Protein AF-0000000081333455 (afdb_homodimer)

Foldseek 3Di:
DAAAEEEEEAQDPVVLVLLVLVLVVVRHHDYAEYEALPPPRRVVVCVVSVHPYYYPDCVVVLPDPSHAEYEYPHQQQCQLVNLLSNQVSVHAYEYEPLNHLFLVSLVSNQVSCVVGPHHYAYDLLLVLFPQLVVVLCVLVVCQQPDDKEKEKAKEAALPDPDCCAQPVVSSHEPLRVVLSVLLSVCVRQNAWFKKAKAFADDADDDGDYTFWMWMWTAHPNRHIYTYTYGHRHAACQLGGPPPPPGRMNMWMKMHHPFWMWTPPDPVSARKIFIAGPVHHPGGPDIDRDADDPRSHPRRSVSSSVVSSCCRPVVDHHPHHSVSSSSSNVVSVQNVVNNVVVHMDGDDPDD/DAAAEEEEEAQDPVVLVLLVLVLVVVRHHDYAEYEALPPPRRVVVCVVSVHPYYYPDCVVVLPDPSHAEYEYPHQQQCQLVNLLSNQVSVHAYEYEPLNHLFLVSLVSNQVSCVVGPHHYAYDLLLVLFPQLVVVLCVLVVCQQPDDKEKEKAKEAALADPDCCAQPVVSSHHPLRVVLSVLLSVCVRQNAWFKKAKAFADDDDDDGDYTFWMWMWTAHPNRHIYTDTYGHHHAAPCLGRPPPPPGRMNMWMKMHHPFWMWTPPPPVSAQKIFIAGPVHHPGGPDIDRDADDPRSHPRRSVSSSVVSSCCRPVVDHHPHHSVSSSSSNVVSVQNVVNNVVVHMDGDDPDD

Nearest PDB structures (foldseek):
  5uib-assembly1_A  TM=8.448E-01  e=1.764E-27  Rhizobium rhizogenes K84
  4had-assembly1_C  TM=8.364E-01  e=1.742E-24  Rhizobium etli CFN 42
  4had-assembly1_D  TM=8.280E-01  e=3.389E-24  Rhizobium etli CFN 42
  3e18-assembly1_A  TM=7.981E-01  e=2.649E-23  Listeria innocua
  3rc1-assembly1_A  TM=8.281E-01  e=2.063E-21  Actinomadura kijaniata

Structure (mmCIF, N/CA/C/O backbone):
data_AF-0000000081333455-model_v1
#
loop_
_entity.id
_entity.type
_entity.pdbx_description
1 polymer 'Gfo/Idh/MocA family oxidoreductase'
#
loop_
_atom_site.group_PDB
_atom_site.id
_atom_site.type_symbol
_atom_site.label_atom_id
_atom_site.label_alt_id
_atom_site.label_comp_id
_atom_site.label_asym_id
_atom_site.label_entity_id
_atom_site.label_seq_id
_atom_site.pdbx_PDB_ins_code
_atom_site.Cartn_x
_atom_site.Cartn_y
_atom_site.Cartn_z
_atom_site.occupancy
_atom_site.B_iso_or_equiv
_atom_site.auth_seq_id
_atom_site.auth_comp_id
_atom_site.auth_asym_id
_atom_site.auth_atom_id
_atom_site.pdbx_PDB_model_num
ATOM 1 N N . MET A 1 1 ? 11.156 -33.906 -32.75 1 71.56 1 MET A N 1
ATOM 2 C CA . MET A 1 1 ? 10.961 -34.844 -31.672 1 71.56 1 MET A CA 1
ATOM 3 C C . MET A 1 1 ? 9.484 -35.125 -31.422 1 71.56 1 MET A C 1
ATOM 5 O O . MET A 1 1 ? 8.633 -34.344 -31.891 1 71.56 1 MET A O 1
ATOM 9 N N . SER A 1 2 ? 9.109 -36.344 -30.797 1 91.44 2 SER A N 1
ATOM 10 C CA . SER A 1 2 ? 7.746 -36.875 -30.688 1 91.44 2 SER A CA 1
ATOM 11 C C . SER A 1 2 ? 6.965 -36.125 -29.594 1 91.44 2 SER A C 1
ATOM 13 O O . SER A 1 2 ? 7.555 -35.625 -28.641 1 91.44 2 SER A O 1
ATOM 15 N N . ALA A 1 3 ? 5.805 -35.969 -29.844 1 97.38 3 ALA A N 1
ATOM 16 C CA . ALA A 1 3 ? 4.898 -35.375 -28.859 1 97.38 3 ALA A CA 1
ATOM 17 C C . ALA A 1 3 ? 4.91 -36.156 -27.547 1 97.38 3 ALA A C 1
ATOM 19 O O . ALA A 1 3 ? 5.004 -37.375 -27.562 1 97.38 3 ALA A O 1
ATOM 20 N N . ILE A 1 4 ? 4.934 -35.438 -26.453 1 98.5 4 ILE A N 1
ATOM 21 C CA . ILE A 1 4 ? 4.852 -36.094 -25.141 1 98.5 4 ILE A CA 1
ATOM 22 C C . ILE A 1 4 ? 3.416 -36.531 -24.859 1 98.5 4 ILE A C 1
ATOM 24 O O . ILE A 1 4 ? 2.484 -35.719 -24.969 1 98.5 4 ILE A O 1
ATOM 28 N N . LYS A 1 5 ? 3.229 -37.719 -24.578 1 98.62 5 LYS A N 1
ATOM 29 C CA . LYS A 1 5 ? 1.899 -38.219 -24.219 1 98.62 5 LYS A CA 1
ATOM 30 C C . LYS A 1 5 ? 1.562 -37.875 -22.766 1 98.62 5 LYS A C 1
ATOM 32 O O . LYS A 1 5 ? 2.227 -38.344 -21.844 1 98.62 5 LYS A O 1
ATOM 37 N N . ILE A 1 6 ? 0.455 -37.062 -22.594 1 98.75 6 ILE A N 1
ATOM 38 C CA . ILE A 1 6 ? 0.192 -36.531 -21.266 1 98.75 6 ILE A CA 1
ATOM 39 C C . ILE A 1 6 ? -1.226 -36.906 -20.828 1 98.75 6 ILE A C 1
ATOM 41 O O . ILE A 1 6 ? -2.064 -37.25 -21.672 1 98.75 6 ILE A O 1
ATOM 45 N N . ALA A 1 7 ? -1.459 -36.906 -19.547 1 98.81 7 ALA A N 1
ATOM 46 C CA . ALA A 1 7 ? -2.771 -37.031 -18.906 1 98.81 7 ALA A CA 1
ATOM 47 C C . ALA A 1 7 ? -3.016 -35.844 -17.969 1 98.81 7 ALA A C 1
ATOM 49 O O . ALA A 1 7 ? -2.104 -35.406 -17.266 1 98.81 7 ALA A O 1
ATOM 50 N N . LEU A 1 8 ? -4.203 -35.281 -17.953 1 98.81 8 LEU A N 1
ATOM 51 C CA . LEU A 1 8 ? -4.586 -34.219 -17.031 1 98.81 8 LEU A CA 1
ATOM 52 C C . LEU A 1 8 ? -5.527 -34.75 -15.953 1 98.81 8 LEU A C 1
ATOM 54 O O . LEU A 1 8 ? -6.539 -35.406 -16.266 1 98.81 8 LEU A O 1
ATOM 58 N N . ILE A 1 9 ? -5.141 -34.562 -14.711 1 98.69 9 ILE A N 1
ATOM 59 C CA . ILE A 1 9 ? -5.953 -35 -13.578 1 98.69 9 ILE A CA 1
ATOM 60 C C . ILE A 1 9 ? -6.531 -33.781 -12.875 1 98.69 9 ILE A C 1
ATOM 62 O O . ILE A 1 9 ? -5.785 -32.969 -12.32 1 98.69 9 ILE A O 1
ATOM 66 N N . GLY A 1 10 ? -7.805 -33.688 -12.734 1 97.44 10 GLY A N 1
ATOM 67 C CA . GLY A 1 10 ? -8.539 -32.469 -12.344 1 97.44 10 GLY A CA 1
ATOM 68 C C . GLY A 1 10 ? -9.117 -31.719 -13.523 1 97.44 10 GLY A C 1
ATOM 69 O O . GLY A 1 10 ? -8.375 -31.094 -14.281 1 97.44 10 GLY A O 1
ATOM 70 N N . CYS A 1 11 ? -10.453 -31.812 -13.719 1 97.06 11 CYS A N 1
ATOM 71 C CA . CYS A 1 11 ? -11.094 -31.266 -14.906 1 97.06 11 CYS A CA 1
ATOM 72 C C . CYS A 1 11 ? -11.969 -30.062 -14.547 1 97.06 11 CYS A C 1
ATOM 74 O O . CYS A 1 11 ? -13.141 -30 -14.938 1 97.06 11 CYS A O 1
ATOM 76 N N . GLY A 1 12 ? -11.367 -29.109 -13.82 1 91.12 12 GLY A N 1
ATOM 77 C CA . GLY A 1 12 ? -12.023 -27.859 -13.523 1 91.12 12 GLY A CA 1
ATOM 78 C C . GLY A 1 12 ? -11.75 -26.781 -14.555 1 91.12 12 GLY A C 1
ATOM 79 O O . GLY A 1 12 ? -11.352 -27.078 -15.68 1 91.12 12 GLY A O 1
ATOM 80 N N . THR A 1 13 ? -12.023 -25.531 -14.219 1 85.94 13 THR A N 1
ATOM 81 C CA . THR A 1 13 ? -11.891 -24.391 -15.109 1 85.94 13 THR A CA 1
ATOM 82 C C . THR A 1 13 ? -10.469 -24.266 -15.633 1 85.94 13 THR A C 1
ATOM 84 O O . THR A 1 13 ? -10.258 -23.984 -16.812 1 85.94 13 THR A O 1
ATOM 87 N N . VAL A 1 14 ? -9.531 -24.469 -14.797 1 88.31 14 VAL A N 1
ATOM 88 C CA . VAL A 1 14 ? -8.133 -24.328 -15.172 1 88.31 14 VAL A CA 1
ATOM 89 C C . VAL A 1 14 ? -7.75 -25.391 -16.188 1 88.31 14 VAL A C 1
ATOM 91 O O . VAL A 1 14 ? -6.957 -25.141 -17.109 1 88.31 14 VAL A O 1
ATOM 94 N N . CYS A 1 15 ? -8.289 -26.562 -15.984 1 94.94 15 CYS A N 1
ATOM 95 C CA . CYS A 1 15 ? -8.055 -27.609 -16.969 1 94.94 15 CYS A CA 1
ATOM 96 C C . CYS A 1 15 ? -8.516 -27.188 -18.344 1 94.94 15 CYS A C 1
ATOM 98 O O . CYS A 1 15 ? -7.812 -27.406 -19.344 1 94.94 15 CYS A O 1
ATOM 100 N N . ASP A 1 16 ? -9.656 -26.562 -18.359 1 93.31 16 ASP A N 1
ATOM 101 C CA . ASP A 1 16 ? -10.203 -26.062 -19.625 1 93.31 16 ASP A CA 1
ATOM 102 C C . ASP A 1 16 ? -9.258 -25.062 -20.281 1 93.31 16 ASP A C 1
ATOM 104 O O . ASP A 1 16 ? -9.016 -25.125 -21.484 1 93.31 16 ASP A O 1
ATOM 108 N N . TRP A 1 17 ? -8.664 -24.203 -19.5 1 89.81 17 TRP A N 1
ATOM 109 C CA . TRP A 1 17 ? -7.715 -23.219 -20.016 1 89.81 17 TRP A CA 1
ATOM 110 C C . TRP A 1 17 ? -6.469 -23.906 -20.562 1 89.81 17 TRP A C 1
ATOM 112 O O . TRP A 1 17 ? -5.969 -23.516 -21.625 1 89.81 17 TRP A O 1
ATOM 122 N N . HIS A 1 18 ? -6 -24.906 -19.844 1 94.75 18 HIS A N 1
ATOM 123 C CA . HIS A 1 18 ? -4.816 -25.625 -20.312 1 94.75 18 HIS A CA 1
ATOM 124 C C . HIS A 1 18 ? -5.102 -26.359 -21.609 1 94.75 18 HIS A C 1
ATOM 126 O O . HIS A 1 18 ? -4.262 -26.391 -22.516 1 94.75 18 HIS A O 1
ATOM 132 N N . LEU A 1 19 ? -6.285 -26.953 -21.688 1 96.5 19 LEU A N 1
ATOM 133 C CA . LEU A 1 19 ? -6.648 -27.703 -22.891 1 96.5 19 LEU A CA 1
ATOM 134 C C . LEU A 1 19 ? -6.727 -26.766 -24.094 1 96.5 19 LEU A C 1
ATOM 136 O O . LEU A 1 19 ? -6.355 -27.156 -25.203 1 96.5 19 LEU A O 1
ATOM 140 N N . GLU A 1 20 ? -7.188 -25.578 -23.859 1 93.62 20 GLU A N 1
ATOM 141 C CA . GLU A 1 20 ? -7.219 -24.578 -24.922 1 93.62 20 GLU A CA 1
ATOM 142 C C . GLU A 1 20 ? -5.816 -24.312 -25.469 1 93.62 20 GLU A C 1
ATOM 144 O O . GLU A 1 20 ? -5.613 -24.25 -26.688 1 93.62 20 GLU A O 1
ATOM 149 N N . GLU A 1 21 ? -4.891 -24.172 -24.609 1 92.75 21 GLU A N 1
ATOM 150 C CA . GLU A 1 21 ? -3.512 -23.906 -25.016 1 92.75 21 GLU A CA 1
ATOM 151 C C . GLU A 1 21 ? -2.867 -25.141 -25.625 1 92.75 21 GLU A C 1
ATOM 153 O O . GLU A 1 21 ? -2.137 -25.047 -26.609 1 92.75 21 GLU A O 1
ATOM 158 N N . LEU A 1 22 ? -3.143 -26.297 -25.109 1 95.81 22 LEU A N 1
ATOM 159 C CA . LEU A 1 22 ? -2.561 -27.547 -25.562 1 95.81 22 LEU A CA 1
ATOM 160 C C . LEU A 1 22 ? -3.049 -27.891 -26.969 1 95.81 22 LEU A C 1
ATOM 162 O O . LEU A 1 22 ? -2.328 -28.516 -27.75 1 95.81 22 LEU A O 1
ATOM 166 N N . ALA A 1 23 ? -4.242 -27.422 -27.266 1 95 23 ALA A N 1
ATOM 167 C CA . ALA A 1 23 ? -4.797 -27.641 -28.594 1 95 23 ALA A CA 1
ATOM 168 C C . ALA A 1 23 ? -3.955 -26.953 -29.672 1 95 23 ALA A C 1
ATOM 170 O O . ALA A 1 23 ? -3.949 -27.375 -30.828 1 95 23 ALA A O 1
ATOM 171 N N . LYS A 1 24 ? -3.23 -25.953 -29.281 1 93.56 24 LYS A N 1
ATOM 172 C CA . LYS A 1 24 ? -2.365 -25.219 -30.203 1 93.56 24 LYS A CA 1
ATOM 173 C C . LYS A 1 24 ? -0.977 -25.859 -30.266 1 93.56 24 LYS A C 1
ATOM 175 O O . LYS A 1 24 ? -0.155 -25.484 -31.109 1 93.56 24 LYS A O 1
ATOM 180 N N . LEU A 1 25 ? -0.715 -26.75 -29.375 1 95.81 25 LEU A N 1
ATOM 181 C CA . LEU A 1 25 ? 0.619 -27.328 -29.234 1 95.81 25 LEU A CA 1
ATOM 182 C C . LEU A 1 25 ? 0.59 -28.828 -29.469 1 95.81 25 LEU A C 1
ATOM 184 O O . LEU A 1 25 ? 1.273 -29.578 -28.766 1 95.81 25 LEU A O 1
ATOM 188 N N . ARG A 1 26 ? -0.116 -29.297 -30.438 1 94 26 ARG A N 1
ATOM 189 C CA . ARG A 1 26 ? -0.351 -30.719 -30.656 1 94 26 ARG A CA 1
ATOM 190 C C . ARG A 1 26 ? 0.917 -31.406 -31.141 1 94 26 ARG A C 1
ATOM 192 O O . ARG A 1 26 ? 1.039 -32.625 -31.031 1 94 26 ARG A O 1
ATOM 199 N N . ASP A 1 27 ? 1.838 -30.609 -31.703 1 95.94 27 ASP A N 1
ATOM 200 C CA . ASP A 1 27 ? 3.111 -31.172 -32.156 1 95.94 27 ASP A CA 1
ATOM 201 C C . ASP A 1 27 ? 4.02 -31.469 -30.953 1 95.94 27 ASP A C 1
ATOM 203 O O . ASP A 1 27 ? 4.949 -32.281 -31.062 1 95.94 27 ASP A O 1
ATOM 207 N N . LEU A 1 28 ? 3.734 -30.922 -29.812 1 97.69 28 LEU A N 1
ATOM 208 C CA . LEU A 1 28 ? 4.59 -31.078 -28.641 1 97.69 28 LEU A CA 1
ATOM 209 C C . LEU A 1 28 ? 3.951 -32 -27.625 1 97.69 28 LEU A C 1
ATOM 211 O O . LEU A 1 28 ? 4.652 -32.75 -26.922 1 97.69 28 LEU A O 1
ATOM 215 N N . PHE A 1 29 ? 2.607 -31.938 -27.578 1 98.19 29 PHE A N 1
ATOM 216 C CA . PHE A 1 29 ? 1.902 -32.719 -26.562 1 98.19 29 PHE A CA 1
ATOM 217 C C . PHE A 1 29 ? 0.706 -33.438 -27.172 1 98.19 29 PHE A C 1
ATOM 219 O O . PHE A 1 29 ? 0.01 -32.906 -28.031 1 98.19 29 PHE A O 1
ATOM 226 N N . GLN A 1 30 ? 0.469 -34.594 -26.719 1 98 30 GLN A N 1
ATOM 227 C CA . GLN A 1 30 ? -0.749 -35.344 -27.031 1 98 30 GLN A CA 1
ATOM 228 C C . GLN A 1 30 ? -1.514 -35.688 -25.75 1 98 30 GLN A C 1
ATOM 230 O O . GLN A 1 30 ? -1.024 -36.438 -24.906 1 98 30 GLN A O 1
ATOM 235 N N . VAL A 1 31 ? -2.693 -35.125 -25.578 1 98.56 31 VAL A N 1
ATOM 236 C CA . VAL A 1 31 ? -3.525 -35.406 -24.422 1 98.56 31 VAL A CA 1
ATOM 237 C C . VAL A 1 31 ? -4.203 -36.781 -24.594 1 98.56 31 VAL A C 1
ATOM 239 O O . VAL A 1 31 ? -5.051 -36.938 -25.484 1 98.56 31 VAL A O 1
ATOM 242 N N . CYS A 1 32 ? -3.904 -37.688 -23.703 1 98.19 32 CYS A N 1
ATOM 243 C CA . CYS A 1 32 ? -4.363 -39.062 -23.891 1 98.19 32 CYS A CA 1
ATOM 244 C C . CYS A 1 32 ? -5.484 -39.406 -22.922 1 98.19 32 CYS A C 1
ATOM 246 O O . CYS A 1 32 ? -6.32 -40.281 -23.203 1 98.19 32 CYS A O 1
ATOM 248 N N . TRP A 1 33 ? -5.395 -38.781 -21.719 1 98.31 33 TRP A N 1
ATOM 249 C CA . TRP A 1 33 ? -6.379 -39.031 -20.688 1 98.31 33 TRP A CA 1
ATOM 250 C C . TRP A 1 33 ? -6.828 -37.75 -20.016 1 98.31 33 TRP A C 1
ATOM 252 O O . TRP A 1 33 ? -6.012 -36.844 -19.75 1 98.31 33 TRP A O 1
ATOM 262 N N . LEU A 1 34 ? -8.125 -37.688 -19.781 1 98.75 34 LEU A N 1
ATOM 263 C CA . LEU A 1 34 ? -8.648 -36.781 -18.766 1 98.75 34 LEU A CA 1
ATOM 264 C C . LEU A 1 34 ? -9.219 -37.531 -17.578 1 98.75 34 LEU A C 1
ATOM 266 O O . LEU A 1 34 ? -9.859 -38.594 -17.75 1 98.75 34 LEU A O 1
ATOM 270 N N . CYS A 1 35 ? -8.914 -37.062 -16.438 1 98.75 35 CYS A N 1
ATOM 271 C CA . CYS A 1 35 ? -9.352 -37.75 -15.227 1 98.75 35 CYS A CA 1
ATOM 272 C C . CYS A 1 35 ? -9.938 -36.781 -14.211 1 98.75 35 CYS A C 1
ATOM 274 O O . CYS A 1 35 ? -9.367 -35.719 -13.977 1 98.75 35 CYS A O 1
ATOM 276 N N . ASP A 1 36 ? -11.047 -37.062 -13.641 1 98.19 36 ASP A N 1
ATOM 277 C CA . ASP A 1 36 ? -11.672 -36.375 -12.523 1 98.19 36 ASP A CA 1
ATOM 278 C C . ASP A 1 36 ? -12.516 -37.312 -11.68 1 98.19 36 ASP A C 1
ATOM 280 O O . ASP A 1 36 ? -13.211 -38.188 -12.211 1 98.19 36 ASP A O 1
ATOM 284 N N . ASN A 1 37 ? -12.422 -37.156 -10.391 1 96.56 37 ASN A N 1
ATOM 285 C CA . ASN A 1 37 ? -13.141 -38.094 -9.523 1 96.56 37 ASN A CA 1
ATOM 286 C C . ASN A 1 37 ? -14.617 -37.75 -9.43 1 96.56 37 ASN A C 1
ATOM 288 O O . ASN A 1 37 ? -15.414 -38.531 -8.906 1 96.56 37 ASN A O 1
ATOM 292 N N . VAL A 1 38 ? -14.992 -36.562 -9.828 1 95.62 38 VAL A N 1
ATOM 293 C CA . VAL A 1 38 ? -16.406 -36.188 -9.898 1 95.62 38 VAL A CA 1
ATOM 294 C C . VAL A 1 38 ? -17.016 -36.75 -11.18 1 95.62 38 VAL A C 1
ATOM 296 O O . VAL A 1 38 ? -16.594 -36.406 -12.281 1 95.62 38 VAL A O 1
ATOM 299 N N . PRO A 1 39 ? -18.047 -37.5 -10.992 1 96.44 39 PRO A N 1
ATOM 300 C CA . PRO A 1 39 ? -18.656 -38.125 -12.164 1 96.44 39 PRO A CA 1
ATOM 301 C C . PRO A 1 39 ? -19.094 -37.125 -13.227 1 96.44 39 PRO A C 1
ATOM 303 O O . PRO A 1 39 ? -19.688 -36.094 -12.891 1 96.44 39 PRO A O 1
ATOM 306 N N . GLY A 1 40 ? -18.703 -37.438 -14.492 1 96.75 40 GLY A N 1
ATOM 307 C CA . GLY A 1 40 ? -19.188 -36.656 -15.617 1 96.75 40 GLY A CA 1
ATOM 308 C C . GLY A 1 40 ? -18.25 -35.5 -15.992 1 96.75 40 GLY A C 1
ATOM 309 O O . GLY A 1 40 ? -18.266 -35.031 -17.141 1 96.75 40 GLY A O 1
ATOM 310 N N . LYS A 1 41 ? -17.391 -35.031 -15.125 1 96.81 41 LYS A N 1
ATOM 311 C CA . LYS A 1 41 ? -16.547 -33.875 -15.391 1 96.81 41 LYS A CA 1
ATOM 312 C C . LYS A 1 41 ? -15.5 -34.156 -16.453 1 96.81 41 LYS A C 1
ATOM 314 O O . LYS A 1 41 ? -15.359 -33.438 -17.422 1 96.81 41 LYS A O 1
ATOM 319 N N . ALA A 1 42 ? -14.828 -35.281 -16.266 1 98.19 42 ALA A N 1
ATOM 320 C CA . ALA A 1 42 ? -13.797 -35.656 -17.219 1 98.19 42 ALA A CA 1
ATOM 321 C C . ALA A 1 42 ? -14.398 -35.969 -18.578 1 98.19 42 ALA A C 1
ATOM 323 O O . ALA A 1 42 ? -13.844 -35.562 -19.609 1 98.19 42 ALA A O 1
ATOM 324 N N . GLU A 1 43 ? -15.508 -36.594 -18.578 1 97.81 43 GLU A N 1
ATOM 325 C CA . GLU A 1 43 ? -16.188 -36.938 -19.812 1 97.81 43 GLU A CA 1
ATOM 326 C C . GLU A 1 43 ? -16.578 -35.688 -20.594 1 97.81 43 GLU A C 1
ATOM 328 O O . GLU A 1 43 ? -16.391 -35.625 -21.812 1 97.81 43 GLU A O 1
ATOM 333 N N . GLN A 1 44 ? -17.156 -34.781 -19.953 1 97.75 44 GLN A N 1
ATOM 334 C CA . GLN A 1 44 ? -17.609 -33.562 -20.578 1 97.75 44 GLN A CA 1
ATOM 335 C C . GLN A 1 44 ? -16.453 -32.812 -21.266 1 97.75 44 GLN A C 1
ATOM 337 O O . GLN A 1 44 ? -16.578 -32.406 -22.422 1 97.75 44 GLN A O 1
ATOM 342 N N . LEU A 1 45 ? -15.352 -32.688 -20.578 1 97.88 45 LEU A N 1
ATOM 343 C CA . LEU A 1 45 ? -14.203 -32 -21.172 1 97.88 45 LEU A CA 1
ATOM 344 C C . LEU A 1 45 ? -13.578 -32.844 -22.281 1 97.88 45 LEU A C 1
ATOM 346 O O . LEU A 1 45 ? -13.086 -32.281 -23.266 1 97.88 45 LEU A O 1
ATOM 350 N N . ALA A 1 46 ? -13.594 -34.125 -22.094 1 98 46 ALA A N 1
ATOM 351 C CA . ALA A 1 46 ? -13.055 -35 -23.125 1 98 46 ALA A CA 1
ATOM 352 C C . ALA A 1 46 ? -13.82 -34.844 -24.438 1 98 46 ALA A C 1
ATOM 354 O O . ALA A 1 46 ? -13.227 -34.781 -25.516 1 98 46 ALA A O 1
ATOM 355 N N . ARG A 1 47 ? -15.102 -34.719 -24.328 1 97.62 47 ARG A N 1
ATOM 356 C CA . ARG A 1 47 ? -15.938 -34.5 -25.5 1 97.62 47 ARG A CA 1
ATOM 357 C C . ARG A 1 47 ? -15.672 -33.125 -26.125 1 97.62 47 ARG A C 1
ATOM 359 O O . ARG A 1 47 ? -15.516 -33.031 -27.344 1 97.62 47 ARG A O 1
ATOM 366 N N . LYS A 1 48 ? -15.633 -32.188 -25.281 1 97.56 48 LYS A N 1
ATOM 367 C CA . LYS A 1 48 ? -15.422 -30.828 -25.75 1 97.56 48 LYS A CA 1
ATOM 368 C C . LYS A 1 48 ? -14.109 -30.703 -26.516 1 97.56 48 LYS A C 1
ATOM 370 O O . LYS A 1 48 ? -14.055 -30.047 -27.547 1 97.56 48 LYS A O 1
ATOM 375 N N . TRP A 1 49 ? -13.07 -31.406 -26.031 1 97.75 49 TRP A N 1
ATOM 376 C CA . TRP A 1 49 ? -11.734 -31.188 -26.594 1 97.75 49 TRP A CA 1
ATOM 377 C C . TRP A 1 49 ? -11.289 -32.406 -27.406 1 97.75 49 TRP A C 1
ATOM 379 O O . TRP A 1 49 ? -10.125 -32.5 -27.812 1 97.75 49 TRP A O 1
ATOM 389 N N . GLN A 1 50 ? -12.164 -33.406 -27.594 1 96.44 50 GLN A N 1
ATOM 390 C CA . GLN A 1 50 ? -11.945 -34.594 -28.422 1 96.44 50 GLN A CA 1
ATOM 391 C C . GLN A 1 50 ? -10.766 -35.406 -27.906 1 96.44 50 GLN A C 1
ATOM 393 O O . GLN A 1 50 ? -9.891 -35.781 -28.688 1 96.44 50 GLN A O 1
ATOM 398 N N . VAL A 1 51 ? -10.719 -35.594 -26.625 1 97.5 51 VAL A N 1
ATOM 399 C CA . VAL A 1 51 ? -9.766 -36.5 -26 1 97.5 51 VAL A CA 1
ATOM 400 C C . VAL A 1 51 ? -10.359 -37.906 -25.938 1 97.5 51 VAL A C 1
ATOM 402 O O . VAL A 1 51 ? -11.5 -38.094 -25.5 1 97.5 51 VAL A O 1
ATOM 405 N N . ALA A 1 52 ? -9.672 -38.906 -26.359 1 92.62 52 ALA A N 1
ATOM 406 C CA . ALA A 1 52 ? -10.203 -40.219 -26.656 1 92.62 52 ALA A CA 1
ATOM 407 C C . ALA A 1 52 ? -10.578 -40.969 -25.375 1 92.62 52 ALA A C 1
ATOM 409 O O . ALA A 1 52 ? -11.508 -41.781 -25.375 1 92.62 52 ALA A O 1
ATOM 410 N N . ARG A 1 53 ? -9.844 -40.719 -24.219 1 98 53 ARG A N 1
ATOM 411 C CA . ARG A 1 53 ? -10.086 -41.5 -23.016 1 98 53 ARG A CA 1
ATOM 412 C C . ARG A 1 53 ? -10.32 -40.594 -21.812 1 98 53 ARG A C 1
ATOM 414 O O . ARG A 1 53 ? -9.719 -39.531 -21.688 1 98 53 ARG A O 1
ATOM 421 N N . TRP A 1 54 ? -11.188 -41.031 -20.938 1 98.25 54 TRP A N 1
ATOM 422 C CA . TRP A 1 54 ? -11.422 -40.375 -19.656 1 98.25 54 TRP A CA 1
ATOM 423 C C . TRP A 1 54 ? -11.672 -41.406 -18.562 1 98.25 54 TRP A C 1
ATOM 425 O O . TRP A 1 54 ? -11.984 -42.562 -18.859 1 98.25 54 TRP A O 1
ATOM 435 N N . THR A 1 55 ? -11.461 -41.094 -17.328 1 98.56 55 THR A N 1
ATOM 436 C CA . THR A 1 55 ? -11.664 -42 -16.203 1 98.56 55 THR A CA 1
ATOM 437 C C . THR A 1 55 ? -11.945 -41.219 -14.922 1 98.56 55 THR A C 1
ATOM 439 O O . THR A 1 55 ? -11.711 -40 -14.867 1 98.56 55 THR A O 1
ATOM 442 N N . GLU A 1 56 ? -12.492 -41.844 -14 1 98.12 56 GLU A N 1
ATOM 443 C CA . GLU A 1 56 ? -12.734 -41.219 -12.695 1 98.12 56 GLU A CA 1
ATOM 444 C C . GLU A 1 56 ? -11.719 -41.719 -11.664 1 98.12 56 GLU A C 1
ATOM 446 O O . GLU A 1 56 ? -11.734 -41.312 -10.508 1 98.12 56 GLU A O 1
ATOM 451 N N . ASP A 1 57 ? -10.828 -42.594 -12.156 1 97.81 57 ASP A N 1
ATOM 452 C CA . ASP A 1 57 ? -9.789 -43.219 -11.32 1 97.81 57 ASP A CA 1
ATOM 453 C C . ASP A 1 57 ? -8.398 -42.906 -11.875 1 97.81 57 ASP A C 1
ATOM 455 O O . ASP A 1 57 ? -7.996 -43.5 -12.875 1 97.81 57 ASP A O 1
ATOM 459 N N . TYR A 1 58 ? -7.625 -42.062 -11.07 1 97.81 58 TYR A N 1
ATOM 460 C CA . TYR A 1 58 ? -6.344 -41.625 -11.625 1 97.81 58 TYR A CA 1
ATOM 461 C C . TYR A 1 58 ? -5.34 -42.781 -11.625 1 97.81 58 TYR A C 1
ATOM 463 O O . TYR A 1 58 ? -4.297 -42.719 -12.273 1 97.81 58 TYR A O 1
ATOM 471 N N . GLN A 1 59 ? -5.637 -43.938 -10.898 1 98.12 59 GLN A N 1
ATOM 472 C CA . GLN A 1 59 ? -4.766 -45.094 -10.953 1 98.12 59 GLN A CA 1
ATOM 473 C C . GLN A 1 59 ? -4.695 -45.656 -12.375 1 98.12 59 GLN A C 1
ATOM 475 O O . GLN A 1 59 ? -3.656 -46.156 -12.797 1 98.12 59 GLN A O 1
ATOM 480 N N . ARG A 1 60 ? -5.816 -45.562 -13.102 1 98.31 60 ARG A N 1
ATOM 481 C CA . ARG A 1 60 ? -5.84 -46.031 -14.484 1 98.31 60 ARG A CA 1
ATOM 482 C C . ARG A 1 60 ? -4.852 -45.25 -15.344 1 98.31 60 ARG A C 1
ATOM 484 O O . ARG A 1 60 ? -4.238 -45.812 -16.25 1 98.31 60 ARG A O 1
ATOM 491 N N . VAL A 1 61 ? -4.738 -43.969 -15.055 1 98.44 61 VAL A N 1
ATOM 492 C CA . VAL A 1 61 ? -3.789 -43.125 -15.75 1 98.44 61 VAL A CA 1
ATOM 493 C C . VAL A 1 61 ? -2.361 -43.531 -15.406 1 98.44 61 VAL A C 1
ATOM 495 O O . VAL A 1 61 ? -1.518 -43.688 -16.297 1 98.44 61 VAL A O 1
ATOM 498 N N . LEU A 1 62 ? -2.076 -43.812 -14.125 1 98.62 62 LEU A N 1
ATOM 499 C CA . LEU A 1 62 ? -0.738 -44.156 -13.641 1 98.62 62 LEU A CA 1
ATOM 500 C C . LEU A 1 62 ? -0.287 -45.5 -14.18 1 98.62 62 LEU A C 1
ATOM 502 O O . LEU A 1 62 ? 0.904 -45.719 -14.414 1 98.62 62 LEU A O 1
ATOM 506 N N . ASP A 1 63 ? -1.258 -46.375 -14.43 1 98.31 63 ASP A N 1
ATOM 507 C CA . ASP A 1 63 ? -0.96 -47.75 -14.867 1 98.31 63 ASP A CA 1
ATOM 508 C C . ASP A 1 63 ? -0.737 -47.781 -16.375 1 98.31 63 ASP A C 1
ATOM 510 O O . ASP A 1 63 ? -0.252 -48.781 -16.906 1 98.31 63 ASP A O 1
ATOM 514 N N . ASP A 1 64 ? -1.108 -46.75 -17.094 1 98.31 64 ASP A N 1
ATOM 515 C CA . ASP A 1 64 ? -0.928 -46.719 -18.531 1 98.31 64 ASP A CA 1
ATOM 516 C C . ASP A 1 64 ? 0.522 -46.406 -18.906 1 98.31 64 ASP A C 1
ATOM 518 O O . ASP A 1 64 ? 0.991 -45.281 -18.703 1 98.31 64 ASP A O 1
ATOM 522 N N . PRO A 1 65 ? 1.246 -47.344 -19.484 1 97.75 65 PRO A N 1
ATOM 523 C CA . PRO A 1 65 ? 2.668 -47.156 -19.781 1 97.75 65 PRO A CA 1
ATOM 524 C C . PRO A 1 65 ? 2.906 -46.125 -20.891 1 97.75 65 PRO A C 1
ATOM 526 O O . PRO A 1 65 ? 4.031 -45.656 -21.062 1 97.75 65 PRO A O 1
ATOM 529 N N . ALA A 1 66 ? 1.883 -45.781 -21.625 1 97.56 66 ALA A N 1
ATOM 530 C CA . ALA A 1 66 ? 2.037 -44.812 -22.719 1 97.56 66 ALA A CA 1
ATOM 531 C C . ALA A 1 66 ? 2.137 -43.406 -22.203 1 97.56 66 ALA A C 1
ATOM 533 O O . ALA A 1 66 ? 2.676 -42.5 -22.875 1 97.56 66 ALA A O 1
ATOM 534 N N . ILE A 1 67 ? 1.619 -43.188 -20.984 1 98.56 67 ILE A N 1
ATOM 535 C CA . ILE A 1 67 ? 1.614 -41.844 -20.422 1 98.56 67 ILE A CA 1
ATOM 536 C C . ILE A 1 67 ? 3.008 -41.5 -19.906 1 98.56 67 ILE A C 1
ATOM 538 O O . ILE A 1 67 ? 3.578 -42.219 -19.094 1 98.56 67 ILE A O 1
ATOM 542 N N . GLU A 1 68 ? 3.508 -40.375 -20.344 1 98.62 68 GLU A N 1
ATOM 543 C CA . GLU A 1 68 ? 4.848 -39.938 -19.969 1 98.62 68 GLU A CA 1
ATOM 544 C C . GLU A 1 68 ? 4.797 -38.875 -18.875 1 98.62 68 GLU A C 1
ATOM 546 O O . GLU A 1 68 ? 5.711 -38.781 -18.047 1 98.62 68 GLU A O 1
ATOM 551 N N . CYS A 1 69 ? 3.781 -38.094 -18.875 1 98.81 69 CYS A N 1
ATOM 552 C CA . CYS A 1 69 ? 3.684 -36.938 -17.984 1 98.81 69 CYS A CA 1
ATOM 553 C C . CYS A 1 69 ? 2.258 -36.75 -17.484 1 98.81 69 CYS A C 1
ATOM 555 O O . CYS A 1 69 ? 1.301 -36.906 -18.25 1 98.81 69 CYS A O 1
ATOM 557 N N . VAL A 1 70 ? 2.148 -36.469 -16.234 1 98.88 70 VAL A N 1
ATOM 558 C CA . VAL A 1 70 ? 0.855 -36.219 -15.602 1 98.88 70 VAL A CA 1
ATOM 559 C C . VAL A 1 70 ? 0.761 -34.75 -15.188 1 98.88 70 VAL A C 1
ATOM 561 O O . VAL A 1 70 ? 1.675 -34.219 -14.547 1 98.88 70 VAL A O 1
ATOM 564 N N . TRP A 1 71 ? -0.296 -34.094 -15.578 1 98.81 71 TRP A N 1
ATOM 565 C CA . TRP A 1 71 ? -0.62 -32.75 -15.117 1 98.81 71 TRP A CA 1
ATOM 566 C C . TRP A 1 71 ? -1.602 -32.812 -13.953 1 98.81 71 TRP A C 1
ATOM 568 O O . TRP A 1 71 ? -2.734 -33.281 -14.102 1 98.81 71 TRP A O 1
ATOM 578 N N . VAL A 1 72 ? -1.147 -32.344 -12.844 1 98.56 72 VAL A N 1
ATOM 579 C CA . VAL A 1 72 ? -1.959 -32.312 -11.633 1 98.56 72 VAL A CA 1
ATOM 580 C C . VAL A 1 72 ? -2.676 -30.969 -11.516 1 98.56 72 VAL A C 1
ATOM 582 O O . VAL A 1 72 ? -2.061 -29.969 -11.164 1 98.56 72 VAL A O 1
ATOM 585 N N . LEU A 1 73 ? -4.008 -30.984 -11.711 1 96.38 73 LEU A N 1
ATOM 586 C CA . LEU A 1 73 ? -4.832 -29.781 -11.758 1 96.38 73 LEU A CA 1
ATOM 587 C C . LEU A 1 73 ? -6 -29.891 -10.781 1 96.38 73 LEU A C 1
ATOM 589 O O . LEU A 1 73 ? -7.035 -29.25 -10.977 1 96.38 73 LEU A O 1
ATOM 593 N N . THR A 1 74 ? -5.871 -30.766 -9.797 1 93.31 74 THR A N 1
ATOM 594 C CA . THR A 1 74 ? -6.875 -30.984 -8.758 1 93.31 74 THR A CA 1
ATOM 595 C C . THR A 1 74 ? -6.832 -29.844 -7.734 1 93.31 74 THR A C 1
ATOM 597 O O . THR A 1 74 ? -5.977 -28.953 -7.816 1 93.31 74 THR A O 1
ATOM 600 N N . PRO A 1 75 ? -7.781 -29.844 -6.805 1 88.31 75 PRO A N 1
ATOM 601 C CA . PRO A 1 75 ? -7.641 -28.906 -5.688 1 88.31 75 PRO A CA 1
ATOM 602 C C . PRO A 1 75 ? -6.371 -29.141 -4.875 1 88.31 75 PRO A C 1
ATOM 604 O O . PRO A 1 75 ? -5.875 -30.266 -4.812 1 88.31 75 PRO A O 1
ATOM 607 N N . PRO A 1 76 ? -5.914 -28.141 -4.219 1 89.12 76 PRO A N 1
ATOM 608 C CA . PRO A 1 76 ? -4.609 -28.188 -3.557 1 89.12 76 PRO A CA 1
ATOM 609 C C . PRO A 1 76 ? -4.527 -29.312 -2.518 1 89.12 76 PRO A C 1
ATOM 611 O O . PRO A 1 76 ? -3.447 -29.859 -2.283 1 89.12 76 PRO A O 1
ATOM 614 N N . PHE A 1 77 ? -5.617 -29.656 -1.93 1 87.25 77 PHE A N 1
ATOM 615 C CA . PHE A 1 77 ? -5.578 -30.641 -0.854 1 87.25 77 PHE A CA 1
ATOM 616 C C . PHE A 1 77 ? -5.223 -32.031 -1.395 1 87.25 77 PHE A C 1
ATOM 618 O O . PHE A 1 77 ? -4.816 -32.906 -0.637 1 87.25 77 PHE A O 1
ATOM 625 N N . ASN A 1 78 ? -5.297 -32.219 -2.771 1 91.75 78 ASN A N 1
ATOM 626 C CA . ASN A 1 78 ? -5.012 -33.5 -3.393 1 91.75 78 ASN A CA 1
ATOM 627 C C . ASN A 1 78 ? -3.693 -33.469 -4.16 1 91.75 78 ASN A C 1
ATOM 629 O O . ASN A 1 78 ? -3.252 -34.5 -4.68 1 91.75 78 ASN A O 1
ATOM 633 N N . HIS A 1 79 ? -3.047 -32.375 -4.203 1 95.94 79 HIS A N 1
ATOM 634 C CA . HIS A 1 79 ? -1.863 -32.25 -5.043 1 95.94 79 HIS A CA 1
ATOM 635 C C . HIS A 1 79 ? -0.774 -33.219 -4.633 1 95.94 79 HIS A C 1
ATOM 637 O O . HIS A 1 79 ? -0.221 -33.938 -5.48 1 95.94 79 HIS A O 1
ATOM 643 N N . ALA A 1 80 ? -0.544 -33.281 -3.334 1 97.44 80 ALA A N 1
ATOM 644 C CA . ALA A 1 80 ? 0.559 -34.125 -2.855 1 97.44 80 ALA A CA 1
ATOM 645 C C . ALA A 1 80 ? 0.324 -35.594 -3.188 1 97.44 80 ALA A C 1
ATOM 647 O O . ALA A 1 80 ? 1.21 -36.25 -3.723 1 97.44 80 ALA A O 1
ATOM 648 N N . GLU A 1 81 ? -0.85 -36.031 -2.918 1 97.75 81 GLU A N 1
ATOM 649 C CA . GLU A 1 81 ? -1.197 -37.406 -3.164 1 97.75 81 GLU A CA 1
ATOM 650 C C . GLU A 1 81 ? -1.001 -37.781 -4.633 1 97.75 81 GLU A C 1
ATOM 652 O O . GLU A 1 81 ? -0.306 -38.75 -4.949 1 97.75 81 GLU A O 1
ATOM 657 N N . VAL A 1 82 ? -1.514 -37 -5.512 1 98.44 82 VAL A N 1
ATOM 658 C CA . VAL A 1 82 ? -1.518 -37.312 -6.938 1 98.44 82 VAL A CA 1
ATOM 659 C C . VAL A 1 82 ? -0.112 -37.125 -7.508 1 98.44 82 VAL A C 1
ATOM 661 O O . VAL A 1 82 ? 0.373 -38 -8.258 1 98.44 82 VAL A O 1
ATOM 664 N N . ALA A 1 83 ? 0.552 -36.094 -7.164 1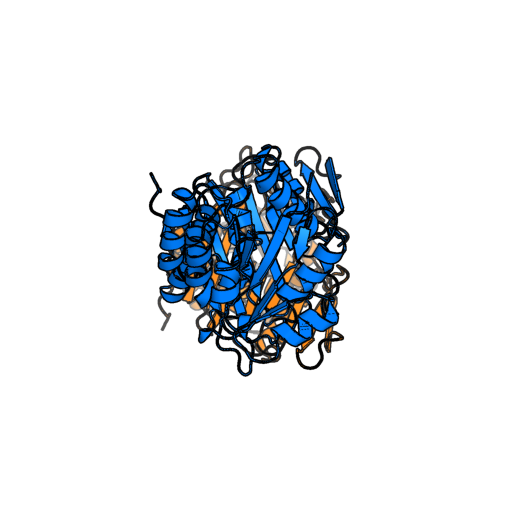 98.75 83 ALA A N 1
ATOM 665 C CA . ALA A 1 83 ? 1.886 -35.781 -7.688 1 98.75 83 ALA A CA 1
ATOM 666 C C . ALA A 1 83 ? 2.883 -36.875 -7.262 1 98.75 83 ALA A C 1
ATOM 668 O O . ALA A 1 83 ? 3.672 -37.344 -8.078 1 98.75 83 ALA A O 1
ATOM 669 N N . ILE A 1 84 ? 2.826 -37.219 -6.004 1 98.62 84 ILE A N 1
ATOM 670 C CA . ILE A 1 84 ? 3.744 -38.219 -5.473 1 98.62 84 ILE A CA 1
ATOM 671 C C . ILE A 1 84 ? 3.477 -39.562 -6.133 1 98.62 84 ILE A C 1
ATOM 673 O O . ILE A 1 84 ? 4.41 -40.25 -6.547 1 98.62 84 ILE A O 1
ATOM 677 N N . ALA A 1 85 ? 2.201 -39.906 -6.246 1 98.69 85 ALA A N 1
ATOM 678 C CA . ALA A 1 85 ? 1.833 -41.156 -6.902 1 98.69 85 ALA A CA 1
ATOM 679 C C . ALA A 1 85 ? 2.344 -41.188 -8.344 1 98.69 85 ALA A C 1
ATOM 681 O O . ALA A 1 85 ? 2.84 -42.219 -8.805 1 98.69 85 ALA A O 1
ATOM 682 N N . ALA A 1 86 ? 2.238 -40.094 -9.031 1 98.81 86 ALA A N 1
ATOM 683 C CA . ALA A 1 86 ? 2.688 -40.031 -10.422 1 98.81 86 ALA A CA 1
ATOM 684 C C . ALA A 1 86 ? 4.203 -40.188 -10.516 1 98.81 86 ALA A C 1
ATOM 686 O O . ALA A 1 86 ? 4.695 -40.938 -11.367 1 98.81 86 ALA A O 1
ATOM 687 N N . LEU A 1 87 ? 4.93 -39.5 -9.672 1 98.69 87 LEU A N 1
ATOM 688 C CA . LEU A 1 87 ? 6.383 -39.625 -9.656 1 98.69 87 LEU A CA 1
ATOM 689 C C . LEU A 1 87 ? 6.816 -41.062 -9.352 1 98.69 87 LEU A C 1
ATOM 691 O O . LEU A 1 87 ? 7.734 -41.594 -9.984 1 98.69 87 LEU A O 1
ATOM 695 N N . ARG A 1 88 ? 6.145 -41.656 -8.406 1 98.19 88 ARG A N 1
ATOM 696 C CA . ARG A 1 88 ? 6.465 -43.031 -8.039 1 98.19 88 ARG A CA 1
ATOM 697 C C . ARG A 1 88 ? 6.156 -44 -9.18 1 98.19 88 ARG A C 1
ATOM 699 O O . ARG A 1 88 ? 6.77 -45.062 -9.281 1 98.19 88 ARG A O 1
ATOM 706 N N . ALA A 1 89 ? 5.219 -43.625 -10.031 1 98.5 89 ALA A N 1
ATOM 707 C CA . ALA A 1 89 ? 4.875 -44.406 -11.211 1 98.5 89 ALA A CA 1
ATOM 708 C C . ALA A 1 89 ? 5.785 -44.062 -12.383 1 98.5 89 ALA A C 1
ATOM 710 O O . ALA A 1 89 ? 5.492 -44.438 -13.531 1 98.5 89 ALA A O 1
ATOM 711 N N . ASP A 1 90 ? 6.84 -43.312 -12.102 1 98.25 90 ASP A N 1
ATOM 712 C CA . ASP A 1 90 ? 7.895 -42.969 -13.055 1 98.25 90 ASP A CA 1
ATOM 713 C C . ASP A 1 90 ? 7.363 -42.031 -14.141 1 98.25 90 ASP A C 1
ATOM 715 O O . ASP A 1 90 ? 7.75 -42.156 -15.305 1 98.25 90 ASP A O 1
ATOM 719 N N . LYS A 1 91 ? 6.449 -41.188 -13.828 1 98.75 91 LYS A N 1
ATOM 720 C CA . LYS A 1 91 ? 5.926 -40.156 -14.742 1 98.75 91 LYS A CA 1
ATOM 721 C C . LYS A 1 91 ? 6.512 -38.781 -14.445 1 98.75 91 LYS A C 1
ATOM 723 O O . LYS A 1 91 ? 6.789 -38.469 -13.289 1 98.75 91 LYS A O 1
ATOM 728 N N . HIS A 1 92 ? 6.801 -37.969 -15.492 1 98.81 92 HIS A N 1
ATOM 729 C CA . HIS A 1 92 ? 7.004 -36.531 -15.266 1 98.81 92 HIS A CA 1
ATOM 730 C C . HIS A 1 92 ? 5.742 -35.875 -14.703 1 98.81 92 HIS A C 1
ATOM 732 O O . HIS A 1 92 ? 4.641 -36.406 -14.875 1 98.81 92 HIS A O 1
ATOM 738 N N . VAL A 1 93 ? 5.941 -34.75 -14.016 1 98.88 93 VAL A N 1
ATOM 739 C CA . VAL A 1 93 ? 4.781 -34.125 -13.391 1 98.88 93 VAL A CA 1
ATOM 740 C C . VAL A 1 93 ? 4.793 -32.625 -13.672 1 98.88 93 VAL A C 1
ATOM 742 O O . VAL A 1 93 ? 5.824 -31.969 -13.508 1 98.88 93 VAL A O 1
ATOM 745 N N . PHE A 1 94 ? 3.732 -32.094 -14.148 1 98.69 94 PHE A N 1
ATOM 746 C CA . PHE A 1 94 ? 3.35 -30.688 -14.047 1 98.69 94 PHE A CA 1
ATOM 747 C C . PHE A 1 94 ? 2.289 -30.5 -12.969 1 98.69 94 PHE A C 1
ATOM 749 O O . PHE A 1 94 ? 1.26 -31.172 -12.969 1 98.69 94 PHE A O 1
ATOM 756 N N . CYS A 1 95 ? 2.545 -29.672 -12.023 1 98.25 95 CYS A N 1
ATOM 757 C CA . CYS A 1 95 ? 1.604 -29.438 -10.938 1 98.25 95 CYS A CA 1
ATOM 758 C C . CYS A 1 95 ? 1.182 -27.969 -10.883 1 98.25 95 CYS A C 1
ATOM 760 O O . CYS A 1 95 ? 2.029 -27.078 -10.859 1 98.25 95 CYS A O 1
ATOM 762 N N . GLU A 1 96 ? -0.09 -27.734 -10.852 1 94.69 96 GLU A N 1
ATOM 763 C CA . GLU A 1 96 ? -0.614 -26.375 -10.727 1 94.69 96 GLU A CA 1
ATOM 764 C C . GLU A 1 96 ? -0.373 -25.828 -9.328 1 94.69 96 GLU A C 1
ATOM 766 O O . GLU A 1 96 ? -0.115 -26.578 -8.391 1 94.69 96 GLU A O 1
ATOM 771 N N . LYS A 1 97 ? -0.44 -24.547 -9.203 1 92.81 97 LYS A N 1
ATOM 772 C CA . LYS A 1 97 ? -0.25 -23.875 -7.918 1 92.81 97 LYS A CA 1
ATOM 773 C C . LYS A 1 97 ? -1.524 -23.922 -7.078 1 92.81 97 LYS A C 1
ATOM 775 O O . LYS A 1 97 ? -2.627 -24.047 -7.621 1 92.81 97 LYS A O 1
ATOM 780 N N . PRO A 1 98 ? -1.488 -23.766 -5.828 1 93.75 98 PRO A N 1
ATOM 781 C CA . PRO A 1 98 ? -0.256 -23.875 -5.047 1 93.75 98 PRO A CA 1
ATOM 782 C C . PRO A 1 98 ? 0.31 -25.297 -5.031 1 93.75 98 PRO A C 1
ATOM 784 O O . PRO A 1 98 ? -0.386 -26.25 -5.402 1 93.75 98 PRO A O 1
ATOM 787 N N . LEU A 1 99 ? 1.576 -25.484 -4.586 1 96.62 99 LEU A N 1
ATOM 788 C CA . LEU A 1 99 ? 2.193 -26.797 -4.609 1 96.62 99 LEU A CA 1
ATOM 789 C C . LEU A 1 99 ? 1.354 -27.812 -3.834 1 96.62 99 LEU A C 1
ATOM 791 O O . LEU A 1 99 ? 1.148 -28.938 -4.289 1 96.62 99 LEU A O 1
ATOM 795 N N . ALA A 1 100 ? 0.953 -27.438 -2.697 1 94.5 100 ALA A N 1
ATOM 796 C CA . ALA A 1 100 ? 0.044 -28.219 -1.864 1 94.5 100 ALA A CA 1
ATOM 797 C C . ALA A 1 100 ? -0.693 -27.328 -0.868 1 94.5 100 ALA A C 1
ATOM 799 O O . ALA A 1 100 ? -0.515 -26.109 -0.867 1 94.5 100 ALA A O 1
ATOM 800 N N . LYS A 1 101 ? -1.544 -27.938 -0.053 1 89.56 101 LYS A N 1
ATOM 801 C CA . LYS A 1 101 ? -2.416 -27.172 0.839 1 89.56 101 LYS A CA 1
ATOM 802 C C . LYS A 1 101 ? -1.633 -26.594 2.012 1 89.56 101 LYS A C 1
ATOM 804 O O . LYS A 1 101 ? -2.061 -25.609 2.627 1 89.56 101 LYS A O 1
ATOM 809 N N . ASP A 1 102 ? -0.542 -27.25 2.391 1 92.44 102 ASP A N 1
ATOM 810 C CA . ASP A 1 102 ? 0.285 -26.75 3.486 1 92.44 102 ASP A CA 1
ATOM 811 C C . ASP A 1 102 ? 1.749 -27.141 3.287 1 92.44 102 ASP A C 1
ATOM 813 O O . ASP A 1 102 ? 2.074 -27.922 2.391 1 92.44 102 ASP A O 1
ATOM 817 N N . SER A 1 103 ? 2.598 -26.547 4.125 1 95.31 103 SER A N 1
ATOM 818 C CA . SER A 1 103 ? 4.035 -26.719 3.945 1 95.31 103 SER A CA 1
ATOM 819 C C . SER A 1 103 ? 4.465 -28.156 4.246 1 95.31 103 SER A C 1
ATOM 821 O O . SER A 1 103 ? 5.457 -28.641 3.691 1 95.31 103 SER A O 1
ATOM 823 N N . ARG A 1 104 ? 3.768 -28.844 5.074 1 96.25 104 ARG A N 1
ATOM 824 C CA . ARG A 1 104 ? 4.094 -30.234 5.344 1 96.25 104 ARG A CA 1
ATOM 825 C C . ARG A 1 104 ? 3.949 -31.078 4.082 1 96.25 104 ARG A C 1
ATOM 827 O O . ARG A 1 104 ? 4.875 -31.812 3.707 1 96.25 104 ARG A O 1
ATOM 834 N N . GLN A 1 105 ? 2.83 -30.953 3.424 1 96.81 105 GLN A N 1
ATOM 835 C CA . GLN A 1 105 ? 2.602 -31.672 2.182 1 96.81 105 GLN A CA 1
ATOM 836 C C . GLN A 1 105 ? 3.588 -31.234 1.101 1 96.81 105 GLN A C 1
ATOM 838 O O . GLN A 1 105 ? 4.039 -32.062 0.299 1 96.81 105 GLN A O 1
ATOM 843 N N . CYS A 1 106 ? 3.844 -29.969 1.108 1 97.75 106 CYS A N 1
ATOM 844 C CA . CYS A 1 106 ? 4.828 -29.484 0.152 1 97.75 106 CYS A CA 1
ATOM 845 C C . CYS A 1 106 ? 6.172 -30.172 0.346 1 97.75 106 CYS A C 1
ATOM 847 O O . CYS A 1 106 ? 6.82 -30.562 -0.626 1 97.75 106 CYS A O 1
ATOM 849 N N . ARG A 1 107 ? 6.617 -30.297 1.584 1 98 107 ARG A N 1
ATOM 850 C CA . ARG A 1 107 ? 7.895 -30.938 1.875 1 98 107 ARG A CA 1
ATOM 851 C C . ARG A 1 107 ? 7.914 -32.375 1.374 1 98 107 ARG A C 1
ATOM 853 O O . ARG A 1 107 ? 8.93 -32.844 0.862 1 98 107 ARG A O 1
ATOM 860 N N . ASP A 1 108 ? 6.82 -33.031 1.515 1 98.12 108 ASP A N 1
ATOM 861 C CA . ASP A 1 108 ? 6.711 -34.406 1.018 1 98.12 108 ASP A CA 1
ATOM 862 C C . ASP A 1 108 ? 6.934 -34.469 -0.492 1 98.12 108 ASP A C 1
ATOM 864 O O . ASP A 1 108 ? 7.664 -35.312 -0.987 1 98.12 108 ASP A O 1
ATOM 868 N N . ILE A 1 109 ? 6.316 -33.562 -1.207 1 98.62 109 ILE A N 1
ATOM 869 C CA . ILE A 1 109 ? 6.465 -33.531 -2.656 1 98.62 109 ILE A CA 1
ATOM 870 C C . ILE A 1 109 ? 7.918 -33.219 -3.016 1 98.62 109 ILE A C 1
ATOM 872 O O . ILE A 1 109 ? 8.492 -33.844 -3.902 1 98.62 109 ILE A O 1
ATOM 876 N N . VAL A 1 110 ? 8.477 -32.219 -2.332 1 98.44 110 VAL A N 1
ATOM 877 C CA . VAL A 1 110 ? 9.844 -31.781 -2.605 1 98.44 110 VAL A CA 1
ATOM 878 C C . VAL A 1 110 ? 10.789 -32.969 -2.477 1 98.44 110 VAL A C 1
ATOM 880 O O . VAL A 1 110 ? 11.617 -33.219 -3.359 1 98.44 110 VAL A O 1
ATOM 883 N N . GLN A 1 111 ? 10.672 -33.688 -1.426 1 98.25 111 GLN A N 1
ATOM 884 C CA . GLN A 1 111 ? 11.547 -34.844 -1.178 1 98.25 111 GLN A CA 1
ATOM 885 C C . GLN A 1 111 ? 11.445 -35.844 -2.309 1 98.25 111 GLN A C 1
ATOM 887 O O . GLN A 1 111 ? 12.469 -36.281 -2.852 1 98.25 111 GLN A O 1
ATOM 892 N N . ILE A 1 112 ? 10.281 -36.219 -2.719 1 98.31 112 ILE A N 1
ATOM 893 C CA . ILE A 1 112 ? 10.07 -37.25 -3.738 1 98.31 112 ILE A CA 1
ATOM 894 C C . ILE A 1 112 ? 10.523 -36.719 -5.098 1 98.31 112 ILE A C 1
ATOM 896 O O . ILE A 1 112 ? 11.148 -37.438 -5.871 1 98.31 112 ILE A O 1
ATOM 900 N N . ALA A 1 113 ? 10.219 -35.469 -5.395 1 98.25 113 ALA A N 1
ATOM 901 C CA . ALA A 1 113 ? 10.594 -34.844 -6.672 1 98.25 113 ALA A CA 1
ATOM 902 C C . ALA A 1 113 ? 12.109 -34.812 -6.824 1 98.25 113 ALA A C 1
ATOM 904 O O . ALA A 1 113 ? 12.641 -35.062 -7.902 1 98.25 113 ALA A O 1
ATOM 905 N N . GLU A 1 114 ? 12.773 -34.406 -5.781 1 96.44 114 GLU A N 1
ATOM 906 C CA . GLU A 1 114 ? 14.227 -34.281 -5.832 1 96.44 114 GLU A CA 1
ATOM 907 C C . GLU A 1 114 ? 14.891 -35.656 -5.914 1 96.44 114 GLU A C 1
ATOM 909 O O . GLU A 1 114 ? 15.984 -35.781 -6.461 1 96.44 114 GLU A O 1
ATOM 914 N N . ASP A 1 115 ? 14.25 -36.688 -5.438 1 96.38 115 ASP A N 1
ATOM 915 C CA . ASP A 1 115 ? 14.789 -38.062 -5.477 1 96.38 115 ASP A CA 1
ATOM 916 C C . ASP A 1 115 ? 14.445 -38.75 -6.797 1 96.38 115 ASP A C 1
ATOM 918 O O . ASP A 1 115 ? 15 -39.781 -7.117 1 96.38 115 ASP A O 1
ATOM 922 N N . SER A 1 116 ? 13.547 -38.125 -7.52 1 96.56 116 SER A N 1
ATOM 923 C CA . SER A 1 116 ? 13.07 -38.719 -8.766 1 96.56 116 SER A CA 1
ATOM 924 C C . SER A 1 116 ? 13.977 -38.375 -9.938 1 96.56 116 SER A C 1
ATOM 926 O O . SER A 1 116 ? 14.578 -37.281 -9.945 1 96.56 116 SER A O 1
ATOM 928 N N . GLU A 1 117 ? 14.094 -39.219 -10.898 1 96.25 117 GLU A N 1
ATOM 929 C CA . GLU A 1 117 ? 14.805 -38.938 -12.141 1 96.25 117 GLU A CA 1
ATOM 930 C C . GLU A 1 117 ? 13.883 -38.25 -13.156 1 96.25 117 GLU A C 1
ATOM 932 O O . GLU A 1 117 ? 14.32 -37.875 -14.242 1 96.25 117 GLU A O 1
ATOM 937 N N . ARG A 1 118 ? 12.641 -38.094 -12.797 1 98.12 118 ARG A N 1
ATOM 938 C CA . ARG A 1 118 ? 11.648 -37.5 -13.68 1 98.12 118 ARG A CA 1
ATOM 939 C C . ARG A 1 118 ? 11.555 -36 -13.438 1 98.12 118 ARG A C 1
ATOM 941 O O . ARG A 1 118 ? 11.883 -35.5 -12.352 1 98.12 118 ARG A O 1
ATOM 948 N N . VAL A 1 119 ? 11.078 -35.281 -14.43 1 98.5 119 VAL A N 1
ATOM 949 C CA . VAL A 1 119 ? 10.914 -33.844 -14.375 1 98.5 119 VAL A CA 1
ATOM 950 C C . VAL A 1 119 ? 9.695 -33.469 -13.531 1 98.5 119 VAL A C 1
ATOM 952 O O . VAL A 1 119 ? 8.648 -34.125 -13.648 1 98.5 119 VAL A O 1
ATOM 955 N N . PHE A 1 120 ? 9.883 -32.594 -12.625 1 98.75 120 PHE A N 1
ATOM 956 C CA . PHE A 1 120 ? 8.789 -31.922 -11.93 1 98.75 120 PHE A CA 1
ATOM 957 C C . PHE A 1 120 ? 8.781 -30.438 -12.234 1 98.75 120 PHE A C 1
ATOM 959 O O . PHE A 1 120 ? 9.781 -29.75 -11.992 1 98.75 120 PHE A O 1
ATOM 966 N N . LEU A 1 121 ? 7.703 -29.922 -12.773 1 98.62 121 LEU A N 1
ATOM 967 C CA . LEU A 1 121 ? 7.547 -28.5 -13.031 1 98.62 121 LEU A CA 1
ATOM 968 C C . LEU A 1 121 ? 6.301 -27.953 -12.344 1 98.62 121 LEU A C 1
ATOM 970 O O . LEU A 1 121 ? 5.199 -28.469 -12.539 1 98.62 121 LEU A O 1
ATOM 974 N N . LEU A 1 122 ? 6.488 -27 -11.461 1 98 122 LEU A N 1
ATOM 975 C CA . LEU A 1 122 ? 5.379 -26.312 -10.812 1 98 122 LEU A CA 1
ATOM 976 C C . LEU A 1 122 ? 4.855 -25.188 -11.688 1 98 122 LEU A C 1
ATOM 978 O O . LEU A 1 122 ? 5.641 -24.422 -12.266 1 98 122 LEU A O 1
ATOM 982 N N . GLY A 1 123 ? 3.506 -25.031 -11.68 1 95.06 123 GLY A N 1
ATOM 983 C CA . GLY A 1 123 ? 2.863 -24.031 -12.516 1 95.06 123 GLY A CA 1
ATOM 984 C C . GLY A 1 123 ? 2.832 -22.656 -11.883 1 95.06 123 GLY A C 1
ATOM 985 O O . GLY A 1 123 ? 1.8 -22.234 -11.359 1 95.06 123 GLY A O 1
ATOM 986 N N . TYR A 1 124 ? 3.928 -21.906 -11.984 1 93.88 124 TYR A N 1
ATOM 987 C CA . TYR A 1 124 ? 3.979 -20.484 -11.688 1 93.88 124 TYR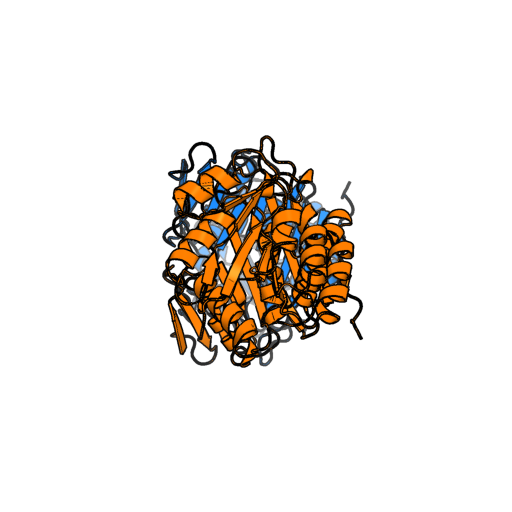 A CA 1
ATOM 988 C C . TYR A 1 124 ? 4.164 -19.656 -12.961 1 93.88 124 TYR A C 1
ATOM 990 O O . TYR A 1 124 ? 5.285 -19.297 -13.312 1 93.88 124 TYR A O 1
ATOM 998 N N . PRO A 1 125 ? 3.086 -19.312 -13.547 1 89.94 125 PRO A N 1
ATOM 999 C CA . PRO A 1 125 ? 3.131 -18.75 -14.898 1 89.94 125 PRO A CA 1
ATOM 1000 C C . PRO A 1 125 ? 3.854 -17.406 -14.945 1 89.94 125 PRO A C 1
ATOM 1002 O O . PRO A 1 125 ? 4.375 -17.016 -15.992 1 89.94 125 PRO A O 1
ATOM 1005 N N . MET A 1 126 ? 4.016 -16.719 -13.852 1 89.94 126 MET A N 1
ATOM 1006 C CA . MET A 1 126 ? 4.625 -15.391 -13.852 1 89.94 126 MET A CA 1
ATOM 1007 C C . MET A 1 126 ? 6.094 -15.469 -14.242 1 89.94 126 MET A C 1
ATOM 1009 O O . MET A 1 126 ? 6.629 -14.539 -14.852 1 89.94 126 MET A O 1
ATOM 1013 N N . ARG A 1 127 ? 6.719 -16.578 -13.945 1 93.12 127 ARG A N 1
ATOM 1014 C CA . ARG A 1 127 ? 8.125 -16.734 -14.305 1 93.12 127 ARG A CA 1
ATOM 1015 C C . ARG A 1 127 ? 8.297 -16.906 -15.805 1 93.12 127 ARG A C 1
ATOM 1017 O O . ARG A 1 127 ? 9.414 -16.812 -16.328 1 93.12 127 ARG A O 1
ATOM 1024 N N . PHE A 1 128 ? 7.215 -17.125 -16.484 1 92.56 128 PHE A N 1
ATOM 1025 C CA . PHE A 1 128 ? 7.258 -17.359 -17.922 1 92.56 128 PHE A CA 1
ATOM 1026 C C . PHE A 1 128 ? 6.652 -16.172 -18.672 1 92.56 128 PHE A C 1
ATOM 1028 O O . PHE A 1 128 ? 6.516 -16.219 -19.891 1 92.56 128 PHE A O 1
ATOM 1035 N N . SER A 1 129 ? 6.234 -15.164 -17.969 1 89.75 129 SER A N 1
ATOM 1036 C CA . SER A 1 129 ? 5.652 -13.953 -18.547 1 89.75 129 SER A CA 1
ATOM 1037 C C . SER A 1 129 ? 6.73 -12.953 -18.938 1 89.75 129 SER A C 1
ATOM 1039 O O . SER A 1 129 ? 7.641 -12.672 -18.156 1 89.75 129 SER A O 1
ATOM 1041 N N . ALA A 1 130 ? 6.586 -12.453 -20.125 1 89.75 130 ALA A N 1
ATOM 1042 C CA . ALA A 1 130 ? 7.523 -11.422 -20.562 1 89.75 130 ALA A CA 1
ATOM 1043 C C . ALA A 1 130 ? 7.457 -10.203 -19.641 1 89.75 130 ALA A C 1
ATOM 1045 O O . ALA A 1 130 ? 8.484 -9.602 -19.312 1 89.75 130 ALA A O 1
ATOM 1046 N N . ASP A 1 131 ? 6.285 -9.836 -19.203 1 88.31 131 ASP A N 1
ATOM 1047 C CA . ASP A 1 131 ? 6.082 -8.688 -18.328 1 88.31 131 ASP A CA 1
ATOM 1048 C C . ASP A 1 131 ? 6.812 -8.875 -17 1 88.31 131 ASP A C 1
ATOM 1050 O O . ASP A 1 131 ? 7.594 -8.016 -16.594 1 88.31 131 ASP A O 1
ATOM 1054 N N . ALA A 1 132 ? 6.598 -10.039 -16.391 1 89.31 132 ALA A N 1
ATOM 1055 C CA . ALA A 1 132 ? 7.254 -10.336 -15.125 1 89.31 132 ALA A CA 1
ATOM 1056 C C . ALA A 1 132 ? 8.766 -10.438 -15.297 1 89.31 132 ALA A C 1
ATOM 1058 O O . ALA A 1 132 ? 9.531 -10 -14.43 1 89.31 132 ALA A O 1
ATOM 1059 N N . GLY A 1 133 ? 9.156 -11.031 -16.422 1 91.19 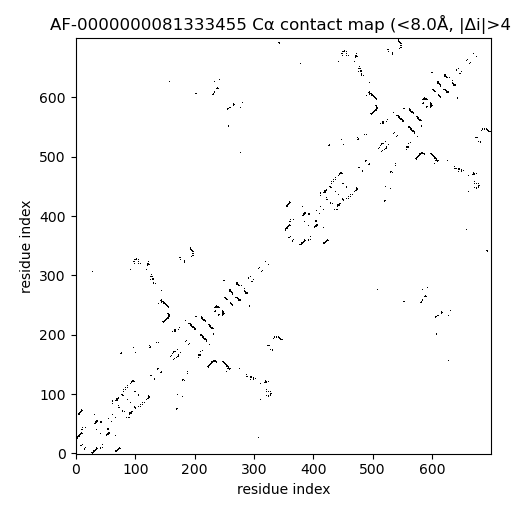133 GLY A N 1
ATOM 1060 C CA . GLY A 1 133 ? 10.578 -11.125 -16.734 1 91.19 133 GLY A CA 1
ATOM 1061 C C . GLY A 1 133 ? 11.25 -9.773 -16.875 1 91.19 133 GLY A C 1
ATOM 1062 O O . GLY A 1 133 ? 12.352 -9.562 -16.375 1 91.19 133 GLY A O 1
ATOM 1063 N N . ASN A 1 134 ? 10.609 -8.891 -17.578 1 91 134 ASN A N 1
ATOM 1064 C CA . ASN A 1 134 ? 11.141 -7.543 -17.734 1 91 134 ASN A CA 1
ATOM 1065 C C . ASN A 1 134 ? 11.273 -6.832 -16.391 1 91 134 ASN A C 1
ATOM 1067 O O . ASN A 1 134 ? 12.305 -6.215 -16.109 1 91 134 ASN A O 1
ATOM 1071 N N . LEU A 1 135 ? 10.273 -6.93 -15.602 1 91.62 135 LEU A N 1
ATOM 1072 C CA . LEU A 1 135 ? 10.305 -6.328 -14.266 1 91.62 135 LEU A CA 1
ATOM 1073 C C . LEU A 1 135 ? 11.461 -6.883 -13.453 1 91.62 135 LEU A C 1
ATOM 1075 O O . LEU A 1 135 ? 12.266 -6.117 -12.906 1 91.62 135 LEU A O 1
ATOM 1079 N N . ARG A 1 136 ? 11.594 -8.164 -13.398 1 94.12 136 ARG A N 1
ATOM 1080 C CA . ARG A 1 136 ? 12.664 -8.812 -12.648 1 94.12 136 ARG A CA 1
ATOM 1081 C C . ARG A 1 136 ? 14.031 -8.391 -13.164 1 94.12 136 ARG A C 1
ATOM 1083 O O . ARG A 1 136 ? 14.938 -8.086 -12.383 1 94.12 136 ARG A O 1
ATOM 1090 N N . SER A 1 137 ? 14.141 -8.398 -14.461 1 95.06 137 SER A N 1
ATOM 1091 C CA . SER A 1 137 ? 15.414 -8.039 -15.07 1 95.06 137 SER A CA 1
ATOM 1092 C C . SER A 1 137 ? 15.844 -6.633 -14.68 1 95.06 137 SER A C 1
ATOM 1094 O O . SER A 1 137 ? 17 -6.402 -14.344 1 95.06 137 SER A O 1
ATOM 1096 N N . VAL A 1 138 ? 14.945 -5.699 -14.68 1 94.25 138 VAL A N 1
ATOM 1097 C CA . VAL A 1 138 ? 15.258 -4.32 -14.312 1 94.25 138 VAL A CA 1
ATOM 1098 C C . VAL A 1 138 ? 15.68 -4.262 -12.852 1 94.25 138 VAL A C 1
ATOM 1100 O O . VAL A 1 138 ? 16.719 -3.684 -12.516 1 94.25 138 VAL A O 1
ATOM 1103 N N . VAL A 1 139 ? 14.961 -4.895 -12 1 94.38 139 VAL A N 1
ATOM 1104 C CA . VAL A 1 139 ? 15.227 -4.863 -10.562 1 94.38 139 VAL A CA 1
ATOM 1105 C C . VAL A 1 139 ? 16.578 -5.508 -10.266 1 94.38 139 VAL A C 1
ATOM 1107 O O . VAL A 1 139 ? 17.375 -4.969 -9.5 1 94.38 139 VAL A O 1
ATOM 1110 N N . GLN A 1 140 ? 16.906 -6.562 -10.914 1 95.19 140 GLN A N 1
ATOM 1111 C CA . GLN A 1 140 ? 18.109 -7.316 -10.641 1 95.19 140 GLN A CA 1
ATOM 1112 C C . GLN A 1 140 ? 19.328 -6.652 -11.273 1 95.19 140 GLN A C 1
ATOM 1114 O O . GLN A 1 140 ? 20.469 -6.914 -10.875 1 95.19 140 GLN A O 1
ATOM 1119 N N . SER A 1 141 ? 19.109 -5.816 -12.266 1 95.25 141 SER A N 1
ATOM 1120 C CA . SER A 1 141 ? 20.219 -5.16 -12.953 1 95.25 141 SER A CA 1
ATOM 1121 C C . SER A 1 141 ? 20.938 -4.172 -12.031 1 95.25 141 SER A C 1
ATOM 1123 O O . SER A 1 141 ? 22.062 -3.746 -12.312 1 95.25 141 SER A O 1
ATOM 1125 N N . GLY A 1 142 ? 20.234 -3.689 -11.039 1 94.12 142 GLY A N 1
ATOM 1126 C CA . GLY A 1 142 ? 20.812 -2.715 -10.125 1 94.12 142 GLY A CA 1
ATOM 1127 C C . GLY A 1 142 ? 20.609 -1.281 -10.578 1 94.12 142 GLY A C 1
ATOM 1128 O O . GLY A 1 142 ? 21.031 -0.345 -9.891 1 94.12 142 GLY A O 1
ATOM 1129 N N . VAL A 1 143 ? 19.906 -1.082 -11.641 1 93.12 143 VAL A N 1
ATOM 1130 C CA . VAL A 1 143 ? 19.781 0.241 -12.242 1 93.12 143 VAL A CA 1
ATOM 1131 C C . VAL A 1 143 ? 19 1.16 -11.305 1 93.12 143 VAL A C 1
ATOM 1133 O O . VAL A 1 143 ? 19.188 2.379 -11.328 1 93.12 143 VAL A O 1
ATOM 1136 N N . LEU A 1 144 ? 18.203 0.662 -10.469 1 91 144 LEU A N 1
ATOM 1137 C CA . LEU A 1 144 ? 17.375 1.446 -9.555 1 91 144 LEU A CA 1
ATOM 1138 C C . LEU A 1 144 ? 18.156 1.82 -8.305 1 91 144 LEU A C 1
ATOM 1140 O O . LEU A 1 144 ? 17.734 2.693 -7.539 1 91 144 LEU A O 1
ATOM 1144 N N . GLY A 1 145 ? 19.344 1.227 -8.133 1 91.44 145 GLY A N 1
ATOM 1145 C CA . GLY A 1 145 ? 19.969 1.301 -6.824 1 91.44 145 GLY A CA 1
ATOM 1146 C C . GLY A 1 145 ? 19.266 0.466 -5.773 1 91.44 145 GLY A C 1
ATOM 1147 O O . GLY A 1 145 ? 18.031 0.395 -5.754 1 91.44 145 GLY A O 1
ATOM 1148 N N . ARG A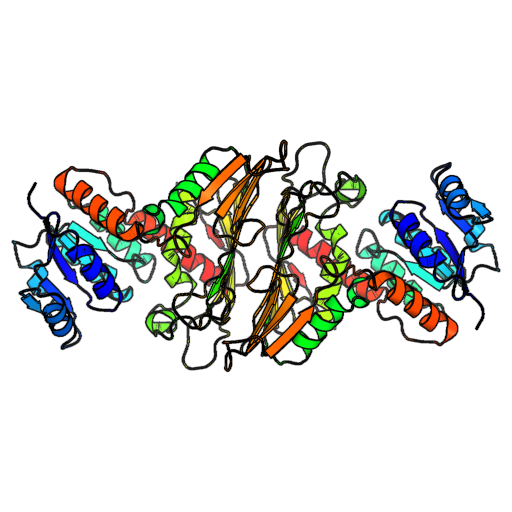 1 146 ? 20.047 -0.181 -4.98 1 89.31 146 ARG A N 1
ATOM 1149 C CA . ARG A 1 146 ? 19.469 -1.012 -3.924 1 89.31 146 ARG A CA 1
ATOM 1150 C C . ARG A 1 146 ? 19.797 -0.45 -2.545 1 89.31 146 ARG A C 1
ATOM 1152 O O . ARG A 1 146 ? 20.781 0.282 -2.387 1 89.31 146 ARG A O 1
ATOM 1159 N N . PRO A 1 147 ? 18.922 -0.738 -1.549 1 91.56 147 PRO A N 1
ATOM 1160 C CA . PRO A 1 147 ? 17.703 -1.54 -1.587 1 91.56 147 PRO A CA 1
ATOM 1161 C C . PRO A 1 147 ? 16.547 -0.81 -2.258 1 91.56 147 PRO A C 1
ATOM 1163 O O . PRO A 1 147 ? 16.609 0.406 -2.457 1 91.56 147 PRO A O 1
ATOM 1166 N N . VAL A 1 148 ? 15.523 -1.656 -2.643 1 86.31 148 VAL A N 1
ATOM 1167 C CA . VAL A 1 148 ? 14.336 -1.061 -3.242 1 86.31 148 VAL A CA 1
ATOM 1168 C C . VAL A 1 148 ? 13.109 -1.373 -2.385 1 86.31 148 VAL A C 1
ATOM 1170 O O . VAL A 1 148 ? 13.133 -2.299 -1.572 1 86.31 148 VAL A O 1
ATOM 1173 N N . VAL A 1 149 ? 12.109 -0.536 -2.545 1 82.88 149 VAL A N 1
ATOM 1174 C CA . VAL A 1 149 ? 10.773 -0.792 -2.014 1 82.88 149 VAL A CA 1
ATOM 1175 C C . VAL A 1 149 ? 9.797 -1.02 -3.162 1 82.88 149 VAL A C 1
ATOM 1177 O O . VAL A 1 149 ? 9.602 -0.141 -4.008 1 82.88 149 VAL A O 1
ATOM 1180 N N . PHE A 1 150 ? 9.266 -2.197 -3.191 1 80.88 150 PHE A N 1
ATOM 1181 C CA . PHE A 1 150 ? 8.25 -2.574 -4.172 1 80.88 150 PHE A CA 1
ATOM 1182 C C . PHE A 1 150 ? 6.852 -2.459 -3.576 1 80.88 150 PHE A C 1
ATOM 1184 O O . PHE A 1 150 ? 6.531 -3.129 -2.594 1 80.88 150 PHE A O 1
ATOM 1191 N N . ARG A 1 151 ? 6.039 -1.644 -4.168 1 74.44 151 ARG A N 1
ATOM 1192 C CA . ARG A 1 151 ? 4.672 -1.45 -3.705 1 74.44 151 ARG A CA 1
ATOM 1193 C C . ARG A 1 151 ? 3.668 -1.93 -4.75 1 74.44 151 ARG A C 1
ATOM 1195 O O . ARG A 1 151 ? 3.615 -1.396 -5.859 1 74.44 151 ARG A O 1
ATOM 1202 N N . ASP A 1 152 ? 2.912 -2.914 -4.363 1 70.94 152 ASP A N 1
ATOM 1203 C CA . ASP A 1 152 ? 1.918 -3.506 -5.254 1 70.94 152 ASP A CA 1
ATOM 1204 C C . ASP A 1 152 ? 0.522 -3.445 -4.641 1 70.94 152 ASP A C 1
ATOM 1206 O O . ASP A 1 152 ? 0.292 -3.988 -3.557 1 70.94 152 ASP A O 1
ATOM 1210 N N . ILE A 1 153 ? -0.296 -2.717 -5.285 1 63.38 153 ILE A N 1
ATOM 1211 C CA . ILE A 1 153 ? -1.666 -2.559 -4.809 1 63.38 153 ILE A CA 1
ATOM 1212 C C . ILE A 1 153 ? -2.643 -3.01 -5.891 1 63.38 153 ILE A C 1
ATOM 1214 O O . ILE A 1 153 ? -2.561 -2.561 -7.039 1 63.38 153 ILE A O 1
ATOM 1218 N N . TRP A 1 154 ? -3.396 -4.047 -5.488 1 65.19 154 TRP A N 1
ATOM 1219 C CA . TRP A 1 154 ? -4.371 -4.5 -6.477 1 65.19 154 TRP A CA 1
ATOM 1220 C C . TRP A 1 154 ? -5.727 -4.762 -5.824 1 65.19 154 TRP A C 1
ATOM 1222 O O . TRP A 1 154 ? -5.793 -5.184 -4.668 1 65.19 154 TRP A O 1
ATOM 1232 N N . ALA A 1 155 ? -6.738 -4.25 -6.418 1 56.28 155 ALA A N 1
ATOM 1233 C CA . ALA A 1 155 ? -8.109 -4.551 -6.008 1 56.28 155 ALA A CA 1
ATOM 1234 C C . ALA A 1 155 ? -8.883 -5.238 -7.129 1 56.28 155 ALA A C 1
ATOM 1236 O O . ALA A 1 155 ? -8.656 -4.961 -8.305 1 56.28 155 ALA A O 1
ATOM 1237 N N . VAL A 1 156 ? -9.461 -6.484 -6.809 1 53.66 156 VAL A N 1
ATOM 1238 C CA . VAL A 1 156 ? -10.266 -7.227 -7.781 1 53.66 156 VAL A CA 1
ATOM 1239 C C . VAL A 1 156 ? -11.75 -6.996 -7.512 1 53.66 156 VAL A C 1
ATOM 1241 O O . VAL A 1 156 ? -12.203 -7.086 -6.371 1 53.66 156 VAL A O 1
ATOM 1244 N N . CYS A 1 157 ? -12.43 -6.41 -8.461 1 50.38 157 CYS A N 1
ATOM 1245 C CA . CYS A 1 157 ? -13.859 -6.195 -8.328 1 50.38 157 CYS A CA 1
ATOM 1246 C C . CYS A 1 157 ? -14.633 -7.492 -8.578 1 50.38 157 CYS A C 1
ATOM 1248 O O . CYS A 1 157 ? -14.547 -8.07 -9.656 1 50.38 157 CYS A O 1
ATOM 1250 N N . LYS A 1 158 ? -15.523 -7.762 -7.566 1 53.12 158 LYS A N 1
ATOM 1251 C CA . LYS A 1 158 ? -16.453 -8.883 -7.598 1 53.12 158 LYS A CA 1
ATOM 1252 C C . LYS A 1 158 ? -15.75 -10.18 -7.969 1 53.12 158 LYS A C 1
ATOM 1254 O O . LYS A 1 158 ? -16.391 -11.227 -8.078 1 53.12 158 LYS A O 1
ATOM 1259 N N . GLY A 1 159 ? -14.602 -10.039 -7.707 1 53.56 159 GLY A N 1
ATOM 1260 C CA . GLY A 1 159 ? -13.836 -11.234 -8.016 1 53.56 159 GLY A CA 1
ATOM 1261 C C . GLY A 1 159 ? -14.703 -12.461 -8.234 1 53.56 159 GLY A C 1
ATOM 1262 O O . GLY A 1 159 ? -15.938 -12.367 -8.195 1 53.56 159 GLY A O 1
ATOM 1263 N N . SER A 1 160 ? -14.32 -13.539 -8.703 1 59.91 160 SER A N 1
ATOM 1264 C CA . SER A 1 160 ? -14.977 -14.828 -8.891 1 59.91 160 SER A CA 1
ATOM 1265 C C . SER A 1 160 ? -15.664 -15.289 -7.617 1 59.91 160 SER A C 1
ATOM 1267 O O . SER A 1 160 ? -15.219 -14.977 -6.512 1 59.91 160 SER A O 1
ATOM 1269 N N . ASP A 1 161 ? -16.859 -15.664 -7.711 1 64.81 161 ASP A N 1
ATOM 1270 C CA . ASP A 1 161 ? -17.562 -16.266 -6.586 1 64.81 161 ASP A CA 1
ATOM 1271 C C . ASP A 1 161 ? -17.172 -17.734 -6.418 1 64.81 161 ASP A C 1
ATOM 1273 O O . ASP A 1 161 ? -17.875 -18.5 -5.758 1 64.81 161 ASP A O 1
ATOM 1277 N N . SER A 1 162 ? -16.062 -18.016 -6.926 1 69.56 162 SER A N 1
ATOM 1278 C CA . SER A 1 162 ? -15.664 -19.422 -6.895 1 69.56 162 SER A CA 1
ATOM 1279 C C . SER A 1 162 ? -15.359 -19.875 -5.473 1 69.56 162 SER A C 1
ATOM 1281 O O . SER A 1 162 ? -14.531 -19.281 -4.785 1 69.56 162 SER A O 1
ATOM 1283 N N . PRO A 1 163 ? -15.984 -20.953 -5.051 1 71.69 163 PRO A N 1
ATOM 1284 C CA . PRO A 1 163 ? -15.695 -21.5 -3.721 1 71.69 163 PRO A CA 1
ATOM 1285 C C . PRO A 1 163 ? -14.219 -21.844 -3.529 1 71.69 163 PRO A C 1
ATOM 1287 O O . PRO A 1 163 ? -13.695 -21.734 -2.414 1 71.69 163 PRO A O 1
ATOM 1290 N N . ALA A 1 164 ? -13.594 -22.141 -4.59 1 69.12 164 ALA A N 1
ATOM 1291 C CA . ALA A 1 164 ? -12.18 -22.5 -4.508 1 69.12 164 ALA A CA 1
ATOM 1292 C C . ALA A 1 164 ? -11.352 -21.328 -3.996 1 69.12 164 ALA A C 1
ATOM 1294 O O . ALA A 1 164 ? -10.328 -21.516 -3.33 1 69.12 164 ALA A O 1
ATOM 1295 N N . ILE A 1 165 ? -11.875 -20.156 -4.203 1 72.69 165 ILE A N 1
ATOM 1296 C CA . ILE A 1 165 ? -11.148 -18.953 -3.838 1 72.69 165 ILE A CA 1
ATOM 1297 C C . ILE A 1 165 ? -11.664 -18.406 -2.504 1 72.69 165 ILE A C 1
ATOM 1299 O O . ILE A 1 165 ? -10.891 -17.906 -1.686 1 72.69 165 ILE A O 1
ATOM 1303 N N . HIS A 1 166 ? -12.938 -18.688 -2.326 1 78.06 166 HIS A N 1
ATOM 1304 C CA . HIS A 1 166 ? -13.562 -17.922 -1.252 1 78.06 166 HIS A CA 1
ATOM 1305 C C . HIS A 1 166 ? -13.961 -18.828 -0.092 1 78.06 166 HIS A C 1
ATOM 1307 O O . HIS A 1 166 ? -14.445 -18.359 0.937 1 78.06 166 HIS A O 1
ATOM 1313 N N . ASP A 1 167 ? -13.727 -20.141 -0.234 1 79.44 167 ASP A N 1
ATOM 1314 C CA . ASP A 1 167 ? -14.031 -21.078 0.845 1 79.44 167 ASP A CA 1
ATOM 1315 C C . ASP A 1 167 ? -12.758 -21.484 1.594 1 79.44 167 ASP A C 1
ATOM 1317 O O . ASP A 1 167 ? -11.898 -22.172 1.044 1 79.44 167 ASP A O 1
ATOM 1321 N N . ALA A 1 168 ? -12.672 -21.156 2.84 1 80.06 168 ALA A N 1
ATOM 1322 C CA . ALA A 1 168 ? -11.484 -21.406 3.645 1 80.06 168 ALA A CA 1
ATOM 1323 C C . ALA A 1 168 ? -11.266 -22.906 3.844 1 80.06 168 ALA A C 1
ATOM 1325 O O . ALA A 1 168 ? -10.125 -23.375 3.932 1 80.06 168 ALA A O 1
ATOM 1326 N N . GLN A 1 169 ? -12.312 -23.625 3.848 1 76.81 169 GLN A N 1
ATOM 1327 C CA . GLN A 1 169 ? -12.227 -25.062 4.066 1 76.81 169 GLN A CA 1
ATOM 1328 C C . GLN A 1 169 ? -11.609 -25.781 2.861 1 76.81 169 GLN A C 1
ATOM 1330 O O . GLN A 1 169 ? -11.039 -26.859 2.992 1 76.81 169 GLN A O 1
ATOM 1335 N N . LEU A 1 170 ? -11.781 -25.125 1.746 1 73.31 170 LEU A N 1
ATOM 1336 C CA . LEU A 1 170 ? -11.242 -25.688 0.515 1 73.31 170 LEU A CA 1
ATOM 1337 C C . LEU A 1 170 ? -9.859 -25.125 0.218 1 73.31 170 LEU A C 1
ATOM 1339 O O . LEU A 1 170 ? -9.297 -25.375 -0.851 1 73.31 170 LEU A O 1
ATOM 1343 N N . GLY A 1 171 ? -9.391 -24.344 1.21 1 72.31 171 GLY A N 1
ATOM 1344 C CA . GLY A 1 171 ? -8.078 -23.75 0.993 1 72.31 171 GLY A CA 1
ATOM 1345 C C . GLY A 1 171 ? -8.141 -22.406 0.312 1 72.31 171 GLY A C 1
ATOM 1346 O O . GLY A 1 171 ? -7.137 -21.922 -0.227 1 72.31 171 GLY A O 1
ATOM 1347 N N . GLY A 1 172 ? -9.336 -21.859 0.344 1 75.88 172 GLY A N 1
ATOM 1348 C CA . GLY A 1 172 ? -9.508 -20.562 -0.287 1 75.88 172 GLY A CA 1
ATOM 1349 C C . GLY A 1 172 ? -8.891 -19.422 0.504 1 75.88 172 GLY A C 1
ATOM 1350 O O . GLY A 1 172 ? -8.484 -19.609 1.654 1 75.88 172 GLY A O 1
ATOM 1351 N N . GLY A 1 173 ? -8.82 -18.25 -0.251 1 84.25 173 GLY A N 1
ATOM 1352 C CA . GLY A 1 173 ? -8.227 -17.031 0.283 1 84.25 173 GLY A CA 1
ATOM 1353 C C . GLY A 1 173 ? -7.254 -16.375 -0.672 1 84.25 173 GLY A C 1
ATOM 1354 O O . GLY A 1 173 ? -6.543 -17.062 -1.413 1 84.25 173 GLY A O 1
ATOM 1355 N N . VAL A 1 174 ? -7.234 -15.148 -0.54 1 82.06 174 VAL A N 1
ATOM 1356 C CA . VAL A 1 174 ? -6.441 -14.359 -1.478 1 82.06 174 VAL A CA 1
ATOM 1357 C C . VAL A 1 174 ? -4.965 -14.719 -1.338 1 82.06 174 VAL A C 1
ATOM 1359 O O . VAL A 1 174 ? -4.227 -14.742 -2.328 1 82.06 174 VAL A O 1
ATOM 1362 N N . VAL A 1 175 ? -4.543 -15.133 -0.178 1 86.75 175 VAL A N 1
ATOM 1363 C CA . VAL A 1 175 ? -3.133 -15.406 0.073 1 86.75 175 VAL A CA 1
ATOM 1364 C C . VAL A 1 175 ? -2.709 -16.656 -0.69 1 86.75 175 VAL A C 1
ATOM 1366 O O . VAL A 1 175 ? -1.707 -16.656 -1.408 1 86.75 175 VAL A O 1
ATOM 1369 N N . PHE A 1 176 ? -3.502 -17.672 -0.655 1 83.56 176 PHE A N 1
ATOM 1370 C CA . PHE A 1 176 ? -3.137 -18.922 -1.318 1 83.56 176 PHE A CA 1
ATOM 1371 C C . PHE A 1 176 ? -3.389 -18.828 -2.818 1 83.56 176 PHE A C 1
ATOM 1373 O O . PHE A 1 176 ? -2.646 -19.406 -3.615 1 83.56 176 PHE A O 1
ATOM 1380 N N . GLU A 1 177 ? -4.422 -18.078 -3.148 1 83.56 177 GLU A N 1
ATOM 1381 C CA . GLU A 1 177 ? -4.688 -17.844 -4.566 1 83.56 177 GLU A CA 1
ATOM 1382 C C . GLU A 1 177 ? -3.51 -17.141 -5.242 1 83.56 177 GLU A C 1
ATOM 1384 O O . GLU A 1 177 ? -3.242 -17.375 -6.422 1 83.56 177 GLU A O 1
ATOM 1389 N N . HIS A 1 178 ? -2.799 -16.438 -4.438 1 88.19 178 HIS A N 1
ATOM 1390 C CA . HIS A 1 178 ? -1.749 -15.625 -5.043 1 88.19 178 HIS A CA 1
ATOM 1391 C C . HIS A 1 178 ? -0.365 -16.109 -4.633 1 88.19 178 HIS A C 1
ATOM 1393 O O . HIS A 1 178 ? 0.564 -15.32 -4.484 1 88.19 178 HIS A O 1
ATOM 1399 N N . THR A 1 179 ? -0.254 -17.375 -4.441 1 92 179 THR A N 1
ATOM 1400 C CA . THR A 1 179 ? 1.072 -17.938 -4.215 1 92 179 THR A CA 1
ATOM 1401 C C . THR A 1 179 ? 1.984 -17.672 -5.406 1 92 179 THR A C 1
ATOM 1403 O O . THR A 1 179 ? 3.207 -17.641 -5.266 1 92 179 THR A O 1
ATOM 1406 N N . HIS A 1 180 ? 1.384 -17.484 -6.598 1 90.44 180 HIS A N 1
ATOM 1407 C CA . HIS A 1 180 ? 2.207 -17.141 -7.754 1 90.44 180 HIS A CA 1
ATOM 1408 C C . HIS A 1 180 ? 2.85 -15.766 -7.578 1 90.44 180 HIS A C 1
ATOM 1410 O O . HIS A 1 180 ? 3.975 -15.539 -8.023 1 90.44 180 HIS A O 1
ATOM 1416 N N . TRP A 1 181 ? 2.193 -14.859 -6.902 1 89.88 181 TRP A N 1
ATOM 1417 C CA . TRP A 1 181 ? 2.789 -13.562 -6.59 1 89.88 181 TRP A CA 1
ATOM 1418 C C . TRP A 1 181 ? 3.889 -13.711 -5.543 1 89.88 181 TRP A C 1
ATOM 1420 O O . TRP A 1 181 ? 4.949 -13.094 -5.66 1 89.88 181 TRP A O 1
ATOM 1430 N N . LEU A 1 182 ? 3.609 -14.547 -4.578 1 94.88 182 LEU A N 1
ATOM 1431 C CA . LEU A 1 182 ? 4.594 -14.789 -3.527 1 94.88 182 LEU A CA 1
ATOM 1432 C C . LEU A 1 182 ? 5.852 -15.43 -4.098 1 94.88 182 LEU A C 1
ATOM 1434 O O . LEU A 1 182 ? 6.969 -15.086 -3.703 1 94.88 182 LEU A O 1
ATOM 1438 N N . ASP A 1 183 ? 5.613 -16.328 -5 1 95.81 183 ASP A N 1
ATOM 1439 C CA . ASP A 1 183 ? 6.742 -16.906 -5.715 1 95.81 183 ASP A CA 1
ATOM 1440 C C . ASP A 1 183 ? 7.492 -15.852 -6.516 1 95.81 183 ASP A C 1
ATOM 1442 O O . ASP A 1 183 ? 8.727 -15.789 -6.48 1 95.81 183 ASP A O 1
ATOM 1446 N N . PHE A 1 184 ? 6.797 -15 -7.168 1 92.81 184 PHE A N 1
ATOM 1447 C CA . PHE A 1 184 ? 7.363 -13.977 -8.047 1 92.81 184 PHE A CA 1
ATOM 1448 C C . PHE A 1 184 ? 8.25 -13.023 -7.262 1 92.81 184 PHE A C 1
ATOM 1450 O O . PHE A 1 184 ? 9.375 -12.734 -7.668 1 92.81 184 PHE A O 1
ATOM 1457 N N . VAL A 1 185 ? 7.793 -12.555 -6.141 1 94.44 185 VAL A N 1
ATOM 1458 C CA . VAL A 1 185 ? 8.57 -11.586 -5.375 1 94.44 185 VAL A CA 1
ATOM 1459 C C . VAL A 1 185 ? 9.797 -12.273 -4.77 1 94.44 185 VAL A C 1
ATOM 1461 O O . VAL A 1 185 ? 10.852 -11.656 -4.633 1 94.44 185 VAL A O 1
ATOM 1464 N N . THR A 1 186 ? 9.672 -13.531 -4.367 1 95 186 THR A N 1
ATOM 1465 C CA . THR A 1 186 ? 10.828 -14.258 -3.854 1 95 186 THR A CA 1
ATOM 1466 C C . THR A 1 186 ? 11.828 -14.539 -4.965 1 95 186 THR A C 1
ATOM 1468 O O . THR A 1 186 ? 13.039 -14.539 -4.734 1 95 186 THR A O 1
ATOM 1471 N N . TRP A 1 187 ? 11.289 -14.82 -6.148 1 94.69 187 TRP A N 1
ATOM 1472 C CA . TRP A 1 187 ? 12.125 -15 -7.328 1 94.69 187 TRP A CA 1
ATOM 1473 C C . TRP A 1 187 ? 12.906 -13.719 -7.637 1 94.69 187 TRP A C 1
ATOM 1475 O O . TRP A 1 187 ? 14.07 -13.781 -8.047 1 94.69 187 TRP A O 1
ATOM 1485 N N . MET A 1 188 ? 12.328 -12.617 -7.395 1 94.38 188 MET A N 1
ATOM 1486 C CA . MET A 1 188 ? 12.898 -11.32 -7.738 1 94.38 188 MET A CA 1
ATOM 1487 C C . MET A 1 188 ? 13.844 -10.836 -6.648 1 94.38 188 MET A C 1
ATOM 1489 O O . MET A 1 188 ? 14.938 -10.336 -6.938 1 94.38 188 MET A O 1
ATOM 1493 N N . PHE A 1 189 ? 13.508 -11.07 -5.359 1 95.56 189 PHE A N 1
ATOM 1494 C CA . PHE A 1 189 ? 14.211 -10.383 -4.281 1 95.56 189 PHE A CA 1
ATOM 1495 C C . PHE A 1 189 ? 15.016 -11.375 -3.445 1 95.56 189 PHE A C 1
ATOM 1497 O O . PHE A 1 189 ? 15.852 -10.977 -2.633 1 95.56 189 PHE A O 1
ATOM 1504 N N . GLY A 1 190 ? 14.812 -12.68 -3.617 1 93.38 190 GLY A N 1
ATOM 1505 C CA . GLY A 1 190 ? 15.453 -13.68 -2.785 1 93.38 190 GLY A CA 1
ATOM 1506 C C . GLY A 1 190 ? 14.617 -14.078 -1.579 1 93.38 190 GLY A C 1
ATOM 1507 O O . GLY A 1 190 ? 13.406 -13.844 -1.552 1 93.38 190 GLY A O 1
ATOM 1508 N N . PRO A 1 191 ? 15.211 -14.719 -0.604 1 94.38 191 PRO A N 1
ATOM 1509 C CA . PRO A 1 191 ? 14.445 -15.258 0.521 1 94.38 191 PRO A CA 1
ATOM 1510 C C . PRO A 1 191 ? 13.867 -14.164 1.422 1 94.38 191 PRO A C 1
ATOM 1512 O O . PRO A 1 191 ? 14.531 -13.156 1.676 1 94.38 191 PRO A O 1
ATOM 1515 N N . ALA A 1 192 ? 12.641 -14.375 1.831 1 96.12 192 ALA A N 1
ATOM 1516 C CA . ALA A 1 192 ? 12.016 -13.484 2.809 1 96.12 192 ALA A CA 1
ATOM 1517 C C . ALA A 1 192 ? 12.664 -13.641 4.184 1 96.12 192 ALA A C 1
ATOM 1519 O O . ALA A 1 192 ? 13.078 -14.742 4.559 1 96.12 192 ALA A O 1
ATOM 1520 N N . GLN A 1 193 ? 12.781 -12.547 4.898 1 96.38 193 GLN A N 1
ATOM 1521 C CA . GLN A 1 193 ? 13.344 -12.547 6.246 1 96.38 193 GLN A CA 1
ATOM 1522 C C . GLN A 1 193 ? 12.258 -12.312 7.289 1 96.38 193 GLN A C 1
ATOM 1524 O O . GLN A 1 193 ? 12.336 -12.836 8.406 1 96.38 193 GLN A O 1
ATOM 1529 N N . LYS A 1 194 ? 11.344 -11.523 6.941 1 97.44 194 LYS A N 1
ATOM 1530 C CA . LYS A 1 194 ? 10.289 -11.117 7.863 1 97.44 194 LYS A CA 1
ATOM 1531 C C . LYS A 1 194 ? 9.023 -10.703 7.113 1 97.44 194 LYS A C 1
ATOM 1533 O O . LYS A 1 194 ? 9.102 -10.086 6.047 1 97.44 194 LYS A O 1
ATOM 1538 N N . VAL A 1 195 ? 7.844 -11.07 7.762 1 98.12 195 VAL A N 1
ATOM 1539 C CA . VAL A 1 195 ? 6.594 -10.609 7.168 1 98.12 195 VAL A CA 1
ATOM 1540 C C . VAL A 1 195 ? 5.648 -10.133 8.266 1 98.12 195 VAL A C 1
ATOM 1542 O O . VAL A 1 195 ? 5.559 -10.75 9.328 1 98.12 195 VAL A O 1
ATOM 1545 N N . TYR A 1 196 ? 5.07 -8.969 8.125 1 98.44 196 TYR A N 1
ATOM 1546 C CA . TYR A 1 196 ? 3.91 -8.492 8.867 1 98.44 196 TYR A CA 1
ATOM 1547 C C . TYR A 1 196 ? 2.686 -8.406 7.961 1 98.44 196 TYR A C 1
ATOM 1549 O O . TYR A 1 196 ? 2.766 -7.898 6.844 1 98.44 196 TYR A O 1
ATOM 1557 N N . ALA A 1 197 ? 1.586 -8.93 8.508 1 97.69 197 ALA A N 1
ATOM 1558 C CA . ALA A 1 197 ? 0.432 -8.938 7.609 1 97.69 197 ALA A CA 1
ATOM 1559 C C . ALA A 1 197 ? -0.873 -8.844 8.391 1 97.69 197 ALA A C 1
ATOM 1561 O O . ALA A 1 197 ? -0.904 -9.109 9.594 1 97.69 197 ALA A O 1
ATOM 1562 N N . SER A 1 198 ? -1.867 -8.367 7.711 1 95.81 198 SER A N 1
ATOM 1563 C CA . SER A 1 198 ? -3.254 -8.336 8.164 1 95.81 198 SER A CA 1
ATOM 1564 C C . SER A 1 198 ? -4.203 -8.805 7.066 1 95.81 198 SER A C 1
ATOM 1566 O O . SER A 1 198 ? -4.113 -8.352 5.926 1 95.81 198 SER A O 1
ATOM 1568 N N . THR A 1 199 ? -5.055 -9.758 7.414 1 93.31 199 THR A N 1
ATOM 1569 C CA . THR A 1 199 ? -6.086 -10.203 6.484 1 93.31 199 THR A CA 1
ATOM 1570 C C . THR A 1 199 ? -7.477 -9.875 7.02 1 93.31 199 THR A C 1
ATOM 1572 O O . THR A 1 199 ? -7.672 -9.766 8.234 1 93.31 199 THR A O 1
ATOM 1575 N N . ARG A 1 200 ? -8.406 -9.688 6.031 1 90.81 200 ARG A N 1
ATOM 1576 C CA . ARG A 1 200 ? -9.797 -9.422 6.379 1 90.81 200 ARG A CA 1
ATOM 1577 C C . ARG A 1 200 ? -10.742 -10.148 5.438 1 90.81 200 ARG A C 1
ATOM 1579 O O . ARG A 1 200 ? -10.344 -10.57 4.348 1 90.81 200 ARG A O 1
ATOM 1586 N N . LYS A 1 201 ? -11.875 -10.367 5.992 1 88.69 201 LYS A N 1
ATOM 1587 C CA . LYS A 1 201 ? -13.016 -10.781 5.18 1 88.69 201 LYS A CA 1
ATOM 1588 C C . LYS A 1 201 ? -14.055 -9.672 5.086 1 88.69 201 LYS A C 1
ATOM 1590 O O . LYS A 1 201 ? -14.836 -9.469 6.016 1 88.69 201 LYS A O 1
ATOM 1595 N N . LEU A 1 202 ? -14.125 -9.008 3.945 1 85.06 202 LEU A N 1
ATOM 1596 C CA . LEU A 1 202 ? -15.047 -7.887 3.789 1 85.06 202 LEU A CA 1
ATOM 1597 C C . LEU A 1 202 ? -16.281 -8.297 3.002 1 85.06 202 LEU A C 1
ATOM 1599 O O . LEU A 1 202 ? -17.375 -7.758 3.217 1 85.06 202 LEU A O 1
ATOM 1603 N N . LYS A 1 203 ? -16.125 -9.219 2.105 1 77.75 203 LYS A N 1
ATOM 1604 C CA . LYS A 1 203 ? -17.25 -9.656 1.271 1 77.75 203 LYS A CA 1
ATOM 1605 C C . LYS A 1 203 ? -18.359 -10.281 2.115 1 77.75 203 LYS A C 1
ATOM 1607 O O . LYS A 1 203 ? -18.078 -11.039 3.049 1 77.75 203 LYS A O 1
ATOM 1612 N N . PHE A 1 204 ? -19.562 -9.922 1.642 1 74.44 204 PHE A N 1
ATOM 1613 C CA . PHE A 1 204 ? -20.703 -10.562 2.264 1 74.44 204 PHE A CA 1
ATOM 1614 C C . PHE A 1 204 ? -20.984 -11.93 1.631 1 74.44 204 PHE A C 1
ATOM 1616 O O . PHE A 1 204 ? -20.406 -12.25 0.585 1 74.44 204 PHE A O 1
ATOM 1623 N N . GLY A 1 205 ? -21.875 -12.633 2.295 1 74.25 205 GLY A N 1
ATOM 1624 C CA . GLY A 1 205 ? -22.344 -13.875 1.699 1 74.25 205 GLY A CA 1
ATOM 1625 C C . GLY A 1 205 ? -21.609 -15.102 2.219 1 74.25 205 GLY A C 1
ATOM 1626 O O . GLY A 1 205 ? -21.109 -15.102 3.348 1 74.25 205 GLY A O 1
ATOM 1627 N N . PRO A 1 206 ? -21.516 -16.047 1.334 1 76.62 206 PRO A N 1
ATOM 1628 C CA . PRO A 1 206 ? -21.062 -17.359 1.79 1 76.62 206 PRO A CA 1
ATOM 1629 C C . PRO A 1 206 ? -19.547 -17.469 1.868 1 76.62 206 PRO A C 1
ATOM 1631 O O . PRO A 1 206 ? -19.016 -18.469 2.367 1 76.62 206 PRO A O 1
ATOM 1634 N N . ALA A 1 207 ? -18.875 -16.5 1.435 1 78.94 207 ALA A N 1
ATOM 1635 C CA . ALA A 1 207 ? -17.422 -16.531 1.518 1 78.94 207 ALA A CA 1
ATOM 1636 C C . ALA A 1 207 ? -16.953 -16.672 2.965 1 78.94 207 ALA A C 1
ATOM 1638 O O . ALA A 1 207 ? -17.484 -16.016 3.861 1 78.94 207 ALA A O 1
ATOM 1639 N N . THR A 1 208 ? -16 -17.656 3.115 1 85.12 208 THR A N 1
ATOM 1640 C CA . THR A 1 208 ? -15.5 -17.875 4.469 1 85.12 208 THR A CA 1
ATOM 1641 C C . THR A 1 208 ? -14.008 -17.547 4.555 1 85.12 208 THR A C 1
ATOM 1643 O O . THR A 1 208 ? -13.461 -17.422 5.652 1 85.12 208 THR A O 1
ATOM 1646 N N . ALA A 1 209 ? -13.453 -17.391 3.395 1 87.38 209 ALA A N 1
ATOM 1647 C CA . ALA A 1 209 ? -12.023 -17.094 3.359 1 87.38 209 ALA A CA 1
ATOM 1648 C C . ALA A 1 209 ? -11.781 -15.578 3.381 1 87.38 209 ALA A C 1
ATOM 1650 O O . ALA A 1 209 ? -12.656 -14.797 3.021 1 87.38 209 ALA A O 1
ATOM 1651 N N . HIS A 1 210 ? -10.617 -15.242 3.865 1 89.56 210 HIS A N 1
ATOM 1652 C CA . HIS A 1 210 ? -10.219 -13.844 3.768 1 89.56 210 HIS A CA 1
ATOM 1653 C C . HIS A 1 210 ? -10.156 -13.391 2.312 1 89.56 210 HIS A C 1
ATOM 1655 O O . HIS A 1 210 ? -9.82 -14.18 1.426 1 89.56 210 HIS A O 1
ATOM 1661 N N . ASP A 1 211 ? -10.5 -12.094 2.074 1 86.44 211 ASP A N 1
ATOM 1662 C CA . ASP A 1 211 ? -10.547 -11.586 0.707 1 86.44 211 ASP A CA 1
ATOM 1663 C C . ASP A 1 211 ? -9.734 -10.305 0.567 1 86.44 211 ASP A C 1
ATOM 1665 O O . ASP A 1 211 ? -9.633 -9.742 -0.526 1 86.44 211 ASP A O 1
ATOM 1669 N N . THR A 1 212 ? -9.227 -9.828 1.675 1 87.81 212 THR A N 1
ATOM 1670 C CA . THR A 1 212 ? -8.461 -8.594 1.719 1 87.81 212 THR A CA 1
ATOM 1671 C C . THR A 1 212 ? -7.188 -8.773 2.549 1 87.81 212 THR A C 1
ATOM 1673 O O . THR A 1 212 ? -7.223 -9.391 3.615 1 87.81 212 THR A O 1
ATOM 1676 N N . LEU A 1 213 ? -6.066 -8.242 1.982 1 91.38 213 LEU A N 1
ATOM 1677 C CA . LEU A 1 213 ? -4.809 -8.445 2.691 1 91.38 213 LEU A CA 1
ATOM 1678 C C . LEU A 1 213 ? -3.898 -7.227 2.533 1 91.38 213 LEU A C 1
ATOM 1680 O O . LEU A 1 213 ? -3.947 -6.539 1.51 1 91.38 213 LEU A O 1
ATOM 1684 N N . VAL A 1 214 ? -3.188 -6.926 3.592 1 93.25 214 VAL A N 1
ATOM 1685 C CA . VAL A 1 214 ? -1.997 -6.082 3.578 1 93.25 214 VAL A CA 1
ATOM 1686 C C . VAL A 1 214 ? -0.804 -6.859 4.125 1 93.25 214 VAL A C 1
ATOM 1688 O O . VAL A 1 214 ? -0.888 -7.469 5.191 1 93.25 214 VAL A O 1
ATOM 1691 N N . ALA A 1 215 ? 0.274 -6.871 3.367 1 96.12 215 ALA A N 1
ATOM 1692 C CA . ALA A 1 215 ? 1.474 -7.566 3.83 1 96.12 215 ALA A CA 1
ATOM 1693 C C . ALA A 1 215 ? 2.729 -6.746 3.539 1 96.12 215 ALA A C 1
ATOM 1695 O O . ALA A 1 215 ? 2.873 -6.188 2.449 1 96.12 215 ALA A O 1
ATOM 1696 N N . VAL A 1 216 ? 3.539 -6.613 4.527 1 96.88 216 VAL A N 1
ATOM 1697 C CA . VAL A 1 216 ? 4.875 -6.039 4.402 1 96.88 216 VAL A CA 1
ATOM 1698 C C . VAL A 1 216 ? 5.926 -7.141 4.531 1 96.88 216 VAL A C 1
ATOM 1700 O O . VAL A 1 216 ? 6.043 -7.773 5.582 1 96.88 216 VAL A O 1
ATOM 1703 N N . ILE A 1 217 ? 6.656 -7.34 3.455 1 97.38 217 ILE A N 1
ATOM 1704 C CA . ILE A 1 217 ? 7.629 -8.43 3.428 1 97.38 217 ILE A CA 1
ATOM 1705 C C . ILE A 1 217 ? 9.039 -7.859 3.314 1 97.38 217 ILE A C 1
ATOM 1707 O O . ILE A 1 217 ? 9.352 -7.129 2.371 1 97.38 217 ILE A O 1
ATOM 1711 N N . ASP A 1 218 ? 9.891 -8.188 4.289 1 96.94 218 ASP A N 1
ATOM 1712 C CA . ASP A 1 218 ? 11.312 -7.855 4.246 1 96.94 218 ASP A CA 1
ATOM 1713 C C . ASP A 1 218 ? 12.133 -9.039 3.73 1 96.94 218 ASP A C 1
ATOM 1715 O O . ASP A 1 218 ? 11.93 -10.172 4.16 1 96.94 218 ASP A O 1
ATOM 1719 N N . PHE A 1 219 ? 12.992 -8.742 2.834 1 96.56 219 PHE A N 1
ATOM 1720 C CA . PHE A 1 219 ? 13.836 -9.789 2.268 1 96.56 219 PHE A CA 1
ATOM 1721 C C . PHE A 1 219 ? 15.25 -9.711 2.836 1 96.56 219 PHE A C 1
ATOM 1723 O O . PHE A 1 219 ? 15.672 -8.664 3.328 1 96.56 219 PHE A O 1
ATOM 1730 N N . ALA A 1 220 ? 15.977 -10.828 2.74 1 94.88 220 ALA A N 1
ATOM 1731 C CA . ALA A 1 220 ? 17.328 -10.906 3.271 1 94.88 220 ALA A CA 1
ATOM 1732 C C . ALA A 1 220 ? 18.266 -9.93 2.553 1 94.88 220 ALA A C 1
ATOM 1734 O O . ALA A 1 220 ? 19.234 -9.453 3.133 1 94.88 220 ALA A O 1
ATOM 1735 N N . SER A 1 221 ? 17.984 -9.555 1.354 1 92.81 221 SER A N 1
ATOM 1736 C CA . SER A 1 221 ? 18.781 -8.641 0.538 1 92.81 221 SER A CA 1
ATOM 1737 C C . SER A 1 221 ? 18.672 -7.211 1.058 1 92.81 221 SER A C 1
ATOM 1739 O O . SER A 1 221 ? 19.453 -6.34 0.657 1 92.81 221 SER A O 1
ATOM 1741 N N . GLY A 1 222 ? 17.719 -6.969 1.858 1 94.31 222 GLY A N 1
ATOM 1742 C CA . GLY A 1 222 ? 17.438 -5.617 2.305 1 94.31 222 GLY A CA 1
ATOM 1743 C C . GLY A 1 222 ? 16.266 -4.98 1.565 1 94.31 222 GLY A C 1
ATOM 1744 O O . GLY A 1 222 ? 15.75 -3.945 1.988 1 94.31 222 GLY A O 1
ATOM 1745 N N . ASP A 1 223 ? 15.789 -5.586 0.492 1 95.38 223 ASP A N 1
ATOM 1746 C CA . ASP A 1 223 ? 14.625 -5.113 -0.251 1 95.38 223 ASP A CA 1
ATOM 1747 C C . ASP A 1 223 ? 13.344 -5.332 0.545 1 95.38 223 ASP A C 1
ATOM 1749 O O . ASP A 1 223 ? 13.32 -6.121 1.491 1 95.38 223 ASP A O 1
ATOM 1753 N N . GLN A 1 224 ? 12.336 -4.555 0.234 1 95.19 224 GLN A N 1
ATOM 1754 C CA . GLN A 1 224 ? 11.039 -4.66 0.893 1 95.19 224 GLN A CA 1
ATOM 1755 C C . GLN A 1 224 ? 9.898 -4.652 -0.126 1 95.19 224 GLN A C 1
ATOM 1757 O O . GLN A 1 224 ? 9.961 -3.93 -1.123 1 95.19 224 GLN A O 1
ATOM 1762 N N . ALA A 1 225 ? 8.891 -5.461 0.135 1 95 225 ALA A N 1
ATOM 1763 C CA . ALA A 1 225 ? 7.695 -5.477 -0.706 1 95 225 ALA A CA 1
ATOM 1764 C C . ALA A 1 225 ? 6.441 -5.215 0.12 1 95 225 ALA A C 1
ATOM 1766 O O . ALA A 1 225 ? 6.262 -5.793 1.194 1 95 225 ALA A O 1
ATOM 1767 N N . LEU A 1 226 ? 5.629 -4.266 -0.358 1 92.69 226 LEU A N 1
ATOM 1768 C CA . LEU A 1 226 ? 4.277 -4.039 0.141 1 92.69 226 LEU A CA 1
ATOM 1769 C C . LEU A 1 226 ? 3.242 -4.645 -0.798 1 92.69 226 LEU A C 1
ATOM 1771 O O . LEU A 1 226 ? 3.17 -4.273 -1.973 1 92.69 226 LEU A O 1
ATOM 1775 N N . TRP A 1 227 ? 2.482 -5.598 -0.277 1 91.75 227 TRP A N 1
ATOM 1776 C CA . TRP A 1 227 ? 1.396 -6.223 -1.025 1 91.75 227 TRP A CA 1
ATOM 1777 C C . TRP A 1 227 ? 0.044 -5.887 -0.404 1 91.75 227 TRP A C 1
ATOM 1779 O O . TRP A 1 227 ? -0.198 -6.18 0.769 1 91.75 227 TRP A O 1
ATOM 1789 N N . SER A 1 228 ? -0.803 -5.238 -1.168 1 88.25 228 SER A N 1
ATOM 1790 C CA . SER A 1 228 ? -2.17 -4.965 -0.738 1 88.25 228 SER A CA 1
ATOM 1791 C C . SER A 1 228 ? -3.178 -5.359 -1.812 1 88.25 228 SER A C 1
ATOM 1793 O O . SER A 1 228 ? -3.105 -4.883 -2.945 1 88.25 228 SER A O 1
ATOM 1795 N N . GLU A 1 229 ? -4.09 -6.191 -1.368 1 83.75 229 GLU A N 1
ATOM 1796 C CA . GLU A 1 229 ? -5.055 -6.707 -2.33 1 83.75 229 GLU A CA 1
ATOM 1797 C C . GLU A 1 229 ? -6.422 -6.918 -1.681 1 83.75 229 GLU A C 1
ATOM 1799 O O . GLU A 1 229 ? -6.508 -7.273 -0.504 1 83.75 229 GLU A O 1
ATOM 1804 N N . SER A 1 230 ? -7.477 -6.66 -2.461 1 81.69 230 SER A N 1
ATOM 1805 C CA . SER A 1 230 ? -8.828 -6.945 -1.995 1 81.69 230 SER A CA 1
ATOM 1806 C C . SER A 1 230 ? -9.688 -7.52 -3.115 1 81.69 230 SER A C 1
ATOM 1808 O O . SER A 1 230 ? -9.766 -6.945 -4.203 1 81.69 230 SER A O 1
ATOM 1810 N N . TRP A 1 231 ? -10.266 -8.609 -2.828 1 78.5 231 TRP A N 1
ATOM 1811 C CA . TRP A 1 231 ? -11.234 -9.203 -3.742 1 78.5 231 TRP A CA 1
ATOM 1812 C C . TRP A 1 231 ? -12.656 -8.797 -3.375 1 78.5 231 TRP A C 1
ATOM 1814 O O . TRP A 1 231 ? -13.625 -9.258 -3.984 1 78.5 231 TRP A O 1
ATOM 1824 N N . ALA A 1 232 ? -12.797 -8.031 -2.297 1 73.31 232 ALA A N 1
ATOM 1825 C CA . ALA A 1 232 ? -14.102 -7.5 -1.932 1 73.31 232 ALA A CA 1
ATOM 1826 C C . ALA A 1 232 ? -14.477 -6.309 -2.807 1 73.31 232 ALA A C 1
ATOM 1828 O O . ALA A 1 232 ? -15.656 -5.977 -2.949 1 73.31 232 ALA A O 1
ATOM 1829 N N . ALA A 1 233 ? -13.477 -5.496 -3.164 1 60.09 233 ALA A N 1
ATOM 1830 C CA . ALA A 1 233 ? -13.711 -4.234 -3.861 1 60.09 233 ALA A CA 1
ATOM 1831 C C . ALA A 1 233 ? -13.93 -4.465 -5.355 1 60.09 233 ALA A C 1
ATOM 1833 O O . ALA A 1 233 ? -13.391 -5.418 -5.926 1 60.09 233 ALA A O 1
ATOM 1834 N N . THR A 1 234 ? -14.992 -4.012 -5.84 1 47.03 234 THR A N 1
ATOM 1835 C CA . THR A 1 234 ? -15.18 -4.141 -7.281 1 47.03 234 THR A CA 1
ATOM 1836 C C . THR A 1 234 ? -13.914 -3.73 -8.031 1 47.03 234 THR A C 1
ATOM 1838 O O . THR A 1 234 ? -13.406 -4.484 -8.859 1 47.03 234 THR A O 1
ATOM 1841 N N . GLY A 1 235 ? -13.945 -2.562 -8.883 1 43.47 235 GLY A N 1
ATOM 1842 C CA . GLY A 1 235 ? -13.391 -2.055 -10.133 1 43.47 235 GLY A CA 1
ATOM 1843 C C . GLY A 1 235 ? -11.969 -1.55 -9.992 1 43.47 235 GLY A C 1
ATOM 1844 O O . GLY A 1 235 ? -11.5 -0.759 -10.812 1 43.47 235 GLY A O 1
ATOM 1845 N N . MET A 1 236 ? -11.328 -1.665 -9.023 1 42.25 236 MET A N 1
ATOM 1846 C CA . MET A 1 236 ? -10.297 -0.643 -9.148 1 42.25 236 MET A CA 1
ATOM 1847 C C . MET A 1 236 ? -9.406 -0.92 -10.352 1 42.25 236 MET A C 1
ATOM 1849 O O . MET A 1 236 ? -8.18 -1.021 -10.219 1 42.25 236 MET A O 1
ATOM 1853 N N . GLY A 1 237 ? -9.82 -1.849 -11.164 1 40.44 237 GLY A N 1
ATOM 1854 C CA . GLY A 1 237 ? -8.969 -1.93 -12.344 1 40.44 237 GLY A CA 1
ATOM 1855 C C . GLY A 1 237 ? -8.883 -0.622 -13.109 1 40.44 237 GLY A C 1
ATOM 1856 O O . GLY A 1 237 ? -9.445 0.388 -12.688 1 40.44 237 GLY A O 1
ATOM 1857 N N . TRP A 1 238 ? -7.887 -0.46 -13.938 1 38.72 238 TRP A N 1
ATOM 1858 C CA . TRP A 1 238 ? -7.887 0.673 -14.859 1 38.72 238 TRP A CA 1
ATOM 1859 C C . TRP A 1 238 ? -9.312 1.051 -15.258 1 38.72 238 TRP A C 1
ATOM 1861 O O . TRP A 1 238 ? -9.641 2.234 -15.344 1 38.72 238 TRP A O 1
ATOM 1871 N N . ASP A 1 239 ? -9.891 0.068 -15.805 1 39.19 239 ASP A N 1
ATOM 1872 C CA . ASP A 1 239 ? -11.297 0.231 -16.156 1 39.19 239 ASP A CA 1
ATOM 1873 C C . ASP A 1 239 ? -12.203 -0.28 -15.031 1 39.19 239 ASP A C 1
ATOM 1875 O O . ASP A 1 239 ? -12.312 -1.489 -14.82 1 39.19 239 ASP A O 1
ATOM 1879 N N . PRO A 1 240 ? -12.242 0.504 -13.867 1 40.06 240 PRO A N 1
ATOM 1880 C CA . PRO A 1 240 ? -13.086 0.095 -12.742 1 40.06 240 PRO A CA 1
ATOM 1881 C C . PRO A 1 240 ? -14.117 -0.961 -13.133 1 40.06 240 PRO A C 1
ATOM 1883 O O . PRO A 1 240 ? -14.516 -1.776 -12.297 1 40.06 240 PRO A O 1
ATOM 1886 N N . LEU A 1 241 ? -15.078 -0.471 -13.844 1 37.5 241 LEU A N 1
ATOM 1887 C CA . LEU A 1 241 ? -16.453 -0.956 -14.023 1 37.5 241 LEU A CA 1
ATOM 1888 C C . LEU A 1 241 ? -16.453 -2.357 -14.625 1 37.5 241 LEU A C 1
ATOM 1890 O O . LEU A 1 241 ? -17.516 -2.898 -14.938 1 37.5 241 LEU A O 1
ATOM 1894 N N . CYS A 1 242 ? -15.406 -2.801 -15.328 1 36.28 242 CYS A N 1
ATOM 1895 C CA . CYS A 1 242 ? -15.922 -3.945 -16.062 1 36.28 242 CYS A CA 1
ATOM 1896 C C . CYS A 1 242 ? -16.109 -5.148 -15.148 1 36.28 242 CYS A C 1
ATOM 1898 O O . CYS A 1 242 ? -15.148 -5.648 -14.562 1 36.28 242 CYS A O 1
ATOM 1900 N N . VAL A 1 243 ? -17.016 -5.109 -14.508 1 34.91 243 VAL A N 1
ATOM 1901 C CA . VAL A 1 243 ? -17.781 -6.25 -14.016 1 34.91 243 VAL A CA 1
ATOM 1902 C C . VAL A 1 243 ? -17.578 -7.449 -14.945 1 34.91 243 VAL A C 1
ATOM 1904 O O . VAL A 1 243 ? -17.906 -7.383 -16.125 1 34.91 243 VAL A O 1
ATOM 1907 N N . GLY A 1 244 ? -16.469 -8.102 -14.906 1 39.31 244 GLY A N 1
ATOM 1908 C CA . GLY A 1 244 ? -15.945 -9.281 -15.578 1 39.31 244 GLY A CA 1
ATOM 1909 C C . GLY A 1 244 ? -14.43 -9.352 -15.562 1 39.31 244 GLY A C 1
ATOM 1910 O O . GLY A 1 244 ? -13.781 -8.719 -14.734 1 39.31 244 GLY A O 1
ATOM 1911 N N . ARG A 1 245 ? -13.797 -10.078 -16.375 1 43.88 245 ARG A N 1
ATOM 1912 C CA . ARG A 1 245 ? -12.375 -10.359 -16.594 1 43.88 245 ARG A CA 1
ATOM 1913 C C . ARG A 1 245 ? -11.555 -9.07 -16.578 1 43.88 245 ARG A C 1
ATOM 1915 O O . ARG A 1 245 ? -10.336 -9.117 -16.422 1 43.88 245 ARG A O 1
ATOM 1922 N N . ALA A 1 246 ? -12.211 -7.91 -16.734 1 44.34 246 ALA A N 1
ATOM 1923 C CA . ALA A 1 246 ? -11.508 -6.707 -17.172 1 44.34 246 ALA A CA 1
ATOM 1924 C C . ALA A 1 246 ? -11.156 -5.809 -15.992 1 44.34 246 ALA A C 1
ATOM 1926 O O . ALA A 1 246 ? -10.562 -4.742 -16.172 1 44.34 246 ALA A O 1
ATOM 1927 N N . GLY A 1 247 ? -11.453 -6.07 -14.812 1 50.44 247 GLY A N 1
ATOM 1928 C CA . GLY A 1 247 ? -11.438 -4.887 -13.961 1 50.44 247 GLY A CA 1
ATOM 1929 C C . GLY A 1 247 ? -10.289 -4.875 -12.977 1 50.44 247 GLY A C 1
ATOM 1930 O O . GLY A 1 247 ? -10.414 -4.336 -11.875 1 50.44 247 GLY A O 1
ATOM 1931 N N . ILE A 1 248 ? -9.25 -5.539 -13.266 1 55.66 248 ILE A N 1
ATOM 1932 C CA . ILE A 1 248 ? -8.156 -5.426 -12.305 1 55.66 248 ILE A CA 1
ATOM 1933 C C . ILE A 1 248 ? -7.312 -4.199 -12.625 1 55.66 248 ILE A C 1
ATOM 1935 O O . ILE A 1 248 ? -6.965 -3.959 -13.789 1 55.66 248 ILE A O 1
ATOM 1939 N N . ARG A 1 249 ? -7.234 -3.215 -11.68 1 56.03 249 ARG A N 1
ATOM 1940 C CA . ARG A 1 249 ? -6.254 -2.141 -11.82 1 56.03 249 ARG A CA 1
ATOM 1941 C C . ARG A 1 249 ? -5.023 -2.406 -10.953 1 56.03 249 ARG A C 1
ATOM 1943 O O . ARG A 1 249 ? -4.953 -1.963 -9.805 1 56.03 249 ARG A O 1
ATOM 1950 N N . PRO A 1 250 ? -4.109 -3.176 -11.586 1 66.5 250 PRO A N 1
ATOM 1951 C CA . PRO A 1 250 ? -2.875 -3.279 -10.805 1 66.5 250 PRO A CA 1
ATOM 1952 C C . PRO A 1 250 ? -2.02 -2.016 -10.883 1 66.5 250 PRO A C 1
ATOM 1954 O O . PRO A 1 250 ? -1.955 -1.374 -11.93 1 66.5 250 PRO A O 1
ATOM 1957 N N . THR A 1 251 ? -1.657 -1.54 -9.781 1 75.31 251 THR A N 1
ATOM 1958 C CA . THR A 1 251 ? -0.635 -0.5 -9.734 1 75.31 251 THR A CA 1
ATOM 1959 C C . THR A 1 251 ? 0.553 -0.945 -8.883 1 75.31 251 THR A C 1
ATOM 1961 O O . THR A 1 251 ? 0.375 -1.589 -7.848 1 75.31 251 THR A O 1
ATOM 1964 N N . PHE A 1 252 ? 1.689 -0.741 -9.539 1 80.12 252 PHE A N 1
ATOM 1965 C CA . PHE A 1 252 ? 2.846 -0.995 -8.688 1 80.12 252 PHE A CA 1
ATOM 1966 C C . PHE A 1 252 ? 3.979 -0.028 -9.016 1 80.12 252 PHE A C 1
ATOM 1968 O O . PHE A 1 252 ? 4.008 0.563 -10.094 1 80.12 252 PHE A O 1
ATOM 1975 N N . ASP A 1 253 ? 4.852 0.152 -8.055 1 83 253 ASP A N 1
ATOM 1976 C CA . ASP A 1 253 ? 6.102 0.882 -8.227 1 83 253 ASP A CA 1
ATOM 1977 C C . ASP A 1 253 ? 7.254 0.17 -7.527 1 83 253 ASP A C 1
ATOM 1979 O O . ASP A 1 253 ? 7.047 -0.531 -6.535 1 83 253 ASP A O 1
ATOM 1983 N N . VAL A 1 254 ? 8.375 0.291 -8.102 1 89.5 254 VAL A N 1
ATOM 1984 C CA . VAL A 1 254 ? 9.625 -0.114 -7.469 1 89.5 254 VAL A CA 1
ATOM 1985 C C . VAL A 1 254 ? 10.531 1.104 -7.273 1 89.5 254 VAL A C 1
ATOM 1987 O O . VAL A 1 254 ? 10.992 1.702 -8.25 1 89.5 254 VAL A O 1
ATOM 1990 N N . ILE A 1 255 ? 10.781 1.436 -6.016 1 86.94 255 ILE A N 1
ATOM 1991 C CA . ILE A 1 255 ? 11.516 2.654 -5.695 1 86.94 255 ILE A CA 1
ATOM 1992 C C . ILE A 1 255 ? 12.906 2.295 -5.172 1 86.94 255 ILE A C 1
ATOM 1994 O O . ILE A 1 255 ? 13.031 1.536 -4.207 1 86.94 255 ILE A O 1
ATOM 1998 N N . GLY A 1 256 ? 13.883 2.803 -5.844 1 88.38 256 GLY A N 1
ATOM 1999 C CA . GLY A 1 256 ? 15.258 2.629 -5.398 1 88.38 256 GLY A CA 1
ATOM 2000 C C . GLY A 1 256 ? 15.992 3.939 -5.203 1 88.38 256 GLY A C 1
ATOM 2001 O O . GLY A 1 256 ? 15.383 5.012 -5.23 1 88.38 256 GLY A O 1
ATOM 2002 N N . GLN A 1 257 ? 17.266 3.854 -4.969 1 85.06 257 GLN A N 1
ATOM 2003 C CA . GLN A 1 257 ? 18.109 5.008 -4.672 1 85.06 257 GLN A CA 1
ATOM 2004 C C . GLN A 1 257 ? 18.375 5.828 -5.93 1 85.06 257 GLN A C 1
ATOM 2006 O O . GLN A 1 257 ? 18.672 7.023 -5.848 1 85.06 257 GLN A O 1
ATOM 2011 N N . GLN A 1 258 ? 18.234 5.184 -7.074 1 87.44 258 GLN A N 1
ATOM 2012 C CA . GLN A 1 258 ? 18.703 5.848 -8.281 1 87.44 258 GLN A CA 1
ATOM 2013 C C . GLN A 1 258 ? 17.578 6.008 -9.297 1 87.44 258 GLN A C 1
ATOM 2015 O O . GLN A 1 258 ? 17.734 6.703 -10.305 1 87.44 258 GLN A O 1
ATOM 2020 N N . GLY A 1 259 ? 16.516 5.41 -9.031 1 84.06 259 GLY A N 1
ATOM 2021 C CA . GLY A 1 259 ? 15.414 5.477 -9.977 1 84.06 259 GLY A CA 1
ATOM 2022 C C . GLY A 1 259 ? 14.156 4.793 -9.477 1 84.06 259 GLY A C 1
ATOM 2023 O O . GLY A 1 259 ? 14.109 4.312 -8.344 1 84.06 259 GLY A O 1
ATOM 2024 N N . VAL A 1 260 ? 13.141 4.848 -10.391 1 85.12 260 VAL A N 1
ATOM 2025 C CA . VAL A 1 260 ? 11.859 4.246 -10.039 1 85.12 260 VAL A CA 1
ATOM 2026 C C . VAL A 1 260 ? 11.258 3.57 -11.273 1 85.12 260 VAL A C 1
ATOM 2028 O O . VAL A 1 260 ? 11.406 4.062 -12.391 1 85.12 260 VAL A O 1
ATOM 2031 N N . LEU A 1 261 ? 10.68 2.402 -11.016 1 86.69 261 LEU A N 1
ATOM 2032 C CA . LEU A 1 261 ? 9.789 1.758 -11.969 1 86.69 261 LEU A CA 1
ATOM 2033 C C . LEU A 1 261 ? 8.328 2.018 -11.617 1 86.69 261 LEU A C 1
ATOM 2035 O O . LEU A 1 261 ? 7.918 1.826 -10.469 1 86.69 261 LEU A O 1
ATOM 2039 N N . GLN A 1 262 ? 7.637 2.428 -12.68 1 82.5 262 GLN A N 1
ATOM 2040 C CA . GLN A 1 262 ? 6.246 2.793 -12.422 1 82.5 262 GLN A CA 1
ATOM 2041 C C . GLN A 1 262 ? 5.305 2.055 -13.367 1 82.5 262 GLN A C 1
ATOM 2043 O O . GLN A 1 262 ? 5.555 1.983 -14.57 1 82.5 262 GLN A O 1
ATOM 2048 N N . TYR A 1 263 ? 4.219 1.558 -12.703 1 81.06 263 TYR A N 1
ATOM 2049 C CA . TYR A 1 263 ? 3.129 0.965 -13.477 1 81.06 263 TYR A CA 1
ATOM 2050 C C . TYR A 1 263 ? 1.779 1.271 -12.836 1 81.06 263 TYR A C 1
ATOM 2052 O O . TYR A 1 263 ? 1.603 1.089 -11.625 1 81.06 263 TYR A O 1
ATOM 2060 N N . PRO A 1 264 ? 0.614 1.653 -13.633 1 78.75 264 PRO A N 1
ATOM 2061 C CA . PRO A 1 264 ? 0.738 2.088 -15.023 1 78.75 264 PRO A CA 1
ATOM 2062 C C . PRO A 1 264 ? 1.524 3.389 -15.172 1 78.75 264 PRO A C 1
ATOM 2064 O O . PRO A 1 264 ? 2.02 3.928 -14.18 1 78.75 264 PRO A O 1
ATOM 2067 N N . ASN A 1 265 ? 1.762 3.773 -16.438 1 76.94 265 ASN A N 1
ATOM 2068 C CA . ASN A 1 265 ? 2.492 5.023 -16.625 1 76.94 265 ASN A CA 1
ATOM 2069 C C . ASN A 1 265 ? 1.649 6.23 -16.219 1 76.94 265 ASN A C 1
ATOM 2071 O O . ASN A 1 265 ? 0.514 6.074 -15.773 1 76.94 265 ASN A O 1
ATOM 2075 N N . ALA A 1 266 ? 2.221 7.371 -16.359 1 68.31 266 ALA A N 1
ATOM 2076 C CA . ALA A 1 266 ? 1.623 8.609 -15.875 1 68.31 266 ALA A CA 1
ATOM 2077 C C . ALA A 1 266 ? 0.303 8.898 -16.578 1 68.31 266 ALA A C 1
ATOM 2079 O O . ALA A 1 266 ? -0.538 9.641 -16.062 1 68.31 266 ALA A O 1
ATOM 2080 N N . HIS A 1 267 ? 0.086 8.289 -17.656 1 70.25 267 HIS A N 1
ATOM 2081 C CA . HIS A 1 267 ? -1.121 8.539 -18.438 1 70.25 267 HIS A CA 1
ATOM 2082 C C . HIS A 1 267 ? -2.166 7.457 -18.203 1 70.25 267 HIS A C 1
ATOM 2084 O O . HIS A 1 267 ? -3.219 7.453 -18.844 1 70.25 267 HIS A O 1
ATOM 2090 N N . GLY A 1 268 ? -1.771 6.566 -17.328 1 70.62 268 GLY A N 1
ATOM 2091 C CA . GLY A 1 268 ? -2.695 5.484 -17.016 1 70.62 268 GLY A CA 1
ATOM 2092 C C . GLY A 1 268 ? -2.66 4.363 -18.031 1 70.62 268 GLY A C 1
ATOM 2093 O O . GLY A 1 268 ? -3.545 3.504 -18.047 1 70.62 268 GLY A O 1
ATOM 2094 N N . GLU A 1 269 ? -1.648 4.434 -18.859 1 76.62 269 GLU A N 1
ATOM 2095 C CA . GLU A 1 269 ? -1.507 3.377 -19.844 1 76.62 269 GLU A CA 1
ATOM 2096 C C . GLU A 1 269 ? -0.774 2.168 -19.281 1 76.62 269 GLU A C 1
ATOM 2098 O O . GLU A 1 269 ? 0.039 2.307 -18.359 1 76.62 269 GLU A O 1
ATOM 2103 N N . LYS A 1 270 ? -1.085 0.974 -19.812 1 82 270 LYS A N 1
ATOM 2104 C CA . LYS A 1 270 ? -0.433 -0.26 -19.375 1 82 270 LYS A CA 1
ATOM 2105 C C . LYS A 1 270 ? 1.017 -0.31 -19.844 1 82 270 LYS A C 1
ATOM 2107 O O . LYS A 1 270 ? 1.38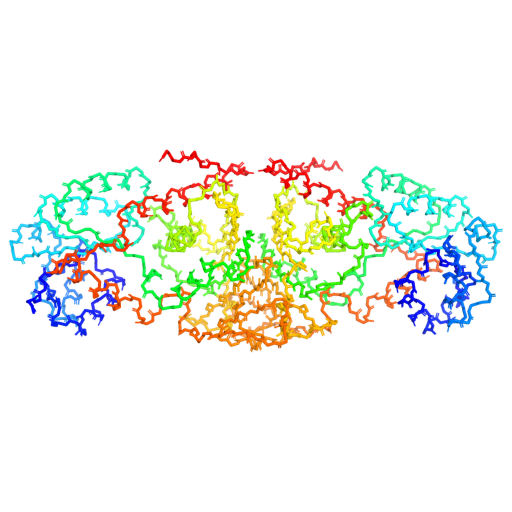 -1.161 -20.672 1 82 270 LYS A O 1
ATOM 2112 N N . VAL A 1 271 ? 1.722 0.609 -19.344 1 85.38 271 VAL A N 1
ATOM 2113 C CA . VAL A 1 271 ? 3.129 0.76 -19.688 1 85.38 271 VAL A CA 1
ATOM 2114 C C . VAL A 1 271 ? 3.977 0.811 -18.422 1 85.38 271 VAL A C 1
ATOM 2116 O O . VAL A 1 271 ? 3.652 1.538 -17.484 1 85.38 271 VAL A O 1
ATOM 2119 N N . LEU A 1 272 ? 4.93 -0.082 -18.375 1 87.56 272 LEU A N 1
ATOM 2120 C CA . LEU A 1 272 ? 5.969 -0.032 -17.359 1 87.56 272 LEU A CA 1
ATOM 2121 C C . LEU A 1 272 ? 7.051 0.974 -17.734 1 87.56 272 LEU A C 1
ATOM 2123 O O . LEU A 1 272 ? 7.648 0.88 -18.797 1 87.56 272 LEU A O 1
ATOM 2127 N N . SER A 1 273 ? 7.301 1.944 -16.844 1 86.94 273 SER A N 1
ATOM 2128 C CA . SER A 1 273 ? 8.219 3.033 -17.172 1 86.94 273 SER A CA 1
ATOM 2129 C C . SER A 1 273 ? 9.352 3.117 -16.156 1 86.94 273 SER A C 1
ATOM 2131 O O . SER A 1 273 ? 9.109 3.189 -14.945 1 86.94 273 SER A O 1
ATOM 2133 N N . LEU A 1 274 ? 10.578 3.119 -16.672 1 88.75 274 LEU A N 1
ATOM 2134 C CA . LEU A 1 274 ? 11.766 3.295 -15.836 1 88.75 274 LEU A CA 1
ATOM 2135 C C . LEU A 1 274 ? 12.234 4.746 -15.859 1 88.75 274 LEU A C 1
ATOM 2137 O O . LEU A 1 274 ? 12.57 5.277 -16.922 1 88.75 274 LEU A O 1
ATOM 2141 N N . TYR A 1 275 ? 12.242 5.332 -14.672 1 83.44 275 TYR A N 1
ATOM 2142 C CA . TYR A 1 275 ? 12.789 6.676 -14.516 1 83.44 275 TYR A CA 1
ATOM 2143 C C . TYR A 1 275 ? 14.07 6.652 -13.703 1 83.44 275 TYR A C 1
ATOM 2145 O O . TYR A 1 275 ? 14.18 5.922 -12.719 1 83.44 275 TYR A O 1
ATOM 2153 N N . GLN A 1 276 ? 15.008 7.48 -14.141 1 83.75 276 GLN A N 1
ATOM 2154 C CA . GLN A 1 276 ? 16.219 7.727 -13.367 1 83.75 276 GLN A CA 1
ATOM 2155 C C . GLN A 1 276 ? 16.234 9.141 -12.789 1 83.75 276 GLN A C 1
ATOM 2157 O O . GLN A 1 276 ? 15.812 10.094 -13.461 1 83.75 276 GLN A O 1
ATOM 2162 N N . TYR A 1 277 ? 16.641 9.203 -11.555 1 77.5 277 TYR A N 1
ATOM 2163 C CA . TYR A 1 277 ? 16.5 10.453 -10.82 1 77.5 277 TYR A CA 1
ATOM 2164 C C . TYR A 1 277 ? 17.406 11.531 -11.414 1 77.5 277 TYR A C 1
ATOM 2166 O O . TYR A 1 277 ? 17.125 12.727 -11.266 1 77.5 277 TYR A O 1
ATOM 2174 N N . ASP A 1 278 ? 18.453 11.172 -12.039 1 75.19 278 ASP A N 1
ATOM 2175 C CA . ASP A 1 278 ? 19.344 12.148 -12.656 1 75.19 278 ASP A CA 1
ATOM 2176 C C . ASP A 1 278 ? 18.781 12.641 -13.984 1 75.19 278 ASP A C 1
ATOM 2178 O O . ASP A 1 278 ? 19.25 13.648 -14.531 1 75.19 278 ASP A O 1
ATOM 2182 N N . ARG A 1 279 ? 17.859 12.008 -14.57 1 77.94 279 ARG A N 1
ATOM 2183 C CA . ARG A 1 279 ? 17.156 12.391 -15.797 1 77.94 279 ARG A CA 1
ATOM 2184 C C . ARG A 1 279 ? 15.664 12.133 -15.664 1 77.94 279 ARG A C 1
ATOM 2186 O O . ARG A 1 279 ? 15.102 11.312 -16.391 1 77.94 279 ARG A O 1
ATOM 2193 N N . PRO A 1 280 ? 14.922 12.938 -14.859 1 69.56 280 PRO A N 1
ATOM 2194 C CA . PRO A 1 280 ? 13.562 12.586 -14.438 1 69.56 280 PRO A CA 1
ATOM 2195 C C . PRO A 1 280 ? 12.5 13.008 -15.453 1 69.56 280 PRO A C 1
ATOM 2197 O O . PRO A 1 280 ? 11.336 12.633 -15.312 1 69.56 280 PRO A O 1
ATOM 2200 N N . GLU A 1 281 ? 12.836 13.633 -16.453 1 71.25 281 GLU A N 1
ATOM 2201 C CA . GLU A 1 281 ? 11.859 14.273 -17.344 1 71.25 281 GLU A CA 1
ATOM 2202 C C . GLU A 1 281 ? 11.133 13.234 -18.203 1 71.25 281 GLU A C 1
ATOM 2204 O O . GLU A 1 281 ? 9.977 13.43 -18.562 1 71.25 281 GLU A O 1
ATOM 2209 N N . GLN A 1 282 ? 11.844 12.242 -18.547 1 78.31 282 GLN A N 1
ATOM 2210 C CA . GLN A 1 282 ? 11.266 11.18 -19.375 1 78.31 282 GLN A CA 1
ATOM 2211 C C . GLN A 1 282 ? 11.75 9.805 -18.906 1 78.31 282 GLN A C 1
ATOM 2213 O O . GLN A 1 282 ? 12.828 9.68 -18.344 1 78.31 282 GLN A O 1
ATOM 2218 N N . PRO A 1 283 ? 10.867 8.859 -19.125 1 85.38 283 PRO A N 1
ATOM 2219 C CA . PRO A 1 283 ? 11.367 7.516 -18.828 1 85.38 283 PRO A CA 1
ATOM 2220 C C . PRO A 1 283 ? 12.562 7.129 -19.703 1 85.38 283 PRO A C 1
ATOM 2222 O O . PRO A 1 283 ? 12.602 7.441 -20.891 1 85.38 283 PRO A O 1
ATOM 2225 N N . VAL A 1 284 ? 13.531 6.496 -19.062 1 88.12 284 VAL A N 1
ATOM 2226 C CA . VAL A 1 284 ? 14.719 6.07 -19.797 1 88.12 284 VAL A CA 1
ATOM 2227 C C . VAL A 1 284 ? 14.414 4.801 -20.594 1 88.12 284 VAL A C 1
ATOM 2229 O O . VAL A 1 284 ? 15.078 4.512 -21.594 1 88.12 284 VAL A O 1
ATOM 2232 N N . ARG A 1 285 ? 13.469 3.988 -20.203 1 94.38 285 ARG A N 1
ATOM 2233 C CA . ARG A 1 285 ? 13.008 2.785 -20.891 1 94.38 285 ARG A CA 1
ATOM 2234 C C . ARG A 1 285 ? 11.547 2.494 -20.547 1 94.38 285 ARG A C 1
ATOM 2236 O O . ARG A 1 285 ? 11.078 2.811 -19.453 1 94.38 285 ARG A O 1
ATOM 2243 N N . SER A 1 286 ? 10.867 1.944 -21.5 1 92.44 286 SER A N 1
ATOM 2244 C CA . SER A 1 286 ? 9.477 1.566 -21.297 1 92.44 286 SER A CA 1
ATOM 2245 C C . SER A 1 286 ? 9.164 0.22 -21.938 1 92.44 286 SER A C 1
ATOM 2247 O O . SER A 1 286 ? 9.812 -0.169 -22.922 1 92.44 286 SER A O 1
ATOM 2249 N N . TRP A 1 287 ? 8.242 -0.508 -21.328 1 92.5 287 TRP A N 1
ATOM 2250 C CA . TRP A 1 287 ? 7.746 -1.778 -21.844 1 92.5 287 TRP A CA 1
ATOM 2251 C C . TRP A 1 287 ? 6.219 -1.79 -21.875 1 92.5 287 TRP A C 1
ATOM 2253 O O . TRP A 1 287 ? 5.57 -1.481 -20.875 1 92.5 287 TRP A O 1
ATOM 2263 N N . THR A 1 288 ? 5.711 -2.146 -23.031 1 88.75 288 THR A N 1
ATOM 2264 C CA . THR A 1 288 ? 4.27 -2.35 -23.062 1 88.75 288 THR A CA 1
ATOM 2265 C C . THR A 1 288 ? 3.879 -3.596 -22.266 1 88.75 288 THR A C 1
ATOM 2267 O O . THR A 1 288 ? 4.465 -4.664 -22.453 1 88.75 288 THR A O 1
ATOM 2270 N N . TRP A 1 289 ? 2.961 -3.301 -21.328 1 81.12 289 TRP A N 1
ATOM 2271 C CA . TRP A 1 289 ? 2.467 -4.402 -20.5 1 81.12 289 TRP A CA 1
ATOM 2272 C C . TRP A 1 289 ? 1.312 -5.121 -21.188 1 81.12 289 TRP A C 1
ATOM 2274 O O . TRP A 1 289 ? 0.339 -4.492 -21.609 1 81.12 289 TRP A O 1
ATOM 2284 N N . GLN A 1 290 ? 1.406 -6.348 -21.406 1 72.69 290 GLN A N 1
ATOM 2285 C CA . GLN A 1 290 ? 0.513 -7.086 -22.297 1 72.69 290 GLN A CA 1
ATOM 2286 C C . GLN A 1 290 ? -0.767 -7.492 -21.578 1 72.69 290 GLN A C 1
ATOM 2288 O O . GLN A 1 290 ? -1.844 -7.523 -22.172 1 72.69 290 GLN A O 1
ATOM 2293 N N . ASN A 1 291 ? -0.66 -8.055 -20.453 1 64.75 291 ASN A N 1
ATOM 2294 C CA . ASN A 1 291 ? -1.842 -8.555 -19.75 1 64.75 291 ASN A CA 1
ATOM 2295 C C . ASN A 1 291 ? -1.866 -8.109 -18.297 1 64.75 291 ASN A C 1
ATOM 2297 O O . ASN A 1 291 ? -0.849 -7.672 -17.766 1 64.75 291 ASN A O 1
ATOM 2301 N N . ASP A 1 292 ? -3.15 -8.25 -17.859 1 56.31 292 ASP A N 1
ATOM 2302 C CA . ASP A 1 292 ? -3.352 -7.883 -16.469 1 56.31 292 ASP A CA 1
ATOM 2303 C C . ASP A 1 292 ? -2.682 -8.891 -15.523 1 56.31 292 ASP A C 1
ATOM 2305 O O . ASP A 1 292 ? -2.877 -10.102 -15.664 1 56.31 292 ASP A O 1
ATOM 2309 N N . TRP A 1 293 ? -1.763 -8.547 -14.703 1 54.28 293 TRP A N 1
ATOM 2310 C CA . TRP A 1 293 ? -0.959 -9.055 -13.594 1 54.28 293 TRP A CA 1
ATOM 2311 C C . TRP A 1 293 ? -0.091 -10.227 -14.047 1 54.28 293 TRP A C 1
ATOM 2313 O O . TRP A 1 293 ? 0.116 -11.172 -13.289 1 54.28 293 TRP A O 1
ATOM 2323 N N . GLY A 1 294 ? 0.442 -10.203 -15.148 1 52.38 294 GLY A N 1
ATOM 2324 C CA . GLY A 1 294 ? 1.572 -11.047 -15.492 1 52.38 294 GLY A CA 1
ATOM 2325 C C . GLY A 1 294 ? 1.159 -12.383 -16.094 1 52.38 294 GLY A C 1
ATOM 2326 O O . GLY A 1 294 ? 2.006 -13.234 -16.359 1 52.38 294 GLY A O 1
ATOM 2327 N N . THR A 1 295 ? -0.17 -12.758 -15.922 1 54.16 295 THR A N 1
ATOM 2328 C CA . THR A 1 295 ? -0.477 -13.984 -16.656 1 54.16 295 THR A CA 1
ATOM 2329 C C . THR A 1 295 ? -0.827 -13.664 -18.109 1 54.16 295 THR A C 1
ATOM 2331 O O . THR A 1 295 ? -1.938 -13.219 -18.406 1 54.16 295 THR A O 1
ATOM 2334 N N . ASN A 1 296 ? 0.242 -13.148 -18.719 1 56.34 296 ASN A N 1
ATOM 2335 C CA . ASN A 1 296 ? 0.096 -12.766 -20.125 1 56.34 296 ASN A CA 1
ATOM 2336 C C . ASN A 1 296 ? -0.257 -13.961 -21 1 56.34 296 ASN A C 1
ATOM 2338 O O . ASN A 1 296 ? -0.12 -15.109 -20.578 1 56.34 296 ASN A O 1
ATOM 2342 N N . ASP A 1 297 ? -0.813 -13.523 -22.047 1 65.06 297 ASP A N 1
ATOM 2343 C CA . ASP A 1 297 ? -1.206 -14.477 -23.078 1 65.06 297 ASP A CA 1
ATOM 2344 C C . ASP A 1 297 ? -0.044 -15.391 -23.453 1 65.06 297 ASP A C 1
ATOM 2346 O O . ASP A 1 297 ? -0.255 -16.484 -23.969 1 65.06 297 ASP A O 1
ATOM 2350 N N . ASP A 1 298 ? 1.144 -14.969 -22.828 1 81.31 298 ASP A N 1
ATOM 2351 C CA . ASP A 1 298 ? 2.279 -15.773 -23.266 1 81.31 298 ASP A CA 1
ATOM 2352 C C . ASP A 1 298 ? 2.762 -16.703 -22.156 1 81.31 298 ASP A C 1
ATOM 2354 O O . ASP A 1 298 ? 3.557 -17.609 -22.406 1 81.31 298 ASP A O 1
ATOM 2358 N N . ALA A 1 299 ? 2.24 -16.594 -20.984 1 85.88 299 ALA A N 1
ATOM 2359 C CA . ALA A 1 299 ? 2.793 -17.328 -19.859 1 85.88 299 ALA A CA 1
ATOM 2360 C C . ALA A 1 299 ? 2.529 -18.828 -19.984 1 85.88 299 ALA A C 1
ATOM 2362 O O . ALA A 1 299 ? 3.453 -19.641 -19.891 1 85.88 299 ALA A O 1
ATOM 2363 N N . PHE A 1 300 ? 1.328 -19.188 -20.359 1 88.12 300 PHE A N 1
ATOM 2364 C CA . PHE A 1 300 ? 0.98 -20.609 -20.422 1 88.12 300 PHE A CA 1
ATOM 2365 C C . PHE A 1 300 ? 1.702 -21.281 -21.594 1 88.12 300 PHE A C 1
ATOM 2367 O O . PHE A 1 300 ? 2.367 -22.297 -21.406 1 88.12 300 PHE A O 1
ATOM 2374 N N . PRO A 1 301 ? 1.678 -20.625 -22.734 1 90.44 301 PRO A N 1
ATOM 2375 C CA . PRO A 1 301 ? 2.414 -21.25 -23.844 1 90.44 301 PRO A CA 1
ATOM 2376 C C . PRO A 1 301 ? 3.9 -21.422 -23.531 1 90.44 301 PRO A C 1
ATOM 2378 O O . PRO A 1 301 ? 4.484 -22.469 -23.844 1 90.44 301 PRO A O 1
ATOM 2381 N N . ASN A 1 302 ? 4.484 -20.422 -22.953 1 93.12 302 ASN A N 1
ATOM 2382 C CA . ASN A 1 30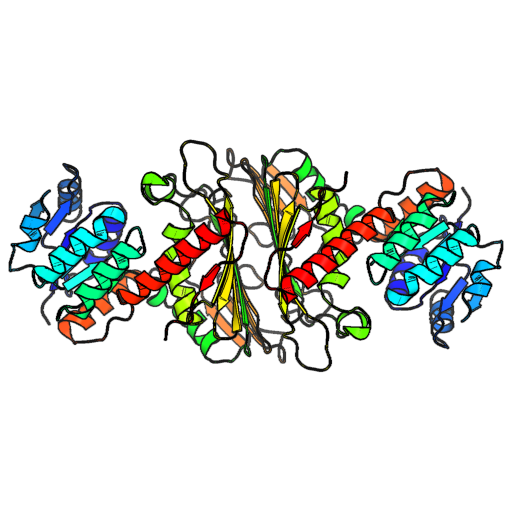2 ? 5.898 -20.5 -22.609 1 93.12 302 ASN A CA 1
ATOM 2383 C C . ASN A 1 302 ? 6.164 -21.578 -21.562 1 93.12 302 ASN A C 1
ATOM 2385 O O . ASN A 1 302 ? 7.16 -22.297 -21.641 1 93.12 302 ASN A O 1
ATOM 2389 N N . GLU A 1 303 ? 5.305 -21.641 -20.625 1 95.19 303 GLU A N 1
ATOM 2390 C CA . GLU A 1 303 ? 5.391 -22.656 -19.578 1 95.19 303 GLU A CA 1
ATOM 2391 C C . GLU A 1 303 ? 5.301 -24.062 -20.156 1 95.19 303 GLU A C 1
ATOM 2393 O O . GLU A 1 303 ? 6.09 -24.938 -19.797 1 95.19 303 GLU A O 1
ATOM 2398 N N . HIS A 1 304 ? 4.375 -24.281 -21.109 1 96.56 304 HIS A N 1
ATOM 2399 C CA . HIS A 1 304 ? 4.199 -25.578 -21.75 1 96.56 304 HIS A CA 1
ATOM 2400 C C . HIS A 1 304 ? 5.414 -25.953 -22.594 1 96.56 304 HIS A C 1
ATOM 2402 O O . HIS A 1 304 ? 5.91 -27.078 -22.516 1 96.56 304 HIS A O 1
ATOM 2408 N N . GLN A 1 305 ? 5.867 -24.953 -23.312 1 96.5 305 GLN A N 1
ATOM 2409 C CA . GLN A 1 305 ? 7.066 -25.172 -24.109 1 96.5 305 GLN A CA 1
ATOM 2410 C C . GLN A 1 305 ? 8.258 -25.531 -23.219 1 96.5 305 GLN A C 1
ATOM 2412 O O . GLN A 1 305 ? 9.055 -26.406 -23.562 1 96.5 305 GLN A O 1
ATOM 2417 N N . HIS A 1 306 ? 8.383 -24.859 -22.156 1 97.69 306 HIS A N 1
ATOM 2418 C CA . HIS A 1 306 ? 9.477 -25.141 -21.234 1 97.69 306 HIS A CA 1
ATOM 2419 C C . HIS A 1 306 ? 9.383 -26.547 -20.672 1 97.69 306 HIS A C 1
ATOM 2421 O O . HIS A 1 306 ? 10.398 -27.25 -20.562 1 97.69 306 HIS A O 1
ATOM 2427 N N . LEU A 1 307 ? 8.18 -26.984 -20.312 1 98.38 307 LEU A N 1
ATOM 2428 C CA . LEU A 1 307 ? 7.996 -28.359 -19.844 1 98.38 307 LEU A CA 1
ATOM 2429 C C . LEU A 1 307 ? 8.469 -29.359 -20.906 1 98.38 307 LEU A C 1
ATOM 2431 O O . LEU A 1 307 ? 9.164 -30.312 -20.578 1 98.38 307 LEU A O 1
ATOM 2435 N N . TYR A 1 308 ? 8.102 -29.094 -22.141 1 98.5 308 TYR A N 1
ATOM 2436 C CA . TYR A 1 308 ? 8.547 -29.938 -23.25 1 98.5 308 TYR A CA 1
ATOM 2437 C C . TYR A 1 308 ? 10.062 -30.016 -23.312 1 98.5 308 TYR A C 1
ATOM 2439 O O . TYR A 1 308 ? 10.641 -31.094 -23.406 1 98.5 308 TYR A O 1
ATOM 2447 N N . ASP A 1 309 ? 10.695 -28.875 -23.234 1 98.19 309 ASP A N 1
ATOM 2448 C CA . ASP A 1 309 ? 12.156 -28.797 -23.312 1 98.19 309 ASP A CA 1
ATOM 2449 C C . ASP A 1 309 ? 12.812 -29.516 -22.141 1 98.19 309 ASP A C 1
ATOM 2451 O O . ASP A 1 309 ? 13.867 -30.125 -22.297 1 98.19 309 ASP A O 1
ATOM 2455 N N . CYS A 1 310 ? 12.219 -29.422 -20.984 1 98.5 310 CYS A N 1
ATOM 2456 C CA . CYS A 1 310 ? 12.742 -30.125 -19.828 1 98.5 310 CYS A CA 1
ATOM 2457 C C . CYS A 1 310 ? 12.719 -31.641 -20.062 1 98.5 310 CYS A C 1
ATOM 2459 O O . CYS A 1 310 ? 13.703 -32.312 -19.766 1 98.5 310 CYS A O 1
ATOM 2461 N N . ILE A 1 311 ? 11.633 -32.125 -20.609 1 98.38 311 ILE A N 1
ATOM 2462 C CA . ILE A 1 311 ? 11.422 -33.562 -20.75 1 98.38 311 ILE A CA 1
ATOM 2463 C C . ILE A 1 311 ? 12.219 -34.094 -21.938 1 98.38 311 ILE A C 1
ATOM 2465 O O . ILE A 1 311 ? 12.867 -35.156 -21.859 1 98.38 311 ILE A O 1
ATOM 2469 N N . ARG A 1 312 ? 12.266 -33.375 -23.078 1 98.19 312 ARG A N 1
ATOM 2470 C CA . ARG A 1 312 ? 12.852 -33.875 -24.312 1 98.19 312 ARG A CA 1
ATOM 2471 C C . ARG A 1 312 ? 14.312 -33.469 -24.422 1 98.19 312 ARG A C 1
ATOM 2473 O O . ARG A 1 312 ? 15.117 -34.188 -25.031 1 98.19 312 ARG A O 1
ATOM 2480 N N . HIS A 1 313 ? 14.672 -32.312 -23.844 1 97.44 313 HIS A N 1
ATOM 2481 C CA . HIS A 1 313 ? 15.992 -31.75 -24.125 1 97.44 313 HIS A CA 1
ATOM 2482 C C . HIS A 1 313 ? 16.797 -31.594 -22.844 1 97.44 313 HIS A C 1
ATOM 2484 O O . HIS A 1 313 ? 17.953 -31.156 -22.875 1 97.44 313 HIS A O 1
ATOM 2490 N N . GLY A 1 314 ? 16.234 -31.891 -21.75 1 97 314 GLY A N 1
ATOM 2491 C CA . GLY A 1 314 ? 16.984 -31.906 -20.5 1 97 314 GLY A CA 1
ATOM 2492 C C . GLY A 1 314 ? 17.203 -30.531 -19.906 1 97 314 GLY A C 1
ATOM 2493 O O . GLY A 1 314 ? 18.109 -30.328 -19.094 1 97 314 GLY A O 1
ATOM 2494 N N . ALA A 1 315 ? 16.422 -29.562 -20.297 1 97.25 315 ALA A N 1
ATOM 2495 C CA . ALA A 1 315 ? 16.484 -28.25 -19.688 1 97.25 315 ALA A CA 1
ATOM 2496 C C . ALA A 1 315 ? 16.141 -28.328 -18.203 1 97.25 315 ALA A C 1
ATOM 2498 O O . ALA A 1 315 ? 15.336 -29.156 -17.781 1 97.25 315 ALA A O 1
ATOM 2499 N N . LEU A 1 316 ? 16.719 -27.516 -17.406 1 96.12 316 LEU A N 1
ATOM 2500 C CA . LEU A 1 316 ? 16.422 -27.453 -15.984 1 96.12 316 LEU A CA 1
ATOM 2501 C C . LEU A 1 316 ? 15.109 -26.719 -15.727 1 96.12 316 LEU A C 1
ATOM 2503 O O . LEU A 1 316 ? 14.906 -25.625 -16.25 1 96.12 316 LEU A O 1
ATOM 2507 N N . PRO A 1 317 ? 14.203 -27.328 -14.961 1 97.44 317 PRO A N 1
ATOM 2508 C CA . PRO A 1 317 ? 12.945 -26.641 -14.68 1 97.44 317 PRO A CA 1
ATOM 2509 C C . PRO A 1 317 ? 13.164 -25.297 -13.984 1 97.44 317 PRO A C 1
ATOM 2511 O O . PRO A 1 317 ? 13.852 -25.219 -12.961 1 97.44 317 PRO A O 1
ATOM 2514 N N . VAL A 1 318 ? 12.453 -24.297 -14.453 1 94.88 318 VAL A N 1
ATOM 2515 C CA . VAL A 1 318 ? 12.578 -22.938 -13.93 1 94.88 318 VAL A CA 1
ATOM 2516 C C . VAL A 1 318 ? 11.836 -22.828 -12.602 1 94.88 318 VAL A C 1
ATOM 2518 O O . VAL A 1 318 ? 12.227 -22.031 -11.727 1 94.88 318 VAL A O 1
ATOM 2521 N N . CYS A 1 319 ? 10.797 -23.594 -12.422 1 95.88 319 CYS A N 1
ATOM 2522 C CA . CYS A 1 319 ? 10.008 -23.672 -11.203 1 95.88 319 CYS A CA 1
ATOM 2523 C C . CYS A 1 319 ? 10.016 -25.078 -10.625 1 95.88 319 CYS A C 1
ATOM 2525 O O . CYS A 1 319 ? 9.375 -25.984 -11.164 1 95.88 319 CYS A O 1
ATOM 2527 N N . GLN A 1 320 ? 10.648 -25.203 -9.547 1 96.88 320 GLN A N 1
ATOM 2528 C CA . GLN A 1 320 ? 10.781 -26.516 -8.914 1 96.88 320 GLN A CA 1
ATOM 2529 C C . GLN A 1 320 ? 9.875 -26.641 -7.699 1 96.88 320 GLN A C 1
ATOM 2531 O O . GLN A 1 320 ? 9.266 -25.656 -7.27 1 96.88 320 GLN A O 1
ATOM 2536 N N . ALA A 1 321 ? 9.766 -27.844 -7.219 1 98 321 ALA A N 1
ATOM 2537 C CA . ALA A 1 321 ? 8.922 -28.094 -6.059 1 98 321 ALA A CA 1
ATOM 2538 C C . ALA A 1 321 ? 9.336 -27.234 -4.875 1 98 321 ALA A C 1
ATOM 2540 O O . ALA A 1 321 ? 8.492 -26.719 -4.137 1 98 321 ALA A O 1
ATOM 2541 N N . ARG A 1 322 ? 10.609 -26.984 -4.711 1 96.88 322 ARG A N 1
ATOM 2542 C CA . ARG A 1 322 ? 11.117 -26.203 -3.586 1 96.88 322 ARG A CA 1
ATOM 2543 C C . ARG A 1 322 ? 10.641 -24.766 -3.668 1 96.88 322 ARG A C 1
ATOM 2545 O O . ARG A 1 322 ? 10.461 -24.094 -2.641 1 96.88 322 ARG A O 1
ATOM 2552 N N . ASP A 1 323 ? 10.477 -24.266 -4.859 1 96.88 323 ASP A N 1
ATOM 2553 C CA . ASP A 1 323 ? 9.93 -22.922 -5.027 1 96.88 323 ASP A CA 1
ATOM 2554 C C . ASP A 1 323 ? 8.508 -22.828 -4.477 1 96.88 323 ASP A C 1
ATOM 2556 O O . ASP A 1 323 ? 8.141 -21.844 -3.838 1 96.88 323 ASP A O 1
ATOM 2560 N N . GLY A 1 324 ? 7.723 -23.875 -4.75 1 97.19 324 GLY A N 1
ATOM 2561 C CA . GLY A 1 324 ? 6.375 -23.938 -4.215 1 97.19 324 GLY A CA 1
ATOM 2562 C C . GLY A 1 324 ? 6.336 -24.031 -2.699 1 97.19 324 GLY A C 1
ATOM 2563 O O . GLY A 1 324 ? 5.48 -23.422 -2.059 1 97.19 324 GLY A O 1
ATOM 2564 N N . LEU A 1 325 ? 7.293 -24.781 -2.141 1 96.88 325 LEU A N 1
ATOM 2565 C CA . LEU A 1 325 ? 7.402 -24.859 -0.688 1 96.88 325 LEU A CA 1
ATOM 2566 C C . LEU A 1 325 ? 7.648 -23.484 -0.084 1 96.88 325 LEU A C 1
ATOM 2568 O O . LEU A 1 325 ? 6.98 -23.094 0.876 1 96.88 325 LEU A O 1
ATOM 2572 N N . ARG A 1 326 ? 8.531 -22.719 -0.663 1 95.75 326 ARG A N 1
ATOM 2573 C CA . ARG A 1 326 ? 8.852 -21.391 -0.166 1 95.75 326 ARG A CA 1
ATOM 2574 C C . ARG A 1 326 ? 7.633 -20.469 -0.245 1 95.75 326 ARG A C 1
ATOM 2576 O O . ARG A 1 326 ? 7.359 -19.703 0.688 1 95.75 326 ARG A O 1
ATOM 2583 N N . ALA A 1 327 ? 6.93 -20.516 -1.332 1 96.25 327 ALA A N 1
ATOM 2584 C CA . ALA A 1 327 ? 5.75 -19.688 -1.508 1 96.25 327 ALA A CA 1
ATOM 2585 C C . ALA A 1 327 ? 4.676 -20.031 -0.479 1 96.25 327 ALA A C 1
ATOM 2587 O O . ALA A 1 327 ? 4.074 -19.125 0.12 1 96.25 327 ALA A O 1
ATOM 2588 N N . VAL A 1 328 ? 4.441 -21.312 -0.263 1 95.19 328 VAL A N 1
ATOM 2589 C CA . VAL A 1 328 ? 3.414 -21.75 0.678 1 95.19 328 VAL A CA 1
ATOM 2590 C C . VAL A 1 328 ? 3.844 -21.406 2.105 1 95.19 328 VAL A C 1
ATOM 2592 O O . VAL A 1 328 ? 3.021 -21 2.928 1 95.19 328 VAL A O 1
ATOM 2595 N N . GLN A 1 329 ? 5.137 -21.547 2.391 1 96.12 329 GLN A N 1
ATOM 2596 C CA . GLN A 1 329 ? 5.641 -21.156 3.703 1 96.12 329 GLN A CA 1
ATOM 2597 C C . GLN A 1 329 ? 5.43 -19.672 3.953 1 96.12 329 GLN A C 1
ATOM 2599 O O . GLN A 1 329 ? 5.059 -19.266 5.059 1 96.12 329 GLN A O 1
ATOM 2604 N N . LEU A 1 330 ? 5.707 -18.875 2.984 1 96.69 330 LEU A N 1
ATOM 2605 C CA . LEU A 1 330 ? 5.477 -17.438 3.102 1 96.69 330 LEU A CA 1
ATOM 2606 C C . LEU A 1 330 ? 3.99 -17.141 3.283 1 96.69 330 LEU A C 1
ATOM 2608 O O . LEU A 1 330 ? 3.621 -16.281 4.09 1 96.69 330 LEU A O 1
ATOM 2612 N N . ALA A 1 331 ? 3.133 -17.859 2.57 1 95.5 331 ALA A N 1
ATOM 2613 C CA . ALA A 1 331 ? 1.688 -17.719 2.742 1 95.5 331 ALA A CA 1
ATOM 2614 C C . ALA A 1 331 ? 1.272 -18.047 4.172 1 95.5 331 ALA A C 1
ATOM 2616 O O . ALA A 1 331 ? 0.494 -17.312 4.785 1 95.5 331 ALA A O 1
ATOM 2617 N N . GLU A 1 332 ? 1.804 -19.141 4.676 1 95.56 332 GLU A N 1
ATOM 2618 C CA . GLU A 1 332 ? 1.495 -19.547 6.047 1 95.56 332 GLU A CA 1
ATOM 2619 C C . GLU A 1 332 ? 1.971 -18.5 7.047 1 95.56 332 GLU A C 1
ATOM 2621 O O . GLU A 1 332 ? 1.287 -18.219 8.031 1 95.56 332 GLU A O 1
ATOM 2626 N N . ALA A 1 333 ? 3.117 -17.938 6.785 1 97.31 333 ALA A N 1
ATOM 2627 C CA . ALA A 1 333 ? 3.654 -16.891 7.656 1 97.31 333 ALA A CA 1
ATOM 2628 C C . ALA A 1 333 ? 2.77 -15.656 7.633 1 97.31 333 ALA A C 1
ATOM 2630 O O . ALA A 1 333 ? 2.568 -15.016 8.664 1 97.31 333 ALA A O 1
ATOM 2631 N N . ILE A 1 334 ? 2.293 -15.305 6.516 1 96.88 334 ILE A N 1
ATOM 2632 C CA . ILE A 1 334 ? 1.378 -14.18 6.367 1 96.88 334 ILE A CA 1
ATOM 2633 C C . ILE A 1 334 ? 0.142 -14.398 7.234 1 96.88 334 ILE A C 1
ATOM 2635 O O . ILE A 1 334 ? -0.251 -13.516 8 1 96.88 334 ILE A O 1
ATOM 2639 N N . LEU A 1 335 ? -0.425 -15.586 7.176 1 95.62 335 LEU A N 1
ATOM 2640 C CA . LEU A 1 335 ? -1.626 -15.883 7.949 1 95.62 335 LEU A CA 1
ATOM 2641 C C . LEU A 1 335 ? -1.315 -15.914 9.438 1 95.62 335 LEU A C 1
ATOM 2643 O O . LEU A 1 335 ? -2.119 -15.453 10.258 1 95.62 335 LEU A O 1
ATOM 2647 N N . GLN A 1 336 ? -0.175 -16.453 9.758 1 97.06 336 GLN A N 1
ATOM 2648 C CA . GLN A 1 336 ? 0.24 -16.469 11.156 1 97.06 336 GLN A CA 1
ATOM 2649 C C . GLN A 1 336 ? 0.406 -15.047 11.695 1 97.06 336 GLN A C 1
ATOM 2651 O O . GLN A 1 336 ? -0.02 -14.75 12.812 1 97.06 336 GLN A O 1
ATOM 2656 N N . SER A 1 337 ? 1.077 -14.211 10.914 1 98.12 337 SER A N 1
ATOM 2657 C CA . SER A 1 337 ? 1.248 -12.812 11.297 1 98.12 337 SER A CA 1
ATOM 2658 C C . SER A 1 337 ? -0.099 -12.133 11.516 1 98.12 337 SER A C 1
ATOM 2660 O O . SER A 1 337 ? -0.289 -11.422 12.508 1 98.12 337 SER A O 1
ATOM 2662 N N . SER A 1 338 ? -0.987 -12.336 10.625 1 96.62 338 SER A N 1
ATOM 2663 C CA . SER A 1 338 ? -2.32 -11.758 10.734 1 96.62 338 SER A CA 1
ATOM 2664 C C . SER A 1 338 ? -3.018 -12.203 12.008 1 96.62 338 SER A C 1
ATOM 2666 O O . SER A 1 338 ? -3.637 -11.398 12.703 1 96.62 338 SER A O 1
ATOM 2668 N N . ARG A 1 339 ? -2.947 -13.438 12.32 1 95.88 339 ARG A N 1
ATOM 2669 C CA . ARG A 1 339 ? -3.621 -14 13.484 1 95.88 339 ARG A CA 1
ATOM 2670 C C . ARG A 1 339 ? -3.012 -13.469 14.781 1 95.88 339 ARG A C 1
ATOM 2672 O O . ARG A 1 339 ? -3.736 -13.094 15.703 1 95.88 339 ARG A O 1
ATOM 2679 N N . SER A 1 340 ? -1.702 -13.383 14.852 1 96.62 340 SER A N 1
ATOM 2680 C CA . SER A 1 340 ? -1.02 -13.023 16.094 1 96.62 340 SER A CA 1
ATOM 2681 C C . SER A 1 340 ? -0.937 -11.508 16.25 1 96.62 340 SER A C 1
ATOM 2683 O O . SER A 1 340 ? -0.722 -11.016 17.359 1 96.62 340 SER A O 1
ATOM 2685 N N . GLY A 1 341 ? -1 -10.82 15.156 1 95.94 341 GLY A N 1
ATOM 2686 C CA . GLY A 1 341 ? -0.793 -9.375 15.18 1 95.94 341 GLY A CA 1
ATOM 2687 C C . GLY A 1 341 ? 0.67 -8.984 15.281 1 95.94 341 GLY A C 1
ATOM 2688 O O . GLY A 1 341 ? 0.992 -7.836 15.586 1 95.94 341 GLY A O 1
ATOM 2689 N N . LEU A 1 342 ? 1.55 -9.984 15.094 1 97.44 342 LEU A N 1
ATOM 2690 C CA . LEU A 1 342 ? 2.992 -9.781 15.188 1 97.44 342 LEU A CA 1
ATOM 2691 C C . LEU A 1 342 ? 3.689 -10.227 13.906 1 97.44 342 LEU A C 1
ATOM 2693 O O . LEU A 1 342 ? 3.172 -11.07 13.18 1 97.44 342 LEU A O 1
ATOM 2697 N N . PRO A 1 343 ? 4.863 -9.594 13.625 1 97.81 343 PRO A N 1
ATOM 2698 C CA . PRO A 1 343 ? 5.625 -10.109 12.484 1 97.81 343 PRO A CA 1
ATOM 2699 C C . PRO A 1 343 ? 6.113 -11.539 12.703 1 97.81 343 PRO A C 1
ATOM 2701 O O . PRO A 1 343 ? 6.297 -11.969 13.844 1 97.81 343 PRO A O 1
ATOM 2704 N N . VAL A 1 344 ? 6.242 -12.266 11.617 1 97.94 344 VAL A N 1
ATOM 2705 C CA . VAL A 1 344 ? 6.836 -13.602 11.617 1 97.94 344 VAL A CA 1
ATOM 2706 C C . VAL A 1 344 ? 8.227 -13.547 10.992 1 97.94 344 VAL A C 1
ATOM 2708 O O . VAL A 1 344 ? 8.406 -13.016 9.898 1 97.94 344 VAL A O 1
ATOM 2711 N N . PHE A 1 345 ? 9.172 -14.094 11.672 1 96.31 345 PHE A N 1
ATOM 2712 C CA . PHE A 1 345 ? 10.555 -14.125 11.211 1 96.31 345 PHE A CA 1
ATOM 2713 C C . PHE A 1 345 ? 10.898 -15.484 10.625 1 96.31 345 PHE A C 1
ATOM 2715 O O . PHE A 1 345 ? 10.508 -16.516 11.172 1 96.31 345 PHE A O 1
ATOM 2722 N N . PHE A 1 346 ? 11.531 -15.383 9.445 1 92.44 346 PHE A N 1
ATOM 2723 C CA . PHE A 1 346 ? 11.977 -16.625 8.812 1 92.44 346 PHE A CA 1
ATOM 2724 C C . PHE A 1 346 ? 13.406 -16.953 9.234 1 92.44 346 PHE A C 1
ATOM 2726 O O . PHE A 1 346 ? 14.227 -16.062 9.422 1 92.44 346 PHE A O 1
ATOM 2733 N N . GLU A 1 347 ? 13.586 -18.172 9.852 1 74.69 347 GLU A N 1
ATOM 2734 C CA . GLU A 1 347 ? 14.945 -18.594 10.164 1 74.69 347 GLU A CA 1
ATOM 2735 C C . GLU A 1 347 ? 15.805 -18.688 8.914 1 74.69 347 GLU A C 1
ATOM 2737 O O . GLU A 1 347 ? 15.305 -18.984 7.828 1 74.69 347 GLU A O 1
ATOM 2742 N N . SER A 1 348 ? 16.906 -17.922 8.859 1 55.81 348 SER A N 1
ATOM 2743 C CA . SER A 1 348 ? 17.875 -18.047 7.766 1 55.81 348 SER A CA 1
ATOM 2744 C C . SER A 1 348 ? 18.031 -19.5 7.324 1 55.81 348 SER A C 1
ATOM 2746 O O . SER A 1 348 ? 18.188 -20.391 8.156 1 55.81 348 SER A O 1
ATOM 2748 N N . LEU A 1 349 ? 17.297 -19.969 6.328 1 45.53 349 LEU A N 1
ATOM 2749 C CA . LEU A 1 349 ? 17.703 -21.281 5.848 1 45.53 349 LEU A CA 1
ATOM 2750 C C . LEU A 1 349 ? 19.219 -21.359 5.68 1 45.53 349 LEU A C 1
ATOM 2752 O O . LEU A 1 349 ? 19.844 -20.406 5.195 1 45.53 349 LEU A O 1
ATOM 2756 N N . PRO A 1 350 ? 19.922 -22.375 6.273 1 36.19 350 PRO A N 1
ATOM 2757 C CA . PRO A 1 350 ? 21.344 -22.516 5.969 1 36.19 350 PRO A CA 1
ATOM 2758 C C . PRO A 1 350 ? 21.625 -22.594 4.469 1 36.19 350 PRO A C 1
ATOM 2760 O O . PRO A 1 350 ? 20.766 -23.016 3.697 1 36.19 350 PRO A O 1
ATOM 2763 N N . MET B 1 1 ? -17.391 43.312 12.008 1 71.81 1 MET B N 1
ATOM 2764 C CA . MET B 1 1 ? -16.469 43.219 13.141 1 71.81 1 MET B CA 1
ATOM 2765 C C . MET B 1 1 ? -15.047 43.562 12.719 1 71.81 1 MET B C 1
ATOM 2767 O O . MET B 1 1 ? -14.734 43.594 11.523 1 71.81 1 MET B O 1
ATOM 2771 N N . SER B 1 2 ? -14.148 44.062 13.711 1 91.56 2 SER B N 1
ATOM 2772 C CA . SER B 1 2 ? -12.828 44.625 13.461 1 91.56 2 SER B CA 1
ATOM 2773 C C . SER B 1 2 ? -11.805 43.562 13.133 1 91.56 2 SER B C 1
ATOM 2775 O O . SER B 1 2 ? -11.945 42.406 13.57 1 91.56 2 SER B O 1
ATOM 2777 N N . ALA B 1 3 ? -10.984 43.875 12.328 1 97.38 3 ALA B N 1
ATOM 2778 C CA . ALA B 1 3 ? -9.875 42.969 11.977 1 97.38 3 ALA B CA 1
ATOM 2779 C C . ALA B 1 3 ? -9.07 42.594 13.219 1 97.38 3 ALA B C 1
ATOM 2781 O O . ALA B 1 3 ? -8.883 43.406 14.125 1 97.38 3 ALA B O 1
ATOM 2782 N N . ILE B 1 4 ? -8.711 41.344 13.312 1 98.56 4 ILE B N 1
ATOM 2783 C CA . ILE B 1 4 ? -7.859 40.875 14.398 1 98.56 4 ILE B CA 1
ATOM 2784 C C . ILE B 1 4 ? -6.414 41.281 14.148 1 98.56 4 ILE B C 1
ATOM 2786 O O . ILE B 1 4 ? -5.859 41.031 13.078 1 98.56 4 ILE B O 1
ATOM 2790 N N . LYS B 1 5 ? -5.848 41.969 15.047 1 98.62 5 LYS B N 1
ATOM 2791 C CA . LYS B 1 5 ? -4.441 42.344 14.93 1 98.62 5 LYS B CA 1
ATOM 2792 C C . LYS B 1 5 ? -3.525 41.188 15.281 1 98.62 5 LYS B C 1
ATOM 2794 O O . LYS B 1 5 ? -3.527 40.688 16.422 1 98.62 5 LYS B O 1
ATOM 2799 N N . ILE B 1 6 ? -2.688 40.75 14.266 1 98.75 6 ILE B N 1
ATOM 2800 C CA . ILE B 1 6 ? -1.93 39.531 14.469 1 98.75 6 ILE B CA 1
ATOM 2801 C C . ILE B 1 6 ? -0.441 39.812 14.266 1 98.75 6 ILE B C 1
ATOM 2803 O O . ILE B 1 6 ? -0.066 40.812 13.656 1 98.75 6 ILE B O 1
ATOM 2807 N N . ALA B 1 7 ? 0.388 38.969 14.828 1 98.81 7 ALA B N 1
ATOM 2808 C CA . ALA B 1 7 ? 1.826 38.875 14.586 1 98.81 7 ALA B CA 1
ATOM 2809 C C . ALA B 1 7 ? 2.229 37.469 14.133 1 98.81 7 ALA B C 1
ATOM 2811 O O . ALA B 1 7 ? 1.704 36.469 14.641 1 98.81 7 ALA B O 1
ATOM 2812 N N . LEU B 1 8 ? 3.104 37.344 13.172 1 98.81 8 LEU B N 1
ATOM 2813 C CA . LEU B 1 8 ? 3.643 36.062 12.719 1 98.81 8 LEU B CA 1
ATOM 2814 C C . LEU B 1 8 ? 5.078 35.906 13.195 1 98.81 8 LEU B C 1
ATOM 2816 O O . LEU B 1 8 ? 5.922 36.781 13 1 98.81 8 LEU B O 1
ATOM 2820 N N . ILE B 1 9 ? 5.32 34.812 13.891 1 98.69 9 ILE B N 1
ATOM 2821 C CA . ILE B 1 9 ? 6.652 34.5 14.383 1 98.69 9 ILE B CA 1
ATOM 2822 C C . ILE B 1 9 ? 7.211 33.312 13.609 1 98.69 9 ILE B C 1
ATOM 2824 O O . ILE B 1 9 ? 6.672 32.188 13.688 1 98.69 9 ILE B O 1
ATOM 2828 N N . GLY B 1 10 ? 8.336 33.438 13 1 97.44 10 GLY B N 1
ATOM 2829 C CA . GLY B 1 10 ? 8.875 32.5 12.008 1 97.44 10 GLY B CA 1
ATOM 2830 C C . GLY B 1 10 ? 8.617 32.969 10.578 1 97.44 10 GLY B C 1
ATOM 2831 O O . GLY B 1 10 ? 7.488 32.875 10.094 1 97.44 10 GLY B O 1
ATOM 2832 N N . CYS B 1 11 ? 9.68 33.438 9.883 1 97.06 11 CYS B N 1
ATOM 2833 C CA . CYS B 1 11 ? 9.516 34.062 8.562 1 97.06 11 CYS B CA 1
ATOM 2834 C C . CYS B 1 11 ? 10.156 33.188 7.484 1 97.06 11 CYS B C 1
ATOM 2836 O O . CYS B 1 11 ? 10.938 33.688 6.672 1 97.06 11 CYS B O 1
ATOM 2838 N N . GLY B 1 12 ? 9.789 31.906 7.488 1 91.19 12 GLY B N 1
ATOM 2839 C CA . GLY B 1 12 ? 10.211 30.984 6.441 1 91.19 12 GLY B CA 1
ATOM 2840 C C . GLY B 1 12 ? 9.242 30.922 5.281 1 91.19 12 GLY B C 1
ATOM 2841 O O . GLY B 1 12 ? 8.422 31.828 5.094 1 91.19 12 GLY B O 1
ATOM 2842 N N . THR B 1 13 ? 9.352 29.906 4.453 1 85.94 13 THR B N 1
ATOM 2843 C CA . THR B 1 13 ? 8.555 29.734 3.246 1 85.94 13 THR B CA 1
ATOM 2844 C C . THR B 1 13 ? 7.062 29.688 3.58 1 85.94 13 THR B C 1
ATOM 2846 O O . THR B 1 13 ? 6.246 30.297 2.871 1 85.94 13 THR B O 1
ATOM 2849 N N . VAL B 1 14 ? 6.723 29.047 4.617 1 88.31 14 VAL B N 1
ATOM 2850 C CA . VAL B 1 14 ? 5.32 28.891 4.992 1 88.31 14 VAL B CA 1
ATOM 2851 C C . VAL B 1 14 ? 4.742 30.234 5.402 1 88.31 14 VAL B C 1
ATOM 2853 O O . VAL B 1 14 ? 3.574 30.531 5.133 1 88.31 14 VAL B O 1
ATOM 2856 N N . CYS B 1 15 ? 5.562 31 6.066 1 95 15 CYS B N 1
ATOM 2857 C CA . CYS B 1 15 ? 5.129 32.344 6.414 1 95 15 CYS B CA 1
ATOM 2858 C C . CYS B 1 15 ? 4.746 33.156 5.168 1 95 15 CYS B C 1
ATOM 2860 O O . CYS B 1 15 ? 3.715 33.812 5.152 1 95 15 CYS B O 1
ATOM 2862 N N . ASP B 1 16 ? 5.555 32.969 4.164 1 93.38 16 ASP B N 1
ATOM 2863 C CA . ASP B 1 16 ? 5.289 33.656 2.898 1 93.38 16 ASP B CA 1
ATOM 2864 C C . ASP B 1 16 ? 3.945 33.219 2.316 1 93.38 16 ASP B C 1
ATOM 2866 O O . ASP B 1 16 ? 3.17 34.062 1.839 1 93.38 16 ASP B O 1
ATOM 2870 N N . TRP B 1 17 ? 3.637 31.953 2.41 1 89.81 17 TRP B N 1
ATOM 2871 C CA . TRP B 1 17 ? 2.367 31.422 1.921 1 89.81 17 TRP B CA 1
ATOM 2872 C C . TRP B 1 17 ? 1.197 32 2.717 1 89.81 17 TRP B C 1
ATOM 2874 O O . TRP B 1 17 ? 0.172 32.375 2.143 1 89.81 17 TRP B O 1
ATOM 2884 N N . HIS B 1 18 ? 1.378 32.062 4.023 1 94.81 18 HIS B N 1
ATOM 2885 C CA . HIS B 1 18 ? 0.317 32.594 4.859 1 94.81 18 HIS B CA 1
ATOM 2886 C C . HIS B 1 18 ? 0.089 34.094 4.57 1 94.81 18 HIS B C 1
ATOM 2888 O O . HIS B 1 18 ? -1.055 34.531 4.523 1 94.81 18 HIS B O 1
ATOM 2894 N N . LEU B 1 19 ? 1.182 34.812 4.359 1 96.5 19 LEU B N 1
ATOM 2895 C CA . LEU B 1 19 ? 1.068 36.25 4.074 1 96.5 19 LEU B CA 1
ATOM 2896 C C . LEU B 1 19 ? 0.336 36.469 2.76 1 96.5 19 LEU B C 1
ATOM 2898 O O . LEU B 1 19 ? -0.431 37.438 2.635 1 96.5 19 LEU B O 1
ATOM 2902 N N . GLU B 1 20 ? 0.566 35.594 1.822 1 93.56 20 GLU B N 1
ATOM 2903 C CA . GLU B 1 20 ? -0.152 35.688 0.553 1 93.56 20 GLU B CA 1
ATOM 2904 C C . GLU B 1 20 ? -1.658 35.562 0.763 1 93.56 20 GLU B C 1
ATOM 2906 O O . GLU B 1 20 ? -2.436 36.312 0.183 1 93.56 20 GLU B O 1
ATOM 2911 N N . GLU B 1 21 ? -2.049 34.656 1.565 1 92.69 21 GLU B N 1
ATOM 2912 C CA . GLU B 1 21 ? -3.465 34.438 1.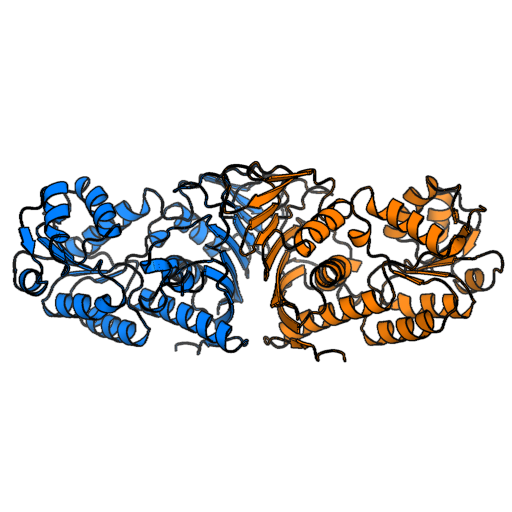842 1 92.69 21 GLU B CA 1
ATOM 2913 C C . GLU B 1 21 ? -4.035 35.562 2.707 1 92.69 21 GLU B C 1
ATOM 2915 O O . GLU B 1 21 ? -5.156 36.031 2.479 1 92.69 21 GLU B O 1
ATOM 2920 N N . LEU B 1 22 ? -3.287 36.031 3.645 1 95.81 22 LEU B N 1
ATOM 2921 C CA . LEU B 1 22 ? -3.725 37.094 4.566 1 95.81 22 LEU B CA 1
ATOM 2922 C C . LEU B 1 22 ? -3.926 38.406 3.836 1 95.81 22 LEU B C 1
ATOM 2924 O O . LEU B 1 22 ? -4.77 39.219 4.227 1 95.81 22 LEU B O 1
ATOM 2928 N N . ALA B 1 23 ? -3.172 38.562 2.781 1 95 23 ALA B N 1
ATOM 2929 C CA . ALA B 1 23 ? -3.305 39.781 1.979 1 95 23 ALA B CA 1
ATOM 2930 C C . ALA B 1 23 ? -4.691 39.875 1.352 1 95 23 ALA B C 1
ATOM 2932 O O . ALA B 1 23 ? -5.172 40.969 1.049 1 95 23 ALA B O 1
ATOM 2933 N N . LYS B 1 24 ? -5.336 38.75 1.201 1 93.44 24 LYS B N 1
ATOM 2934 C CA . LYS B 1 24 ? -6.684 38.719 0.633 1 93.44 24 LYS B CA 1
ATOM 2935 C C . LYS B 1 24 ? -7.742 38.875 1.72 1 93.44 24 LYS B C 1
ATOM 2937 O O . LYS B 1 24 ? -8.93 39.031 1.42 1 93.44 24 LYS B O 1
ATOM 2942 N N . LEU B 1 25 ? -7.316 38.812 2.945 1 95.81 25 LEU B N 1
ATOM 2943 C CA . LEU B 1 25 ? -8.25 38.781 4.07 1 95.81 25 LEU B CA 1
ATOM 2944 C C . LEU B 1 25 ? -7.992 39.969 5 1 95.81 25 LEU B C 1
ATOM 2946 O O . LEU B 1 25 ? -8.055 39.812 6.223 1 95.81 25 LEU B O 1
ATOM 2950 N N . ARG B 1 26 ? -7.77 41.125 4.465 1 94 26 ARG B N 1
ATOM 2951 C CA . ARG B 1 26 ? -7.367 42.281 5.23 1 94 26 ARG B CA 1
ATOM 2952 C C . ARG B 1 26 ? -8.516 42.812 6.086 1 94 26 ARG B C 1
ATOM 2954 O O . ARG B 1 26 ? -8.297 43.531 7.066 1 94 26 ARG B O 1
ATOM 2961 N N . ASP B 1 27 ? -9.742 42.469 5.691 1 96 27 ASP B N 1
ATOM 2962 C CA . ASP B 1 27 ? -10.906 42.844 6.477 1 96 27 ASP B CA 1
ATOM 2963 C C . ASP B 1 27 ? -11.031 42.031 7.75 1 96 27 ASP B C 1
ATOM 2965 O O . ASP B 1 27 ? -11.688 42.438 8.711 1 96 27 ASP B O 1
ATOM 2969 N N . LEU B 1 28 ? -10.359 40.906 7.809 1 97.69 28 LEU B N 1
ATOM 2970 C CA . LEU B 1 28 ? -10.469 40 8.938 1 97.69 28 LEU B CA 1
ATOM 2971 C C . LEU B 1 28 ? -9.227 40.062 9.812 1 97.69 28 LEU B C 1
ATOM 2973 O O . LEU B 1 28 ? -9.312 39.906 11.031 1 97.69 28 LEU B O 1
ATOM 2977 N N . PHE B 1 29 ? -8.086 40.281 9.117 1 98.19 29 PHE B N 1
ATOM 2978 C CA . PHE B 1 29 ? -6.82 40.25 9.844 1 98.19 29 PHE B CA 1
ATOM 2979 C C . PHE B 1 29 ? -5.945 41.438 9.461 1 98.19 29 PHE B C 1
ATOM 2981 O O . PHE B 1 29 ? -5.895 41.844 8.289 1 98.19 29 PHE B O 1
ATOM 2988 N N . GLN B 1 30 ? -5.273 41.969 10.398 1 98 30 GLN B N 1
ATOM 2989 C CA . GLN B 1 30 ? -4.227 42.969 10.172 1 98 30 GLN B CA 1
ATOM 2990 C C . GLN B 1 30 ? -2.883 42.469 10.703 1 98 30 GLN B C 1
ATOM 2992 O O . GLN B 1 30 ? -2.715 42.281 11.906 1 98 30 GLN B O 1
ATOM 2997 N N . VAL B 1 31 ? -1.926 42.25 9.828 1 98.56 31 VAL B N 1
ATOM 2998 C CA . VAL B 1 31 ? -0.591 41.812 10.234 1 98.56 31 VAL B CA 1
ATOM 2999 C C . VAL B 1 31 ? 0.197 43 10.758 1 98.56 31 VAL B C 1
ATOM 3001 O O . VAL B 1 31 ? 0.528 43.938 10 1 98.56 31 VAL B O 1
ATOM 3004 N N . CYS B 1 32 ? 0.598 42.938 12.016 1 98.19 32 CYS B N 1
ATOM 3005 C CA . CYS B 1 32 ? 1.198 44.125 12.656 1 98.19 32 CYS B CA 1
ATOM 3006 C C . CYS B 1 32 ? 2.695 43.906 12.859 1 98.19 32 CYS B C 1
ATOM 3008 O O . CYS B 1 32 ? 3.453 44.875 12.914 1 98.19 32 CYS B O 1
ATOM 3010 N N . TRP B 1 33 ? 3.055 42.625 13.07 1 98.31 33 TRP B N 1
ATOM 3011 C CA . TRP B 1 33 ? 4.457 42.281 13.32 1 98.31 33 TRP B CA 1
ATOM 3012 C C . TRP B 1 33 ? 4.875 41.062 12.539 1 98.31 33 TRP B C 1
ATOM 3014 O O . TRP B 1 33 ? 4.117 40.094 12.453 1 98.31 33 TRP B O 1
ATOM 3024 N N . LEU B 1 34 ? 6.066 41.125 12.008 1 98.75 34 LEU B N 1
ATOM 3025 C CA . LEU B 1 34 ? 6.797 39.938 11.633 1 98.75 34 LEU B CA 1
ATOM 3026 C C . LEU B 1 34 ? 8.023 39.75 12.508 1 98.75 34 LEU B C 1
ATOM 3028 O O . LEU B 1 34 ? 8.711 40.719 12.836 1 98.75 34 LEU B O 1
ATOM 3032 N N . CYS B 1 35 ? 8.234 38.562 12.914 1 98.75 35 CYS B N 1
ATOM 3033 C CA . CYS B 1 35 ? 9.352 38.281 13.812 1 98.75 35 CYS B CA 1
ATOM 3034 C C . CYS B 1 35 ? 10.117 37.031 13.367 1 98.75 35 CYS B C 1
ATOM 3036 O O . CYS B 1 35 ? 9.516 36.031 13.016 1 98.75 35 CYS B O 1
ATOM 3038 N N . ASP B 1 36 ? 11.398 37.094 13.328 1 98.25 36 ASP B N 1
ATOM 3039 C CA . ASP B 1 36 ? 12.312 35.969 13.109 1 98.25 36 ASP B CA 1
ATOM 3040 C C . ASP B 1 36 ? 13.648 36.219 13.805 1 98.25 36 ASP B C 1
ATOM 3042 O O . ASP B 1 36 ? 14.164 37.344 13.805 1 98.25 36 ASP B O 1
ATOM 3046 N N . ASN B 1 37 ? 14.172 35.188 14.398 1 96.56 37 ASN B N 1
ATOM 3047 C CA . ASN B 1 37 ? 15.406 35.375 15.148 1 96.56 37 ASN B CA 1
ATOM 3048 C C . ASN B 1 37 ? 16.625 35.406 14.227 1 96.56 37 ASN B C 1
ATOM 3050 O O . ASN B 1 37 ? 17.719 35.75 14.664 1 96.56 37 ASN B O 1
ATOM 3054 N N . VAL B 1 38 ? 16.469 34.969 13.008 1 95.62 38 VAL B N 1
ATOM 3055 C CA . VAL B 1 38 ? 17.547 35.062 12.023 1 95.62 38 VAL B CA 1
ATOM 3056 C C . VAL B 1 38 ? 17.562 36.5 11.453 1 95.62 38 VAL B C 1
ATOM 3058 O O . VAL B 1 38 ? 16.578 36.938 10.852 1 95.62 38 VAL B O 1
ATOM 3061 N N . PRO B 1 39 ? 18.688 37.094 11.57 1 96.44 39 PRO B N 1
ATOM 3062 C CA . PRO B 1 39 ? 18.766 38.5 11.117 1 96.44 39 PRO B CA 1
ATOM 3063 C C . PRO B 1 39 ? 18.406 38.656 9.648 1 96.44 39 PRO B C 1
ATOM 3065 O O . PRO B 1 39 ? 18.844 37.844 8.805 1 96.44 39 PRO B O 1
ATOM 3068 N N . GLY B 1 40 ? 17.516 39.656 9.391 1 96.69 40 GLY B N 1
ATOM 3069 C CA . GLY B 1 40 ? 17.203 40.031 8.023 1 96.69 40 GLY B CA 1
ATOM 3070 C C . GLY B 1 40 ? 15.977 39.312 7.48 1 96.69 40 GLY B C 1
ATOM 3071 O O . GLY B 1 40 ? 15.328 39.812 6.555 1 96.69 40 GLY B O 1
ATOM 3072 N N . LYS B 1 41 ? 15.562 38.188 8.008 1 96.81 41 LYS B N 1
ATOM 3073 C CA . LYS B 1 41 ? 14.461 37.375 7.465 1 96.81 41 LYS B CA 1
ATOM 3074 C C . LYS B 1 41 ? 13.133 38.125 7.641 1 96.81 41 LYS B C 1
ATOM 3076 O O . LYS B 1 41 ? 12.359 38.25 6.684 1 96.81 41 LYS B O 1
ATOM 3081 N N . ALA B 1 42 ? 12.906 38.562 8.852 1 98.19 42 ALA B N 1
ATOM 3082 C CA . ALA B 1 42 ? 11.648 39.25 9.133 1 98.19 42 ALA B CA 1
ATOM 3083 C C . ALA B 1 42 ? 11.555 40.562 8.344 1 98.19 42 ALA B C 1
ATOM 3085 O O . ALA B 1 42 ? 10.5 40.906 7.801 1 98.19 42 ALA B O 1
ATOM 3086 N N . GLU B 1 43 ? 12.641 41.25 8.25 1 97.75 43 GLU B N 1
ATOM 3087 C CA . GLU B 1 43 ? 12.688 42.5 7.527 1 97.75 43 GLU B CA 1
ATOM 3088 C C . GLU B 1 43 ? 12.367 42.312 6.051 1 97.75 43 GLU B C 1
ATOM 3090 O O . GLU B 1 43 ? 11.586 43.062 5.469 1 97.75 43 GLU B O 1
ATOM 3095 N N . GLN B 1 44 ? 12.953 41.344 5.469 1 97.75 44 GLN B N 1
ATOM 3096 C CA . GLN B 1 44 ? 12.75 41.062 4.051 1 97.75 44 GLN B CA 1
ATOM 3097 C C . GLN B 1 44 ? 11.281 40.812 3.744 1 97.75 44 GLN B C 1
ATOM 3099 O O . GLN B 1 44 ? 10.727 41.375 2.799 1 97.75 44 GLN B O 1
ATOM 3104 N N . LEU B 1 45 ? 10.648 39.969 4.547 1 97.88 45 LEU B N 1
ATOM 3105 C CA . LEU B 1 45 ? 9.25 39.656 4.312 1 97.88 45 LEU B CA 1
ATOM 3106 C C . LEU B 1 45 ? 8.359 40.844 4.621 1 97.88 45 LEU B C 1
ATOM 3108 O O . LEU B 1 45 ? 7.336 41.062 3.963 1 97.88 45 LEU B O 1
ATOM 3112 N N . ALA B 1 46 ? 8.75 41.594 5.625 1 98 46 ALA B N 1
ATOM 3113 C CA . ALA B 1 46 ? 7.984 42.812 5.965 1 98 46 ALA B CA 1
ATOM 3114 C C . ALA B 1 46 ? 7.957 43.781 4.797 1 98 46 ALA B C 1
ATOM 3116 O O . ALA B 1 46 ? 6.918 44.375 4.496 1 98 46 ALA B O 1
ATOM 3117 N N . ARG B 1 47 ? 9.062 43.906 4.145 1 97.56 47 ARG B N 1
ATOM 3118 C CA . ARG B 1 47 ? 9.148 44.781 2.98 1 97.56 47 ARG B CA 1
ATOM 3119 C C . ARG B 1 47 ? 8.305 44.25 1.828 1 97.56 47 ARG B C 1
ATOM 3121 O O . ARG B 1 47 ? 7.555 45 1.196 1 97.56 47 ARG B O 1
ATOM 3128 N N . LYS B 1 48 ? 8.484 43 1.628 1 97.5 48 LYS B N 1
ATOM 3129 C CA . LYS B 1 48 ? 7.773 42.344 0.526 1 97.5 48 LYS B CA 1
ATOM 3130 C C . LYS B 1 48 ? 6.262 42.5 0.677 1 97.5 48 LYS B C 1
ATOM 3132 O O . LYS B 1 48 ? 5.559 42.781 -0.301 1 97.5 48 LYS B O 1
ATOM 3137 N N . TRP B 1 49 ? 5.773 42.406 1.913 1 97.75 49 TRP B N 1
ATOM 3138 C CA . TRP B 1 49 ? 4.332 42.344 2.123 1 97.75 49 TRP B CA 1
ATOM 3139 C C . TRP B 1 49 ? 3.83 43.625 2.779 1 97.75 49 TRP B C 1
ATOM 3141 O O . TRP B 1 49 ? 2.67 43.719 3.189 1 97.75 49 TRP B O 1
ATOM 3151 N N . GLN B 1 50 ? 4.691 44.656 2.953 1 96.44 50 GLN B N 1
ATOM 3152 C CA . GLN B 1 50 ? 4.375 45.969 3.461 1 96.44 50 GLN B CA 1
ATOM 3153 C C . GLN B 1 50 ? 3.809 45.906 4.875 1 96.44 50 GLN B C 1
ATOM 3155 O O . GLN B 1 50 ? 2.775 46.5 5.168 1 96.44 50 GLN B O 1
ATOM 3160 N N . VAL B 1 51 ? 4.445 45.125 5.695 1 97.5 51 VAL B N 1
ATOM 3161 C CA . VAL B 1 51 ? 4.148 45.094 7.125 1 97.5 51 VAL B CA 1
ATOM 3162 C C . VAL B 1 51 ? 4.992 46.125 7.855 1 97.5 51 VAL B C 1
ATOM 3164 O O . VAL B 1 51 ? 6.207 46.188 7.66 1 97.5 51 VAL B O 1
ATOM 3167 N N . ALA B 1 52 ? 4.43 46.906 8.672 1 92.56 52 ALA B N 1
ATOM 3168 C CA . ALA B 1 52 ? 5.027 48.156 9.188 1 92.56 52 ALA B CA 1
ATOM 3169 C C . ALA B 1 52 ? 6.137 47.844 10.188 1 92.56 52 ALA B C 1
ATOM 3171 O O . ALA B 1 52 ? 7.098 48.594 10.312 1 92.56 52 ALA B O 1
ATOM 3172 N N . ARG B 1 53 ? 6.023 46.688 10.961 1 97.94 53 ARG B N 1
ATOM 3173 C CA . ARG B 1 53 ? 6.992 46.438 12.023 1 97.94 53 ARG B CA 1
ATOM 3174 C C . ARG B 1 53 ? 7.586 45.031 11.914 1 97.94 53 ARG B C 1
ATOM 3176 O O . ARG B 1 53 ? 6.895 44.094 11.523 1 97.94 53 ARG B O 1
ATOM 3183 N N . TRP B 1 54 ? 8.82 44.906 12.234 1 98.25 54 TRP B N 1
ATOM 3184 C CA . TRP B 1 54 ? 9.508 43.625 12.336 1 98.25 54 TRP B CA 1
ATOM 3185 C C . TRP B 1 54 ? 10.484 43.625 13.516 1 98.25 54 TRP B C 1
ATOM 3187 O O . TRP B 1 54 ? 10.859 44.688 14.016 1 98.25 54 TRP B O 1
ATOM 3197 N N . THR B 1 55 ? 10.844 42.5 14.031 1 98.5 55 THR B N 1
ATOM 3198 C CA . THR B 1 55 ? 11.766 42.375 15.156 1 98.5 55 THR B CA 1
ATOM 3199 C C . THR B 1 55 ? 12.453 41 15.133 1 98.5 55 THR B C 1
ATOM 3201 O O . THR B 1 55 ? 12.016 40.094 14.414 1 98.5 55 THR B O 1
ATOM 3204 N N . GLU B 1 56 ? 13.5 40.906 15.781 1 98.06 56 GLU B N 1
ATOM 3205 C CA . GLU B 1 56 ? 14.203 39.625 15.93 1 98.06 56 GLU B CA 1
ATOM 3206 C C . GLU B 1 56 ? 13.961 39 17.297 1 98.06 56 GLU B C 1
ATOM 3208 O O . GLU B 1 56 ? 14.453 37.906 17.594 1 98.06 56 GLU B O 1
ATOM 3213 N N . ASP B 1 57 ? 13.172 39.75 18.094 1 97.81 57 ASP B N 1
ATOM 3214 C CA . ASP B 1 57 ? 12.844 39.312 19.453 1 97.81 57 ASP B CA 1
ATOM 3215 C C . ASP B 1 57 ? 11.336 39.219 19.641 1 97.81 57 ASP B C 1
ATOM 3217 O O . ASP B 1 57 ? 10.633 40.219 19.734 1 97.81 57 ASP B O 1
ATOM 3221 N N . TYR B 1 58 ? 10.867 37.875 19.828 1 97.81 58 TYR B N 1
ATOM 3222 C CA . TYR B 1 58 ? 9.422 37.688 19.859 1 97.81 58 TYR B CA 1
ATOM 3223 C C . TYR B 1 58 ? 8.836 38.25 21.156 1 97.81 58 TYR B C 1
ATOM 3225 O O . TYR B 1 58 ? 7.617 38.406 21.266 1 97.81 58 TYR B O 1
ATOM 3233 N N . GLN B 1 59 ? 9.695 38.594 22.203 1 98.19 59 GLN B N 1
ATOM 3234 C CA . GLN B 1 59 ? 9.195 39.219 23.406 1 98.19 59 GLN B CA 1
ATOM 3235 C C . GLN B 1 59 ? 8.57 40.562 23.109 1 98.19 59 GLN B C 1
ATOM 3237 O O . GLN B 1 59 ? 7.598 40.969 23.75 1 98.19 59 GLN B O 1
ATOM 3242 N N . ARG B 1 60 ? 9.141 41.281 22.109 1 98.31 60 ARG B N 1
ATOM 3243 C CA . ARG B 1 60 ? 8.594 42.562 21.703 1 98.31 60 ARG B CA 1
ATOM 3244 C C . ARG B 1 60 ? 7.16 42.406 21.203 1 98.31 60 ARG B C 1
ATOM 3246 O O . ARG B 1 60 ? 6.324 43.312 21.406 1 98.31 60 ARG B O 1
ATOM 3253 N N . VAL B 1 61 ? 6.918 41.344 20.516 1 98.44 61 VAL B N 1
ATOM 3254 C CA . VAL B 1 61 ? 5.586 41.031 20 1 98.44 61 VAL B CA 1
ATOM 3255 C C . VAL B 1 61 ? 4.645 40.75 21.172 1 98.44 61 VAL B C 1
ATOM 3257 O O . VAL B 1 61 ? 3.527 41.25 21.219 1 98.44 61 VAL B O 1
ATOM 3260 N N . LEU B 1 62 ? 5.098 39.969 22.188 1 98.62 62 LEU B N 1
ATOM 3261 C CA . LEU B 1 62 ? 4.277 39.531 23.312 1 98.62 62 LEU B CA 1
ATOM 3262 C C . LEU B 1 62 ? 3.938 40.719 24.203 1 98.62 62 LEU B C 1
ATOM 3264 O O . LEU B 1 62 ? 2.865 40.781 24.812 1 98.62 62 LEU B O 1
ATOM 3268 N N . ASP B 1 63 ? 4.824 41.719 24.219 1 98.31 63 ASP B N 1
ATOM 3269 C CA . ASP B 1 63 ? 4.66 42.875 25.078 1 98.31 63 ASP B CA 1
ATOM 3270 C C . ASP B 1 63 ? 3.744 43.938 24.453 1 98.31 63 ASP B C 1
ATOM 3272 O O . ASP B 1 63 ? 3.305 44.875 25.109 1 98.31 63 ASP B O 1
ATOM 3276 N N . ASP B 1 64 ? 3.475 43.812 23.156 1 98.31 64 ASP B N 1
ATOM 3277 C CA . ASP B 1 64 ? 2.607 44.75 22.484 1 98.31 64 ASP B CA 1
ATOM 3278 C C . ASP B 1 64 ? 1.138 44.469 22.781 1 98.31 64 ASP B C 1
ATOM 3280 O O . ASP B 1 64 ? 0.583 43.5 22.312 1 98.31 64 ASP B O 1
ATOM 3284 N N . PRO B 1 65 ? 0.457 45.344 23.5 1 97.75 65 PRO B N 1
ATOM 3285 C CA . PRO B 1 65 ? -0.928 45.094 23.891 1 97.75 65 PRO B CA 1
ATOM 3286 C C . PRO B 1 65 ? -1.901 45.125 22.719 1 97.75 65 PRO B C 1
ATOM 3288 O O . PRO B 1 65 ? -3.045 44.688 22.844 1 97.75 65 PRO B O 1
ATOM 3291 N N . ALA B 1 66 ? -1.477 45.656 21.578 1 97.62 66 ALA B N 1
ATOM 3292 C CA . ALA B 1 66 ? -2.357 45.75 20.422 1 97.62 66 ALA B CA 1
ATOM 3293 C C . ALA B 1 66 ? -2.504 44.375 19.75 1 97.62 66 ALA B C 1
ATOM 3295 O O . ALA B 1 66 ? -3.486 44.125 19.047 1 97.62 66 ALA B O 1
ATOM 3296 N N . ILE B 1 67 ? -1.532 43.5 19.969 1 98.56 67 ILE B N 1
ATOM 3297 C CA . ILE B 1 67 ? -1.553 42.188 19.312 1 98.56 67 ILE B CA 1
ATOM 3298 C C . ILE B 1 67 ? -2.553 41.281 20.016 1 98.56 67 ILE B C 1
ATOM 3300 O O . ILE B 1 67 ? -2.475 41.094 21.234 1 98.56 67 ILE B O 1
ATOM 3304 N N . GLU B 1 68 ? -3.434 40.719 19.25 1 98.62 68 GLU B N 1
ATOM 3305 C CA . GLU B 1 68 ? -4.477 39.844 19.797 1 98.62 68 GLU B CA 1
ATOM 3306 C C . GLU B 1 68 ? -4.129 38.375 19.594 1 98.62 68 GLU B C 1
ATOM 3308 O O . GLU B 1 68 ? -4.527 37.531 20.406 1 98.62 68 GLU B O 1
ATOM 3313 N N . CYS B 1 69 ? -3.453 38.094 18.531 1 98.81 69 CYS B N 1
ATOM 3314 C CA . CYS B 1 69 ? -3.189 36.719 18.156 1 98.81 69 CYS B CA 1
ATOM 3315 C C . CYS B 1 69 ? -1.777 36.562 17.594 1 98.81 69 CYS B C 1
ATOM 3317 O O . CYS B 1 69 ? -1.313 37.406 16.828 1 98.81 69 CYS B O 1
ATOM 3319 N N . VAL B 1 70 ? -1.143 35.5 18 1 98.88 70 VAL B N 1
ATOM 3320 C CA . VAL B 1 70 ? 0.198 35.188 17.516 1 98.88 70 VAL B CA 1
ATOM 3321 C C . VAL B 1 70 ? 0.154 33.938 16.656 1 98.88 70 VAL B C 1
ATOM 3323 O O . VAL B 1 70 ? -0.425 32.938 17.062 1 98.88 70 VAL B O 1
ATOM 3326 N N . TRP B 1 71 ? 0.707 34 15.469 1 98.81 71 TRP B N 1
ATOM 3327 C CA . TRP B 1 71 ? 0.904 32.844 14.609 1 98.81 71 TRP B CA 1
ATOM 3328 C C . TRP B 1 71 ? 2.312 32.281 14.773 1 98.81 71 TRP B C 1
ATOM 3330 O O . TRP B 1 71 ? 3.297 32.938 14.461 1 98.81 71 TRP B O 1
ATOM 3340 N N . VAL B 1 72 ? 2.369 31.078 15.242 1 98.56 72 VAL B N 1
ATOM 3341 C CA . VAL B 1 72 ? 3.641 30.406 15.461 1 98.56 72 VAL B CA 1
ATOM 3342 C C . VAL B 1 72 ? 4.004 29.578 14.227 1 98.56 72 VAL B C 1
ATOM 3344 O O . VAL B 1 72 ? 3.43 28.5 14 1 98.56 72 VAL B O 1
ATOM 3347 N N . LEU B 1 73 ? 5.031 30.016 13.484 1 96.38 73 LEU B N 1
ATOM 3348 C CA . LEU B 1 73 ? 5.43 29.438 12.211 1 96.38 73 LEU B CA 1
ATOM 3349 C C . LEU B 1 73 ? 6.914 29.078 12.227 1 96.38 73 LEU B C 1
ATOM 3351 O O . LEU B 1 73 ? 7.547 29.016 11.172 1 96.38 73 LEU B O 1
ATOM 3355 N N . THR B 1 74 ? 7.5 28.969 13.414 1 93.38 74 THR B N 1
ATOM 3356 C CA . THR B 1 74 ? 8.898 28.594 13.609 1 93.38 74 THR B CA 1
ATOM 3357 C C . THR B 1 74 ? 9.109 27.109 13.359 1 93.38 74 THR B C 1
ATOM 3359 O O . THR B 1 74 ? 8.148 26.375 13.117 1 93.38 74 THR B O 1
ATOM 3362 N N . PRO B 1 75 ? 10.352 26.672 13.383 1 88.31 75 PRO B N 1
ATOM 3363 C CA . PRO B 1 75 ? 10.562 25.219 13.367 1 88.31 75 PRO B CA 1
ATOM 3364 C C . PRO B 1 75 ? 9.945 24.516 14.578 1 88.31 75 PRO B C 1
ATOM 3366 O O . PRO B 1 75 ? 9.812 25.125 15.648 1 88.31 75 PRO B O 1
ATOM 3369 N N . PRO B 1 76 ? 9.656 23.281 14.438 1 89.06 76 PRO B N 1
ATOM 3370 C CA . PRO B 1 76 ? 8.891 22.562 15.461 1 89.06 76 PRO B CA 1
ATOM 3371 C C . PRO B 1 76 ? 9.578 22.562 16.828 1 89.06 76 PRO B C 1
ATOM 3373 O O . PRO B 1 76 ? 8.906 22.531 17.859 1 89.06 76 PRO B O 1
ATOM 3376 N N . PHE B 1 77 ? 10.867 22.641 16.844 1 87.38 77 PHE B N 1
ATOM 3377 C CA . PHE B 1 77 ? 11.57 22.547 18.109 1 87.38 77 PHE B CA 1
ATOM 3378 C C . PHE B 1 77 ? 11.328 23.781 18.969 1 87.38 77 PHE B C 1
ATOM 3380 O O . PHE B 1 77 ? 11.555 23.75 20.188 1 87.38 77 PHE B O 1
ATOM 3387 N N . ASN B 1 78 ? 10.75 24.891 18.359 1 91.81 78 ASN B N 1
ATOM 3388 C CA . ASN B 1 78 ? 10.5 26.125 19.078 1 91.81 78 ASN B CA 1
ATOM 3389 C C . ASN B 1 78 ? 9 26.344 19.312 1 91.81 78 ASN B C 1
ATOM 3391 O O . ASN B 1 78 ? 8.609 27.297 19.969 1 91.81 78 ASN B O 1
ATOM 3395 N N . HIS B 1 79 ? 8.195 25.5 18.828 1 95.94 79 HIS B N 1
ATOM 3396 C CA . HIS B 1 79 ? 6.754 25.719 18.875 1 95.94 79 HIS B CA 1
ATOM 3397 C C . HIS B 1 79 ? 6.254 25.844 20.312 1 95.94 79 HIS B C 1
ATOM 3399 O O . HIS B 1 79 ? 5.531 26.797 20.641 1 95.94 79 HIS B O 1
ATOM 3405 N N . ALA B 1 80 ? 6.707 24.922 21.141 1 97.44 80 ALA B N 1
ATOM 3406 C CA . ALA B 1 80 ? 6.195 24.906 22.5 1 97.44 80 ALA B CA 1
ATOM 3407 C C . ALA B 1 80 ? 6.559 26.188 23.25 1 97.44 80 ALA B C 1
ATOM 3409 O O . ALA B 1 80 ? 5.699 26.812 23.875 1 97.44 80 ALA B O 1
ATOM 3410 N N . GLU B 1 81 ? 7.785 26.547 23.125 1 97.81 81 GLU B N 1
ATOM 3411 C CA . GLU B 1 81 ? 8.266 27.75 23.797 1 97.81 81 GLU B CA 1
ATOM 3412 C C . GLU B 1 81 ? 7.465 28.984 23.391 1 97.81 81 GLU B C 1
ATOM 3414 O O . GLU B 1 81 ? 6.941 29.703 24.25 1 97.81 81 GLU B O 1
ATOM 3419 N N . VAL B 1 82 ? 7.297 29.188 22.141 1 98.44 82 VAL B N 1
ATOM 3420 C CA . VAL B 1 82 ? 6.676 30.391 21.625 1 98.44 82 VAL B CA 1
ATOM 3421 C C . VAL B 1 82 ? 5.172 30.359 21.875 1 98.44 82 VAL B C 1
ATOM 3423 O O . VAL B 1 82 ? 4.586 31.359 22.328 1 98.44 82 VAL B O 1
ATOM 3426 N N . ALA B 1 83 ? 4.539 29.25 21.641 1 98.75 83 ALA B N 1
ATOM 3427 C CA . ALA B 1 83 ? 3.094 29.125 21.812 1 98.75 83 ALA B CA 1
ATOM 3428 C C . ALA B 1 83 ? 2.699 29.328 23.281 1 98.75 83 ALA B C 1
ATOM 3430 O O . ALA B 1 83 ? 1.745 30.062 23.578 1 98.75 83 ALA B O 1
ATOM 3431 N N . ILE B 1 84 ? 3.434 28.688 24.141 1 98.62 84 ILE B N 1
ATOM 3432 C CA . ILE B 1 84 ? 3.141 28.781 25.578 1 98.62 84 ILE B CA 1
ATOM 3433 C C . ILE B 1 84 ? 3.348 30.219 26.047 1 98.62 84 ILE B C 1
ATOM 3435 O O . ILE B 1 84 ? 2.514 30.766 26.766 1 98.62 84 ILE B O 1
ATOM 3439 N N . ALA B 1 85 ? 4.449 30.828 25.609 1 98.75 85 ALA B N 1
ATOM 3440 C CA . ALA B 1 85 ? 4.719 32.219 25.969 1 98.75 85 ALA B CA 1
ATOM 3441 C C . ALA B 1 85 ? 3.594 33.125 25.5 1 98.75 85 ALA B C 1
ATOM 3443 O O . ALA B 1 85 ? 3.18 34.031 26.219 1 98.75 85 ALA B O 1
ATOM 3444 N N . ALA B 1 86 ? 3.104 32.906 24.312 1 98.81 86 ALA B N 1
ATOM 3445 C CA . ALA B 1 86 ? 2.027 33.719 23.75 1 98.81 86 ALA B CA 1
ATOM 3446 C C . ALA B 1 86 ? 0.741 33.562 24.562 1 98.81 86 ALA B C 1
ATOM 3448 O O . ALA B 1 86 ? 0.074 34.531 24.875 1 98.81 86 ALA B O 1
ATOM 3449 N N . LEU B 1 87 ? 0.394 32.344 24.891 1 98.69 87 LEU B N 1
ATOM 3450 C CA . LEU B 1 87 ? -0.802 32.062 25.672 1 98.69 87 LEU B CA 1
ATOM 3451 C C . LEU B 1 87 ? -0.696 32.719 27.047 1 98.69 87 LEU B C 1
ATOM 3453 O O . LEU B 1 87 ? -1.662 33.312 27.547 1 98.69 87 LEU B O 1
ATOM 3457 N N . ARG B 1 88 ? 0.467 32.625 27.641 1 98.19 88 ARG B N 1
ATOM 3458 C CA . ARG B 1 88 ? 0.688 33.219 28.953 1 98.19 88 ARG B CA 1
ATOM 3459 C C . ARG B 1 88 ? 0.606 34.75 28.891 1 98.19 88 ARG B C 1
ATOM 3461 O O . ARG B 1 88 ? 0.282 35.406 29.875 1 98.19 88 ARG B O 1
ATOM 3468 N N . ALA B 1 89 ? 0.895 35.312 27.734 1 98.5 89 ALA B N 1
ATOM 3469 C CA . ALA B 1 89 ? 0.783 36.75 27.5 1 98.5 89 ALA B CA 1
ATOM 3470 C C . ALA B 1 89 ? -0.638 37.125 27.094 1 98.5 89 ALA B C 1
ATOM 3472 O O . ALA B 1 89 ? -0.873 38.25 26.609 1 98.5 89 ALA B O 1
ATOM 3473 N N . ASP B 1 90 ? -1.557 36.188 27.219 1 98.25 90 ASP B N 1
ATOM 3474 C CA . ASP B 1 90 ? -2.986 36.375 26.984 1 98.25 90 ASP B CA 1
ATOM 3475 C C . ASP B 1 90 ? -3.283 36.625 25.516 1 98.25 90 ASP B C 1
ATOM 3477 O O . ASP B 1 90 ? -4.148 37.438 25.188 1 98.25 90 ASP B O 1
ATOM 3481 N N . LYS B 1 91 ? -2.547 36.031 24.625 1 98.75 91 LYS B N 1
ATOM 3482 C CA . LYS B 1 91 ? -2.779 36.125 23.188 1 98.75 91 LYS B CA 1
ATOM 3483 C C . LYS B 1 91 ? -3.436 34.844 22.672 1 98.75 91 LYS B C 1
ATOM 3485 O O . LYS B 1 91 ? -3.176 33.75 23.172 1 98.75 91 LYS B O 1
ATOM 3490 N N . HIS B 1 92 ? -4.367 34.938 21.688 1 98.81 92 HIS B N 1
ATOM 3491 C CA . HIS B 1 92 ? -4.746 33.781 20.906 1 98.81 92 HIS B CA 1
ATOM 3492 C C . HIS B 1 92 ? -3.555 33.219 20.125 1 98.81 92 HIS B C 1
ATOM 3494 O O . HIS B 1 92 ? -2.588 33.938 19.859 1 98.81 92 HIS B O 1
ATOM 3500 N N . VAL B 1 93 ? -3.643 31.922 19.781 1 98.88 93 VAL B N 1
ATOM 3501 C CA . VAL B 1 93 ? -2.5 31.328 19.109 1 98.88 93 VAL B CA 1
ATOM 3502 C C . VAL B 1 93 ? -2.986 30.516 17.906 1 98.88 93 VAL B C 1
ATOM 3504 O O . VAL B 1 93 ? -3.922 29.719 18.031 1 98.88 93 VAL B O 1
ATOM 3507 N N . PHE B 1 94 ? -2.449 30.719 16.781 1 98.69 94 PHE B N 1
ATOM 3508 C CA . PHE B 1 94 ? -2.389 29.797 15.664 1 98.69 94 PHE B CA 1
ATOM 3509 C C . PHE B 1 94 ? -1.013 29.141 15.57 1 98.69 94 PHE B C 1
ATOM 3511 O O . PHE B 1 94 ? 0.005 29.844 15.539 1 98.69 94 PHE B O 1
ATOM 3518 N N . CYS B 1 95 ? -0.957 27.875 15.594 1 98.25 95 CYS B N 1
ATOM 3519 C CA . CYS B 1 95 ? 0.32 27.172 15.539 1 98.25 95 CYS B CA 1
ATOM 3520 C C . CYS B 1 95 ? 0.377 26.234 14.336 1 98.25 95 CYS B C 1
ATOM 3522 O O . CYS B 1 95 ? -0.528 25.422 14.133 1 98.25 95 CYS B O 1
ATOM 3524 N N . GLU B 1 96 ? 1.409 26.344 13.57 1 94.69 96 GLU B N 1
ATOM 3525 C CA . GLU B 1 96 ? 1.611 25.453 12.43 1 94.69 96 GLU B CA 1
ATOM 3526 C C . GLU B 1 96 ? 1.968 24.047 12.883 1 94.69 96 GLU B C 1
ATOM 3528 O O . GLU B 1 96 ? 2.381 23.844 14.031 1 94.69 96 GLU B O 1
ATOM 3533 N N . LYS B 1 97 ? 1.806 23.109 12.008 1 92.75 97 LYS B N 1
ATOM 3534 C CA . LYS B 1 97 ? 2.123 21.719 12.297 1 92.75 97 LYS B CA 1
ATOM 3535 C C . LYS B 1 97 ? 3.619 21.453 12.148 1 92.75 97 LYS B C 1
ATOM 3537 O O . LYS B 1 97 ? 4.312 22.156 11.422 1 92.75 97 LYS B O 1
ATOM 3542 N N . PRO B 1 98 ? 4.156 20.453 12.711 1 93.69 98 PRO B N 1
ATOM 3543 C CA . PRO B 1 98 ? 3.525 19.703 13.797 1 93.69 98 PRO B CA 1
ATOM 3544 C C . PRO B 1 98 ? 3.373 20.516 15.07 1 93.69 98 PRO B C 1
ATOM 3546 O O . PRO B 1 98 ? 3.994 21.578 15.211 1 93.69 98 PRO B O 1
ATOM 3549 N N . LEU B 1 99 ? 2.566 20.047 16.047 1 96.62 99 LEU B N 1
ATOM 3550 C CA . LEU B 1 99 ? 2.33 20.812 17.266 1 96.62 99 LEU B CA 1
ATOM 3551 C C . LEU B 1 99 ? 3.645 21.141 17.953 1 96.62 99 LEU B C 1
ATOM 3553 O O . LEU B 1 99 ? 3.848 22.266 18.422 1 96.62 99 LEU B O 1
ATOM 3557 N N . ALA B 1 100 ? 4.449 20.188 18.094 1 94.56 100 ALA B N 1
ATOM 3558 C CA . ALA B 1 100 ? 5.801 20.328 18.625 1 94.56 100 ALA B CA 1
ATOM 3559 C C . ALA B 1 100 ? 6.707 19.203 18.156 1 94.56 100 ALA B C 1
ATOM 3561 O O . ALA B 1 100 ? 6.285 18.328 17.391 1 94.56 100 ALA B O 1
ATOM 3562 N N . LYS B 1 101 ? 7.957 19.219 18.594 1 89.56 101 LYS B N 1
ATOM 3563 C CA . LYS B 1 101 ? 8.953 18.281 18.109 1 89.56 101 LYS B CA 1
ATOM 3564 C C . LYS B 1 101 ? 8.734 16.891 18.688 1 89.56 101 LYS B C 1
ATOM 3566 O O . LYS B 1 101 ? 9.164 15.891 18.109 1 89.56 101 LYS B O 1
ATOM 3571 N N . ASP B 1 102 ? 8.141 16.812 19.875 1 92.38 102 ASP B N 1
ATOM 3572 C CA . ASP B 1 102 ? 7.871 15.531 20.5 1 92.38 102 ASP B CA 1
ATOM 3573 C C . ASP B 1 102 ? 6.625 15.602 21.391 1 92.38 102 ASP B C 1
ATOM 3575 O O . ASP B 1 102 ? 6.086 16.688 21.625 1 92.38 102 ASP B O 1
ATOM 3579 N N . SER B 1 103 ? 6.188 14.422 21.812 1 95.25 103 SER B N 1
ATOM 3580 C CA . SER B 1 103 ? 4.926 14.336 22.547 1 95.25 103 SER B CA 1
ATOM 3581 C C . SER B 1 103 ? 5.027 15 23.906 1 95.25 103 SER B C 1
ATOM 3583 O O . SER B 1 103 ? 4.027 15.484 24.453 1 95.25 103 SER B O 1
ATOM 3585 N N . ARG B 1 104 ? 6.172 15.047 24.484 1 96.25 104 ARG B N 1
ATOM 3586 C CA . ARG B 1 104 ? 6.34 15.734 25.766 1 96.25 104 ARG B CA 1
ATOM 3587 C C . ARG B 1 104 ? 6.035 17.219 25.641 1 96.25 104 ARG B C 1
ATOM 3589 O O . ARG B 1 104 ? 5.23 17.766 26.391 1 96.25 104 ARG B O 1
ATOM 3596 N N . GLN B 1 105 ? 6.625 17.844 24.641 1 96.81 105 GLN B N 1
ATOM 3597 C CA . GLN B 1 105 ? 6.371 19.266 24.406 1 96.81 105 GLN B CA 1
ATOM 3598 C C . GLN B 1 105 ? 4.918 19.5 24.016 1 96.81 105 GLN B C 1
ATOM 3600 O O . GLN B 1 105 ? 4.328 20.516 24.391 1 96.81 105 GLN B O 1
ATOM 3605 N N . CYS B 1 106 ? 4.422 18.578 23.266 1 97.75 106 CYS B N 1
ATOM 3606 C CA . CYS B 1 106 ? 3.014 18.688 22.891 1 97.75 106 CYS B CA 1
ATOM 3607 C C . CYS B 1 106 ? 2.129 18.719 24.141 1 97.75 106 CYS B C 1
ATOM 3609 O O . CYS B 1 106 ? 1.196 19.516 24.219 1 97.75 106 CYS B O 1
ATOM 3611 N N . ARG B 1 107 ? 2.391 17.828 25.078 1 98 107 ARG B N 1
ATOM 3612 C CA . ARG B 1 107 ? 1.598 17.781 26.297 1 98 107 ARG B CA 1
ATOM 3613 C C . ARG B 1 107 ? 1.663 19.094 27.062 1 98 107 ARG B C 1
ATOM 3615 O O . ARG B 1 107 ? 0.662 19.547 27.625 1 98 107 ARG B O 1
ATOM 3622 N N . ASP B 1 108 ? 2.801 19.688 27.062 1 98.12 108 ASP B N 1
ATOM 3623 C CA . ASP B 1 108 ? 2.957 21 27.719 1 98.12 108 ASP B CA 1
ATOM 3624 C C . ASP B 1 108 ? 2.047 22.047 27.078 1 98.12 108 ASP B C 1
ATOM 3626 O O . ASP B 1 108 ? 1.381 22.797 27.781 1 98.12 108 ASP B O 1
ATOM 3630 N N . ILE B 1 109 ? 2.006 22.078 25.781 1 98.69 109 ILE B N 1
ATOM 3631 C CA . ILE B 1 109 ? 1.159 23.031 25.062 1 98.69 109 ILE B CA 1
ATOM 3632 C C . ILE B 1 109 ? -0.31 22.734 25.375 1 98.69 109 ILE B C 1
ATOM 3634 O O . ILE B 1 109 ? -1.087 23.656 25.641 1 98.69 109 ILE B O 1
ATOM 3638 N N . VAL B 1 110 ? -0.667 21.453 25.297 1 98.44 110 VAL B N 1
ATOM 3639 C CA . VAL B 1 110 ? -2.051 21.047 25.516 1 98.44 110 VAL B CA 1
ATOM 3640 C C . VAL B 1 110 ? -2.518 21.547 26.891 1 98.44 110 VAL B C 1
ATOM 3642 O O . VAL B 1 110 ? -3.59 22.141 27 1 98.44 110 VAL B O 1
ATOM 3645 N N . GLN B 1 111 ? -1.742 21.328 27.875 1 98.25 111 GLN B N 1
ATOM 3646 C CA . GLN B 1 111 ? -2.1 21.734 29.234 1 98.25 111 GLN B CA 1
ATOM 3647 C C . GLN B 1 111 ? -2.338 23.234 29.312 1 98.25 111 GLN B C 1
ATOM 3649 O O . GLN B 1 111 ? -3.367 23.672 29.828 1 98.25 111 GLN B O 1
ATOM 3654 N N . ILE B 1 112 ? -1.468 24.031 28.797 1 98.31 112 ILE B N 1
ATOM 3655 C CA . ILE B 1 112 ? -1.551 25.484 28.875 1 98.31 112 ILE B CA 1
ATOM 3656 C C . ILE B 1 112 ? -2.715 25.984 28.016 1 98.31 112 ILE B C 1
ATOM 3658 O O . ILE B 1 112 ? -3.455 26.875 28.438 1 98.31 112 ILE B O 1
ATOM 3662 N N . ALA B 1 113 ? -2.893 25.406 26.844 1 98.25 113 ALA B N 1
ATOM 3663 C CA . ALA B 1 113 ? -3.967 25.812 25.938 1 98.25 113 ALA B CA 1
ATOM 3664 C C . ALA B 1 113 ? -5.336 25.547 26.547 1 98.25 113 ALA B C 1
ATOM 3666 O O . ALA B 1 113 ? -6.246 26.359 26.453 1 98.25 113 ALA B O 1
ATOM 3667 N N . GLU B 1 114 ? -5.465 24.406 27.156 1 96.44 114 GLU B N 1
ATOM 3668 C CA . GLU B 1 114 ? -6.746 24.031 27.75 1 96.44 114 GLU B CA 1
ATOM 3669 C C . GLU B 1 114 ? -7.035 24.859 29 1 96.44 114 GLU B C 1
ATOM 3671 O O . GLU B 1 114 ? -8.195 25.094 29.328 1 96.44 114 GLU B O 1
ATOM 3676 N N . ASP B 1 115 ? -6.031 25.375 29.656 1 96.44 115 ASP B N 1
ATOM 3677 C CA . ASP B 1 115 ? -6.191 26.203 30.844 1 96.44 115 ASP B CA 1
ATOM 3678 C C . ASP B 1 115 ? -6.391 27.656 30.469 1 96.44 115 ASP B C 1
ATOM 3680 O O . ASP B 1 115 ? -6.773 28.484 31.312 1 96.44 115 ASP B O 1
ATOM 3684 N N . SER B 1 116 ? -6.129 27.953 29.234 1 96.56 116 SER B N 1
ATOM 3685 C CA . SER B 1 116 ? -6.203 29.344 28.766 1 96.56 116 SER B CA 1
ATOM 3686 C C . SER B 1 116 ? -7.621 29.703 28.344 1 96.56 116 SER B C 1
ATOM 3688 O O . SER B 1 116 ? -8.375 28.844 27.891 1 96.56 116 SER B O 1
ATOM 3690 N N . GLU B 1 117 ? -8.008 30.922 28.516 1 96.19 117 GLU B N 1
ATOM 3691 C CA . GLU B 1 117 ? -9.281 31.438 28 1 96.19 117 GLU B CA 1
ATOM 3692 C C . GLU B 1 117 ? -9.148 31.891 26.562 1 96.19 117 GLU B C 1
ATOM 3694 O O . GLU B 1 117 ? -10.133 32.281 25.938 1 96.19 117 GLU B O 1
ATOM 3699 N N . ARG B 1 118 ? -7.965 31.828 26.031 1 98.12 118 ARG B N 1
ATOM 3700 C CA . ARG B 1 118 ? -7.703 32.25 24.672 1 98.12 118 ARG B CA 1
ATOM 3701 C C . ARG B 1 118 ? -7.84 31.094 23.688 1 98.12 118 ARG B C 1
ATOM 3703 O O . ARG B 1 118 ? -7.703 29.922 24.078 1 98.12 118 ARG B O 1
ATOM 3710 N N . VAL B 1 119 ? -8.062 31.422 22.453 1 98.56 119 VAL B N 1
ATOM 3711 C CA . VAL B 1 119 ? -8.227 30.438 21.375 1 98.56 119 VAL B CA 1
ATOM 3712 C C . VAL B 1 119 ? -6.867 29.891 20.969 1 98.56 119 VAL B C 1
ATOM 3714 O O . VAL B 1 119 ? -5.895 30.641 20.844 1 98.56 119 VAL B O 1
ATOM 3717 N N . PHE B 1 120 ? -6.777 28.594 20.906 1 98.75 120 PHE B N 1
ATOM 3718 C CA . PHE B 1 120 ? -5.664 27.906 20.266 1 98.75 120 PHE B CA 1
ATOM 3719 C C . PHE B 1 120 ? -6.145 27.109 19.062 1 98.75 120 PHE B C 1
ATOM 3721 O O . PHE B 1 120 ? -7.016 26.25 19.188 1 98.75 120 PHE B O 1
ATOM 3728 N N . LEU B 1 121 ? -5.609 27.391 17.891 1 98.62 121 LEU B N 1
ATOM 3729 C CA . LEU B 1 121 ? -5.922 26.641 16.688 1 98.62 121 LEU B CA 1
ATOM 3730 C C . LEU B 1 121 ? -4.656 26.078 16.047 1 98.62 121 LEU B C 1
ATOM 3732 O O . LEU B 1 121 ? -3.705 26.812 15.781 1 98.62 121 LEU B O 1
ATOM 3736 N N . LEU B 1 122 ? -4.594 24.781 15.93 1 98 122 LEU B N 1
ATOM 3737 C CA . LEU B 1 122 ? -3.494 24.109 15.25 1 98 122 LEU B CA 1
ATOM 3738 C C . LEU B 1 122 ? -3.73 24.078 13.742 1 98 122 LEU B C 1
ATOM 3740 O O . LEU B 1 122 ? -4.844 23.797 13.297 1 98 122 LEU B O 1
ATOM 3744 N N . GLY B 1 123 ? -2.627 24.266 12.992 1 95 123 GLY B N 1
ATOM 3745 C CA . GLY B 1 123 ? -2.717 24.312 11.539 1 95 123 GLY B CA 1
ATOM 3746 C C . GLY B 1 123 ? -2.686 22.953 10.891 1 95 123 GLY B C 1
ATOM 3747 O O . GLY B 1 123 ? -1.651 22.531 10.367 1 95 123 GLY B O 1
ATOM 3748 N N . TYR B 1 124 ? -3.83 22.281 10.828 1 93.81 124 TYR B N 1
ATOM 3749 C CA . TYR B 1 124 ? -4.043 21.094 10.008 1 93.81 124 TYR B CA 1
ATOM 3750 C C . TYR B 1 124 ? -5.004 21.391 8.859 1 93.81 124 TYR B C 1
ATOM 3752 O O . TYR B 1 124 ? -6.203 21.125 8.969 1 93.81 124 TYR B O 1
ATOM 3760 N N . PRO B 1 125 ? -4.457 21.812 7.793 1 89.94 125 PRO B N 1
ATOM 3761 C CA . PRO B 1 125 ? -5.277 22.359 6.711 1 89.94 125 PRO B CA 1
ATOM 3762 C C . PRO B 1 125 ? -6.211 21.312 6.094 1 89.94 125 PRO B C 1
ATOM 3764 O O . PRO B 1 125 ? -7.254 21.672 5.535 1 89.94 125 PRO B O 1
ATOM 3767 N N . MET B 1 126 ? -5.969 20.047 6.27 1 89.88 126 MET B N 1
ATOM 3768 C CA . MET B 1 126 ? -6.777 19.016 5.637 1 89.88 126 MET B CA 1
ATOM 3769 C C . MET B 1 126 ? -8.195 19 6.199 1 89.88 126 MET B C 1
ATOM 3771 O O . MET B 1 126 ? -9.148 18.672 5.492 1 89.88 126 MET B O 1
ATOM 3775 N N . ARG B 1 127 ? -8.328 19.422 7.43 1 93.12 127 ARG B N 1
ATOM 3776 C CA . ARG B 1 127 ? -9.656 19.453 8.039 1 93.12 127 ARG B CA 1
ATOM 3777 C C . ARG B 1 127 ? -10.5 20.578 7.461 1 93.12 127 ARG B C 1
ATOM 3779 O O . ARG B 1 127 ? -11.711 20.641 7.672 1 93.12 127 ARG B O 1
ATOM 3786 N N . PHE B 1 128 ? -9.859 21.453 6.742 1 92.56 128 PHE B N 1
ATOM 3787 C CA . PHE B 1 128 ? -10.547 22.609 6.172 1 92.56 128 PHE B CA 1
ATOM 3788 C C . PHE B 1 128 ? -10.664 22.469 4.656 1 92.56 128 PHE B C 1
ATOM 3790 O O . PHE B 1 128 ? -11.141 23.391 3.982 1 92.56 128 PHE B O 1
ATOM 3797 N N . SER B 1 129 ? -10.188 21.375 4.105 1 89.88 129 SER B N 1
ATOM 3798 C CA . SER B 1 129 ? -10.25 21.094 2.674 1 89.88 129 SER B CA 1
ATOM 3799 C C . SER B 1 129 ? -11.578 20.453 2.289 1 89.88 129 SER B C 1
ATOM 3801 O O . SER B 1 129 ? -12.023 19.516 2.941 1 89.88 129 SER B O 1
ATOM 3803 N N . ALA B 1 130 ? -12.148 21 1.253 1 89.62 130 ALA B N 1
ATOM 3804 C CA . ALA B 1 130 ? -13.383 20.391 0.763 1 89.62 130 ALA B CA 1
ATOM 3805 C C . ALA B 1 130 ? -13.148 18.938 0.354 1 89.62 130 ALA B C 1
ATOM 3807 O O . ALA B 1 130 ? -13.992 18.078 0.608 1 89.62 130 ALA B O 1
ATOM 3808 N N . ASP B 1 131 ? -12.031 18.641 -0.25 1 88.12 131 ASP B N 1
ATOM 3809 C CA . ASP B 1 131 ? -11.695 17.297 -0.705 1 88.12 131 ASP B CA 1
ATOM 3810 C C . ASP B 1 131 ? -11.617 16.328 0.47 1 88.12 131 ASP B C 1
ATOM 3812 O O . ASP B 1 131 ? -12.266 15.273 0.459 1 88.12 131 ASP B O 1
ATOM 3816 N N . ALA B 1 132 ? -10.867 16.734 1.495 1 89.31 132 ALA B N 1
ATOM 3817 C CA . ALA B 1 132 ? -10.734 15.891 2.682 1 89.31 132 ALA B CA 1
ATOM 3818 C C . ALA B 1 132 ? -12.07 15.742 3.402 1 89.31 132 ALA B C 1
ATOM 3820 O O . ALA B 1 132 ? -12.391 14.664 3.908 1 89.31 132 ALA B O 1
ATOM 3821 N N . GLY B 1 133 ? -12.82 16.859 3.42 1 91.12 133 GLY B N 1
ATOM 3822 C CA . GLY B 1 133 ? -14.141 16.812 4.02 1 91.12 133 GLY B CA 1
ATOM 3823 C C . GLY B 1 133 ? -15.078 15.844 3.318 1 91.12 133 GLY B C 1
ATOM 3824 O O . GLY B 1 133 ? -15.805 15.094 3.973 1 91.12 133 GLY B O 1
ATOM 3825 N N . ASN B 1 134 ? -15.078 15.891 2.027 1 90.62 134 ASN B N 1
ATOM 3826 C CA . ASN B 1 134 ? -15.906 14.969 1.25 1 90.62 134 ASN B CA 1
ATOM 3827 C C . ASN B 1 134 ? -15.523 13.516 1.52 1 90.62 134 ASN B C 1
ATOM 3829 O O . ASN B 1 134 ? -16.391 12.672 1.734 1 90.62 134 ASN B O 1
ATOM 3833 N N . LEU B 1 135 ? -14.273 13.242 1.513 1 91.5 135 LEU B N 1
ATOM 3834 C CA . LEU B 1 135 ? -13.781 11.898 1.799 1 91.5 135 LEU B CA 1
ATOM 3835 C C . LEU B 1 135 ? -14.242 11.43 3.176 1 91.5 135 LEU B C 1
ATOM 3837 O O . LEU B 1 135 ? -14.828 10.352 3.307 1 91.5 135 LEU B O 1
ATOM 3841 N N . ARG B 1 136 ? -14.039 12.242 4.168 1 93.75 136 ARG B N 1
ATOM 3842 C CA . ARG B 1 136 ? -14.43 11.906 5.535 1 93.75 136 ARG B CA 1
ATOM 3843 C C . ARG B 1 136 ? -15.93 11.672 5.633 1 93.75 136 ARG B C 1
ATOM 3845 O O . ARG B 1 136 ? -16.375 10.719 6.27 1 93.75 136 ARG B O 1
ATOM 3852 N N . SER B 1 137 ? -16.656 12.562 5.004 1 94.75 137 SER B N 1
ATOM 3853 C CA . SER B 1 137 ? -18.109 12.461 5.059 1 94.75 137 SER B CA 1
ATOM 3854 C C . SER B 1 137 ? -18.594 11.141 4.477 1 94.75 137 SER B C 1
ATOM 3856 O O . SER B 1 137 ? -19.469 10.484 5.051 1 94.75 137 SER B O 1
ATOM 3858 N N . VAL B 1 138 ? -18.047 10.711 3.393 1 94.06 138 VAL B N 1
ATOM 3859 C CA . VAL B 1 138 ? -18.438 9.453 2.764 1 94.06 138 VAL B CA 1
ATOM 3860 C C . VAL B 1 138 ? -18.094 8.289 3.689 1 94.06 138 VAL B C 1
ATOM 3862 O O . VAL B 1 138 ? -18.953 7.43 3.953 1 94.06 138 VAL B O 1
ATOM 3865 N N . VAL B 1 139 ? -16.938 8.273 4.234 1 94.19 139 VAL B N 1
ATOM 3866 C CA . VAL B 1 139 ? -16.469 7.184 5.082 1 94.19 139 VAL B CA 1
ATOM 3867 C C . VAL B 1 139 ? -17.328 7.109 6.348 1 94.19 139 VAL B C 1
ATOM 3869 O O . VAL B 1 139 ? -17.75 6.023 6.75 1 94.19 139 VAL B O 1
ATOM 3872 N N . GLN B 1 140 ? -17.688 8.203 6.902 1 95 140 GLN B N 1
ATOM 3873 C CA . GLN B 1 140 ? -18.406 8.25 8.164 1 95 140 GLN B CA 1
ATOM 3874 C C . GLN B 1 140 ? -19.891 7.973 7.957 1 95 140 GLN B C 1
ATOM 3876 O O . GLN B 1 140 ? -20.594 7.617 8.898 1 95 140 GLN B O 1
ATOM 3881 N N . SER B 1 141 ? -20.375 8.156 6.758 1 95 141 SER B N 1
ATOM 3882 C CA . SER B 1 141 ? -21.781 7.945 6.473 1 95 141 SER B CA 1
ATOM 3883 C C . SER B 1 141 ? -22.156 6.477 6.602 1 95 141 SER B C 1
ATOM 3885 O O . SER B 1 141 ? -23.344 6.137 6.691 1 95 141 SER B O 1
ATOM 3887 N N . GLY B 1 142 ? -21.188 5.605 6.434 1 93.88 142 GLY B N 1
ATOM 3888 C CA . GLY B 1 142 ? -21.453 4.176 6.5 1 93.88 142 GLY B CA 1
ATOM 3889 C C . GLY B 1 142 ? -21.828 3.57 5.16 1 93.88 142 GLY B C 1
ATOM 3890 O O . GLY B 1 142 ? -22.047 2.363 5.059 1 93.88 142 GLY B O 1
ATOM 3891 N N . VAL B 1 143 ? -21.797 4.34 4.129 1 93 143 VAL B N 1
ATOM 3892 C CA . VAL B 1 143 ? -22.266 3.902 2.82 1 93 143 VAL B CA 1
ATOM 3893 C C . VAL B 1 143 ? -21.359 2.803 2.281 1 93 143 VAL B C 1
ATOM 3895 O O . VAL B 1 143 ? -21.797 1.95 1.503 1 93 143 VAL B O 1
ATOM 3898 N N . LEU B 1 144 ? -20.156 2.734 2.678 1 90.88 144 LEU B N 1
ATOM 3899 C CA . LEU B 1 144 ? -19.188 1.749 2.205 1 90.88 144 LEU B CA 1
ATOM 3900 C C . LEU B 1 144 ? -19.328 0.441 2.977 1 90.88 144 LEU B C 1
ATOM 3902 O O . LEU B 1 144 ? -18.797 -0.59 2.559 1 90.88 144 LEU B O 1
ATOM 3906 N N . GLY B 1 145 ? -20.125 0.457 4.055 1 91.12 145 GLY B N 1
ATOM 3907 C CA . GLY B 1 145 ? -20.047 -0.65 4.996 1 91.12 145 GLY B CA 1
ATOM 3908 C C . GLY B 1 145 ? -18.75 -0.657 5.789 1 91.12 145 GLY B C 1
ATOM 3909 O O . GLY B 1 145 ? -17.672 -0.376 5.246 1 91.12 145 GLY B O 1
ATOM 3910 N N . ARG B 1 146 ? -18.891 -0.894 7.047 1 88.44 146 ARG B N 1
ATOM 3911 C CA . ARG B 1 146 ? -17.719 -0.93 7.906 1 88.44 146 ARG B CA 1
ATOM 3912 C C . ARG B 1 146 ? -17.469 -2.336 8.445 1 88.44 146 ARG B C 1
ATOM 3914 O O . ARG B 1 146 ? -18.406 -3.143 8.531 1 88.44 146 ARG B O 1
ATOM 3921 N N . PRO B 1 147 ? -16.172 -2.646 8.742 1 91.38 147 PRO B N 1
ATOM 3922 C CA . PRO B 1 147 ? -14.969 -1.819 8.672 1 91.38 147 PRO B CA 1
ATOM 3923 C C . PRO B 1 147 ? -14.469 -1.618 7.246 1 91.38 147 PRO B C 1
ATOM 3925 O O . PRO B 1 147 ? -14.891 -2.336 6.336 1 91.38 147 PRO B O 1
ATOM 3928 N N . VAL B 1 148 ? -13.594 -0.55 7.125 1 85.62 148 VAL B N 1
ATOM 3929 C CA . VAL B 1 148 ? -13.016 -0.288 5.812 1 85.62 148 VAL B CA 1
ATOM 3930 C C . VAL B 1 148 ? -11.492 -0.401 5.883 1 85.62 148 VAL B C 1
ATOM 3932 O O . VAL B 1 148 ? -10.914 -0.337 6.969 1 85.62 148 VAL B O 1
ATOM 3935 N N . VAL B 1 149 ? -10.914 -0.641 4.73 1 81.81 149 VAL B N 1
ATOM 3936 C CA . VAL B 1 149 ? -9.469 -0.538 4.539 1 81.81 149 VAL B CA 1
ATOM 3937 C C . VAL B 1 149 ? -9.148 0.639 3.619 1 81.81 149 VAL B C 1
ATOM 3939 O O . VAL B 1 149 ? -9.602 0.676 2.471 1 81.81 149 VAL B O 1
ATOM 3942 N N . PHE B 1 150 ? -8.461 1.56 4.168 1 80.06 150 PHE B N 1
ATOM 3943 C CA . PHE B 1 150 ? -7.996 2.729 3.43 1 80.06 150 PHE B CA 1
ATOM 3944 C C . PHE B 1 150 ? -6.547 2.553 2.986 1 80.06 150 PHE B C 1
ATOM 3946 O O . PHE B 1 150 ? -5.66 2.354 3.816 1 80.06 150 PHE B O 1
ATOM 3953 N N . ARG B 1 151 ? -6.34 2.623 1.711 1 73.31 151 ARG B N 1
ATOM 3954 C CA . ARG B 1 151 ? -4.996 2.479 1.155 1 73.31 151 ARG B CA 1
ATOM 3955 C C . ARG B 1 151 ? -4.551 3.76 0.459 1 73.31 151 ARG B C 1
ATOM 3957 O O . ARG B 1 151 ? -5.176 4.195 -0.51 1 73.31 151 ARG B O 1
ATOM 3964 N N . ASP B 1 152 ? -3.482 4.34 0.983 1 70.38 152 ASP B N 1
ATOM 3965 C CA . ASP B 1 152 ? -2.939 5.582 0.443 1 70.38 152 ASP B CA 1
ATOM 3966 C C . ASP B 1 152 ? -1.475 5.414 0.047 1 70.38 152 ASP B C 1
ATOM 3968 O O . ASP B 1 152 ? -0.635 5.07 0.882 1 70.38 152 ASP B O 1
ATOM 3972 N N . ILE B 1 153 ? -1.256 5.578 -1.219 1 64.31 153 ILE B N 1
ATOM 3973 C CA . ILE B 1 153 ? 0.092 5.418 -1.756 1 64.31 153 ILE B CA 1
ATOM 3974 C C . ILE B 1 153 ? 0.502 6.688 -2.504 1 64.31 153 ILE B C 1
ATOM 3976 O O . ILE B 1 153 ? -0.237 7.176 -3.361 1 64.31 153 ILE B O 1
ATOM 3980 N N . TRP B 1 154 ? 1.562 7.273 -1.993 1 65.25 154 TRP B N 1
ATOM 3981 C CA . TRP B 1 154 ? 2.014 8.438 -2.75 1 65.25 154 TRP B CA 1
ATOM 3982 C C . TRP B 1 154 ? 3.537 8.492 -2.803 1 65.25 154 TRP B C 1
ATOM 3984 O O . TRP B 1 154 ? 4.215 8.039 -1.876 1 65.25 154 TRP B O 1
ATOM 3994 N N . ALA B 1 155 ? 4.043 8.781 -3.924 1 56.94 155 ALA B N 1
ATOM 3995 C CA . ALA B 1 155 ? 5.473 9.008 -4.129 1 56.94 155 ALA B CA 1
ATOM 3996 C C . ALA B 1 155 ? 5.738 10.414 -4.652 1 56.94 155 ALA B C 1
ATOM 3998 O O . ALA B 1 155 ? 4.918 10.977 -5.379 1 56.94 155 ALA B O 1
ATOM 3999 N N . VAL B 1 156 ? 6.699 11.172 -3.957 1 54.09 156 VAL B N 1
ATOM 4000 C CA . VAL B 1 156 ? 7.082 12.516 -4.379 1 54.09 156 VAL B CA 1
ATOM 4001 C C . VAL B 1 156 ? 8.43 12.469 -5.102 1 54.09 156 VAL B C 1
ATOM 4003 O O . VAL B 1 156 ? 9.391 11.883 -4.594 1 54.09 156 VAL B O 1
ATOM 4006 N N . CYS B 1 157 ? 8.414 12.82 -6.371 1 51.5 157 CYS B N 1
ATOM 4007 C CA . CYS B 1 157 ? 9.664 12.875 -7.121 1 51.5 157 CYS B CA 1
ATOM 4008 C C . CYS B 1 157 ? 10.477 14.109 -6.727 1 51.5 157 CYS B C 1
ATOM 4010 O O . CYS B 1 157 ? 10.008 15.234 -6.875 1 51.5 157 CYS B O 1
ATOM 4012 N N . LYS B 1 158 ? 11.766 13.836 -6.43 1 53.66 158 LYS B N 1
ATOM 4013 C CA . LYS B 1 158 ? 12.781 14.836 -6.094 1 53.66 158 LYS B CA 1
ATOM 4014 C C . LYS B 1 158 ? 12.281 15.773 -4.996 1 53.66 158 LYS B C 1
ATOM 4016 O O . LYS B 1 158 ? 12.945 16.766 -4.672 1 53.66 158 LYS B O 1
ATOM 4021 N N . GLY B 1 159 ? 11.438 15.195 -4.328 1 55.28 159 GLY B N 1
ATOM 4022 C CA . GLY B 1 159 ? 10.922 16.016 -3.242 1 55.28 159 GLY B CA 1
ATOM 4023 C C . GLY B 1 159 ? 11.773 17.234 -2.967 1 55.28 159 GLY B C 1
ATOM 4024 O O . GLY B 1 159 ? 12.805 17.438 -3.609 1 55.28 159 GLY B O 1
ATOM 4025 N N . SER B 1 160 ? 11.383 18.203 -2.271 1 59.47 160 SER B N 1
ATOM 4026 C CA . SER B 1 160 ? 12.109 19.391 -1.841 1 59.47 160 SER B CA 1
ATOM 4027 C C . SER B 1 160 ? 13.414 19.016 -1.139 1 59.47 160 SER B C 1
ATOM 4029 O O . SER B 1 160 ? 13.508 17.953 -0.528 1 59.47 160 SER B O 1
ATOM 4031 N N . ASP B 1 161 ? 14.469 19.594 -1.486 1 65.12 161 ASP B N 1
ATOM 4032 C CA . ASP B 1 161 ? 15.742 19.391 -0.803 1 65.12 161 ASP B CA 1
ATOM 4033 C C . ASP B 1 161 ? 15.812 20.234 0.474 1 65.12 161 ASP B C 1
ATOM 4035 O O . ASP B 1 161 ? 16.906 20.5 0.985 1 65.12 161 ASP B O 1
ATOM 4039 N N . SER B 1 162 ? 14.664 20.5 0.972 1 69.31 162 SER B N 1
ATOM 4040 C CA . SER B 1 162 ? 14.641 21.359 2.152 1 69.31 162 SER B CA 1
ATOM 4041 C C . SER B 1 162 ? 15.18 20.625 3.377 1 69.31 162 SER B C 1
ATOM 4043 O O . SER B 1 162 ? 14.703 19.547 3.719 1 69.31 162 SER B O 1
ATOM 4045 N N . PRO B 1 163 ? 16.141 21.219 4.051 1 71.12 163 PRO B N 1
ATOM 4046 C CA . PRO B 1 163 ? 16.672 20.609 5.273 1 71.12 163 PRO B CA 1
ATOM 4047 C C . PRO B 1 163 ? 15.586 20.359 6.328 1 71.12 163 PRO B C 1
ATOM 4049 O O . PRO B 1 163 ? 15.68 19.406 7.102 1 71.12 163 PRO B O 1
ATOM 4052 N N . ALA B 1 164 ? 14.594 21.156 6.297 1 68.62 164 ALA B N 1
ATOM 4053 C CA . ALA B 1 164 ? 13.516 21.016 7.27 1 68.62 164 ALA B CA 1
ATOM 4054 C C . ALA B 1 164 ? 12.82 19.672 7.109 1 68.62 164 ALA B C 1
ATOM 4056 O O . ALA B 1 164 ? 12.328 19.094 8.086 1 68.62 164 ALA B O 1
ATOM 4057 N N . ILE B 1 165 ? 12.922 19.156 5.938 1 72.62 165 ILE B N 1
ATOM 4058 C CA . ILE B 1 165 ? 12.227 17.906 5.629 1 72.62 165 ILE B CA 1
ATOM 4059 C C . ILE B 1 165 ? 13.203 16.734 5.703 1 72.62 165 ILE B C 1
ATOM 4061 O O . ILE B 1 165 ? 12.844 15.641 6.152 1 72.62 165 ILE B O 1
ATOM 4065 N N . HIS B 1 166 ? 14.414 17.094 5.383 1 78.12 166 HIS B N 1
ATOM 4066 C CA . HIS B 1 166 ? 15.297 15.969 5.113 1 78.12 166 HIS B CA 1
ATOM 4067 C C . HIS B 1 166 ? 16.406 15.875 6.156 1 78.12 166 HIS B C 1
ATOM 4069 O O . HIS B 1 166 ? 17.219 14.945 6.125 1 78.12 166 HIS B O 1
ATOM 4075 N N . ASP B 1 167 ? 16.406 16.797 7.109 1 79 167 ASP B N 1
ATOM 4076 C CA . ASP B 1 167 ? 17.391 16.75 8.18 1 79 167 ASP B CA 1
ATOM 4077 C C . ASP B 1 167 ? 16.781 16.219 9.469 1 79 167 ASP B C 1
ATOM 4079 O O . ASP B 1 167 ? 15.938 16.875 10.086 1 79 167 ASP B O 1
ATOM 4083 N N . ALA B 1 168 ? 17.25 15.109 9.945 1 80.06 168 ALA B N 1
ATOM 4084 C CA . ALA B 1 168 ? 16.688 14.445 11.125 1 80.06 168 ALA B CA 1
ATOM 4085 C C . ALA B 1 168 ? 16.938 15.281 12.375 1 80.06 168 ALA B C 1
ATOM 4087 O O . ALA B 1 168 ? 16.109 15.273 13.297 1 80.06 168 ALA B O 1
ATOM 4088 N N . GLN B 1 169 ? 17.984 16 12.383 1 76.81 169 GLN B N 1
ATOM 4089 C CA . GLN B 1 169 ? 18.328 16.812 13.547 1 76.81 169 GLN B CA 1
ATOM 4090 C C . GLN B 1 169 ? 17.359 17.984 13.703 1 76.81 169 GLN B C 1
ATOM 4092 O O . GLN B 1 169 ? 17.188 18.516 14.812 1 76.81 169 GLN B O 1
ATOM 4097 N N . LEU B 1 170 ? 16.828 18.359 12.578 1 73.06 170 LEU B N 1
ATOM 4098 C CA . LEU B 1 170 ? 15.898 19.469 12.586 1 73.06 170 LEU B CA 1
ATOM 4099 C C . LEU B 1 170 ? 14.461 18.984 12.711 1 73.06 170 LEU B C 1
ATOM 4101 O O . LEU B 1 170 ? 13.516 19.766 12.586 1 73.06 170 LEU B O 1
ATOM 4105 N N . GLY B 1 171 ? 14.383 17.672 12.906 1 71.75 171 GLY B N 1
ATOM 4106 C CA . GLY B 1 171 ? 13.039 17.125 13.016 1 71.75 171 GLY B CA 1
ATOM 4107 C C . GLY B 1 171 ? 12.461 16.688 11.688 1 71.75 171 GLY B C 1
ATOM 4108 O O . GLY B 1 171 ? 11.25 16.5 11.555 1 71.75 171 GLY B O 1
ATOM 4109 N N . GLY B 1 172 ? 13.359 16.562 10.742 1 75.62 172 GLY B N 1
ATOM 4110 C CA . GLY B 1 172 ? 12.914 16.172 9.414 1 75.62 172 GLY B CA 1
ATOM 4111 C C . GLY B 1 172 ? 12.516 14.711 9.336 1 75.62 172 GLY B C 1
ATOM 4112 O O . GLY B 1 172 ? 12.773 13.938 10.258 1 75.62 172 GLY B O 1
ATOM 4113 N N . GLY B 1 173 ? 11.836 14.438 8.164 1 84.31 173 GLY B N 1
ATOM 4114 C CA . GLY B 1 173 ? 11.32 13.109 7.875 1 84.31 173 GLY B CA 1
ATOM 4115 C C . GLY B 1 173 ? 9.883 13.117 7.387 1 84.31 173 GLY B C 1
ATOM 4116 O O . GLY B 1 173 ? 9.078 13.938 7.832 1 84.31 173 GLY B O 1
ATOM 4117 N N . VAL B 1 174 ? 9.648 12.188 6.602 1 81.94 174 VAL B N 1
ATOM 4118 C CA . VAL B 1 174 ? 8.344 12.141 5.945 1 81.94 174 VAL B CA 1
ATOM 4119 C C . VAL B 1 174 ? 7.25 11.953 6.988 1 81.94 174 VAL B C 1
ATOM 4121 O O . VAL B 1 174 ? 6.152 12.5 6.852 1 81.94 174 VAL B O 1
ATOM 4124 N N . VAL B 1 175 ? 7.551 11.32 8.086 1 86.69 175 VAL B N 1
ATOM 4125 C CA . VAL B 1 175 ? 6.551 11.016 9.102 1 86.69 175 VAL B CA 1
ATOM 4126 C C . VAL B 1 175 ? 6.102 12.305 9.781 1 86.69 175 VAL B C 1
ATOM 4128 O O . VAL B 1 175 ? 4.902 12.57 9.891 1 86.69 175 VAL B O 1
ATOM 4131 N N . PHE B 1 176 ? 7.012 13.141 10.117 1 83.56 176 PHE B N 1
ATOM 4132 C CA . PHE B 1 176 ? 6.664 14.367 10.828 1 83.56 176 PHE B CA 1
ATOM 4133 C C . PHE B 1 176 ? 6.121 15.414 9.859 1 83.56 176 PHE B C 1
ATOM 4135 O O . PHE B 1 176 ? 5.238 16.188 10.219 1 83.56 176 PHE B O 1
ATOM 4142 N N . GLU B 1 177 ? 6.66 15.359 8.664 1 83.56 177 GLU B N 1
ATOM 4143 C CA . GLU B 1 177 ? 6.141 16.266 7.633 1 83.56 177 GLU B CA 1
ATOM 4144 C C . GLU B 1 177 ? 4.66 15.992 7.367 1 83.56 177 GLU B C 1
ATOM 4146 O O . GLU B 1 177 ? 3.908 16.922 7.043 1 83.56 177 GLU B O 1
ATOM 4151 N N . HIS B 1 178 ? 4.297 14.789 7.637 1 88.06 178 HIS B N 1
ATOM 4152 C CA . HIS B 1 178 ? 2.936 14.422 7.262 1 88.06 178 HIS B CA 1
ATOM 4153 C C . HIS B 1 178 ? 2.074 14.164 8.492 1 88.06 178 HIS B C 1
ATOM 4155 O O . HIS B 1 178 ? 1.184 13.312 8.461 1 88.06 178 HIS B O 1
ATOM 4161 N N . THR B 1 179 ? 2.363 14.867 9.539 1 91.88 179 THR B N 1
ATOM 4162 C CA . THR B 1 179 ? 1.482 14.797 10.695 1 91.88 179 THR B CA 1
ATOM 4163 C C . THR B 1 179 ? 0.071 15.242 10.336 1 91.88 179 THR B C 1
ATOM 4165 O O . THR B 1 179 ? -0.9 14.844 10.977 1 91.88 179 THR B O 1
ATOM 4168 N N . HIS B 1 180 ? -0.052 16.094 9.289 1 90.25 180 HIS B N 1
ATOM 4169 C CA . HIS B 1 180 ? -1.388 16.469 8.852 1 90.25 180 HIS B CA 1
ATOM 4170 C C . HIS B 1 180 ? -2.15 15.281 8.289 1 90.25 180 HIS B C 1
ATOM 4172 O O . HIS B 1 180 ? -3.371 15.188 8.438 1 90.25 180 HIS B O 1
ATOM 4178 N N . TRP B 1 181 ? -1.476 14.336 7.684 1 89.81 181 TRP B N 1
ATOM 4179 C CA . TRP B 1 181 ? -2.117 13.109 7.227 1 89.81 181 TRP B CA 1
ATOM 4180 C C . TRP B 1 181 ? -2.502 12.227 8.406 1 89.81 181 TRP B C 1
ATOM 4182 O O . TRP B 1 181 ? -3.596 11.648 8.43 1 89.81 181 TRP B O 1
ATOM 4192 N N . LEU B 1 182 ? -1.591 12.18 9.367 1 94.88 182 LEU B N 1
ATOM 4193 C CA . LEU B 1 182 ? -1.856 11.383 10.555 1 94.88 182 LEU B CA 1
ATOM 4194 C C . LEU B 1 182 ? -3.049 11.938 11.328 1 94.88 182 LEU B C 1
ATOM 4196 O O . LEU B 1 182 ? -3.875 11.172 11.836 1 94.88 182 LEU B O 1
ATOM 4200 N N . ASP B 1 183 ? -3.094 13.227 11.367 1 95.75 183 ASP B N 1
ATOM 4201 C CA . ASP B 1 183 ? -4.266 13.867 11.961 1 95.75 183 ASP B CA 1
ATOM 4202 C C . ASP B 1 183 ? -5.527 13.539 11.164 1 95.75 183 ASP B C 1
ATOM 4204 O O . ASP B 1 183 ? -6.559 13.195 11.742 1 95.75 183 ASP B O 1
ATOM 4208 N N . PHE B 1 184 ? -5.449 13.57 9.891 1 92.75 184 PHE B N 1
ATOM 4209 C CA . PHE B 1 184 ? -6.586 13.375 9 1 92.75 184 PHE B CA 1
ATOM 4210 C C . PHE B 1 184 ? -7.168 11.977 9.172 1 92.75 184 PHE B C 1
ATOM 4212 O O . PHE B 1 184 ? -8.383 11.812 9.312 1 92.75 184 PHE B O 1
ATOM 4219 N N . VAL B 1 185 ? -6.34 10.977 9.195 1 94.5 185 VAL B N 1
ATOM 4220 C CA . VAL B 1 185 ? -6.84 9.609 9.297 1 94.5 185 VAL B CA 1
ATOM 4221 C C . VAL B 1 185 ? -7.426 9.375 10.688 1 94.5 185 VAL B C 1
ATOM 4223 O O . VAL B 1 185 ? -8.398 8.625 10.844 1 94.5 185 VAL B O 1
ATOM 4226 N N . THR B 1 186 ? -6.836 9.977 11.719 1 94.88 186 THR B N 1
ATOM 4227 C CA . THR B 1 186 ? -7.395 9.852 13.062 1 94.88 186 THR B CA 1
ATOM 4228 C C . THR B 1 186 ? -8.719 10.594 13.172 1 94.88 186 THR B C 1
ATOM 4230 O O . THR B 1 186 ? -9.633 10.156 13.875 1 94.88 186 THR B O 1
ATOM 4233 N N . TRP B 1 187 ? -8.781 11.734 12.477 1 94.5 187 TRP B N 1
ATOM 4234 C CA . TRP B 1 187 ? -10.023 12.492 12.398 1 94.5 187 TRP B CA 1
ATOM 4235 C C . TRP B 1 187 ? -11.117 11.68 11.727 1 94.5 187 TRP B C 1
ATOM 4237 O O . TRP B 1 187 ? -12.281 11.742 12.117 1 94.5 187 TRP B O 1
ATOM 4247 N N . MET B 1 188 ? -10.75 10.891 10.797 1 94.31 188 MET B N 1
ATOM 4248 C CA . MET B 1 188 ? -11.695 10.125 9.984 1 94.31 188 MET B CA 1
ATOM 4249 C C . MET B 1 188 ? -12.078 8.82 10.68 1 94.31 188 MET B C 1
ATOM 4251 O O . MET B 1 188 ? -13.25 8.461 10.719 1 94.31 188 MET B O 1
ATOM 4255 N N . PHE B 1 189 ? -11.109 8.141 11.352 1 95.44 189 PHE B N 1
ATOM 4256 C CA . PHE B 1 189 ? -11.336 6.77 11.781 1 95.44 189 PHE B CA 1
ATOM 4257 C C . PHE B 1 189 ? -11.391 6.68 13.305 1 95.44 189 PHE B C 1
ATOM 4259 O O . PHE B 1 189 ? -11.812 5.66 13.859 1 95.44 189 PHE B O 1
ATOM 4266 N N . GLY B 1 190 ? -11 7.727 14.016 1 93.25 190 GLY B N 1
ATOM 4267 C CA . GLY B 1 190 ? -10.906 7.684 15.469 1 93.25 190 GLY B CA 1
ATOM 4268 C C . GLY B 1 190 ? -9.523 7.289 15.961 1 93.25 190 GLY B C 1
ATOM 4269 O O . GLY B 1 190 ? -8.547 7.379 15.227 1 93.25 190 GLY B O 1
ATOM 4270 N N . PRO B 1 191 ? -9.414 6.91 17.219 1 94.25 191 PRO B N 1
ATOM 4271 C CA . PRO B 1 191 ? -8.102 6.66 17.797 1 94.25 191 PRO B CA 1
ATOM 4272 C C . PRO B 1 191 ? -7.418 5.418 17.234 1 94.25 191 PRO B C 1
ATOM 4274 O O . PRO B 1 191 ? -8.078 4.406 16.984 1 94.25 191 PRO B O 1
ATOM 4277 N N . ALA B 1 192 ? -6.141 5.543 16.984 1 96.19 192 ALA B N 1
ATOM 4278 C CA . ALA B 1 192 ? -5.336 4.398 16.562 1 96.19 192 ALA B CA 1
ATOM 4279 C C . ALA B 1 192 ? -5.18 3.396 17.703 1 96.19 192 ALA B C 1
ATOM 4281 O O . ALA B 1 192 ? -5.094 3.785 18.875 1 96.19 192 ALA B O 1
ATOM 4282 N N . GLN B 1 193 ? -5.176 2.145 17.359 1 96.38 193 GLN B N 1
ATOM 4283 C CA . GLN B 1 193 ? -4.992 1.076 18.344 1 96.38 193 GLN B CA 1
ATOM 4284 C C . GLN B 1 193 ? -3.621 0.426 18.203 1 96.38 193 GLN B C 1
ATOM 4286 O O . GLN B 1 193 ? -3.027 -0.011 19.188 1 96.38 193 GLN B O 1
ATOM 4291 N N . LYS B 1 194 ? -3.193 0.335 17.016 1 97.44 194 LYS B N 1
ATOM 4292 C CA . LYS B 1 194 ? -1.942 -0.351 16.703 1 97.44 194 LYS B CA 1
ATOM 4293 C C . LYS B 1 194 ? -1.332 0.179 15.406 1 97.44 194 LYS B C 1
ATOM 4295 O O . LYS B 1 194 ? -2.053 0.496 14.453 1 97.44 194 LYS B O 1
ATOM 4300 N N . VAL B 1 195 ? 0.064 0.235 15.43 1 98.19 195 VAL B N 1
ATOM 4301 C CA . VAL B 1 195 ? 0.731 0.617 14.188 1 98.19 195 VAL B CA 1
ATOM 4302 C C . VAL B 1 195 ? 1.957 -0.267 13.969 1 98.19 195 VAL B C 1
ATOM 4304 O O . VAL B 1 195 ? 2.689 -0.571 14.914 1 98.19 195 VAL B O 1
ATOM 4307 N N . TYR B 1 196 ? 2.115 -0.818 12.797 1 98.44 196 TYR B N 1
ATOM 4308 C CA . TYR B 1 196 ? 3.35 -1.404 12.289 1 98.44 196 TYR B CA 1
ATOM 4309 C C . TYR B 1 196 ? 3.93 -0.56 11.164 1 98.44 196 TYR B C 1
ATOM 4311 O O . TYR B 1 196 ? 3.207 -0.14 10.258 1 98.44 196 TYR B O 1
ATOM 4319 N N . ALA B 1 197 ? 5.242 -0.339 11.281 1 97.69 197 ALA B N 1
ATOM 4320 C CA . ALA B 1 197 ? 5.785 0.554 10.258 1 97.69 197 ALA B CA 1
ATOM 4321 C C . ALA B 1 197 ? 7.246 0.224 9.969 1 97.69 197 ALA B C 1
ATOM 4323 O O . ALA B 1 197 ? 7.914 -0.431 10.766 1 97.69 197 ALA B O 1
ATOM 4324 N N . SER B 1 198 ? 7.656 0.608 8.789 1 95.81 198 SER B N 1
ATOM 4325 C CA . SER B 1 198 ? 9.039 0.581 8.336 1 95.81 198 SER B CA 1
ATOM 4326 C C . SER B 1 198 ? 9.414 1.879 7.629 1 95.81 198 SER B C 1
ATOM 4328 O O . SER B 1 198 ? 8.68 2.354 6.762 1 95.81 198 SER B O 1
ATOM 4330 N N . THR B 1 199 ? 10.523 2.461 8.062 1 93.31 199 THR B N 1
ATOM 4331 C CA . THR B 1 199 ? 11.039 3.646 7.387 1 93.31 199 THR B CA 1
ATOM 4332 C C . THR B 1 199 ? 12.398 3.361 6.762 1 93.31 199 THR B C 1
ATOM 4334 O O . THR B 1 199 ? 13.125 2.477 7.219 1 93.31 199 THR B O 1
ATOM 4337 N N . ARG B 1 200 ? 12.656 4.137 5.66 1 90.81 200 ARG B N 1
ATOM 4338 C CA . ARG B 1 200 ? 13.945 4.027 4.98 1 90.81 200 ARG B CA 1
ATOM 4339 C C . ARG B 1 200 ? 14.453 5.398 4.547 1 90.81 200 ARG B C 1
ATOM 4341 O O . ARG B 1 200 ? 13.68 6.355 4.465 1 90.81 200 ARG B O 1
ATOM 4348 N N . LYS B 1 201 ? 15.727 5.406 4.445 1 88.88 201 LYS B N 1
ATOM 4349 C CA . LYS B 1 201 ? 16.391 6.516 3.764 1 88.88 201 LYS B CA 1
ATOM 4350 C C . LYS B 1 201 ? 16.984 6.066 2.43 1 88.88 201 LYS B C 1
ATOM 4352 O O . LYS B 1 201 ? 18.047 5.457 2.393 1 88.88 201 LYS B O 1
ATOM 4357 N N . LEU B 1 202 ? 16.344 6.43 1.339 1 85.25 202 LEU B N 1
ATOM 4358 C CA . LEU B 1 202 ? 16.781 5.98 0.024 1 85.25 202 LEU B CA 1
ATOM 4359 C C . LEU B 1 202 ? 17.547 7.086 -0.696 1 85.25 202 LEU B C 1
ATOM 4361 O O . LEU B 1 202 ? 18.453 6.809 -1.485 1 85.25 202 LEU B O 1
ATOM 4365 N N . LYS B 1 203 ? 17.188 8.312 -0.448 1 78.19 203 LYS B N 1
ATOM 4366 C CA . LYS B 1 203 ? 17.844 9.438 -1.112 1 78.19 203 LYS B CA 1
ATOM 4367 C C . LYS B 1 203 ? 19.328 9.508 -0.759 1 78.19 203 LYS B C 1
ATOM 4369 O O . LYS B 1 203 ? 19.703 9.305 0.396 1 78.19 203 LYS B O 1
ATOM 4374 N N . PHE B 1 204 ? 20.047 9.859 -1.844 1 74.81 204 PHE B N 1
ATOM 4375 C CA . PHE B 1 204 ? 21.453 10.117 -1.61 1 74.81 204 PHE B CA 1
ATOM 4376 C C . PHE B 1 204 ? 21.672 11.539 -1.117 1 74.81 204 PHE B C 1
ATOM 4378 O O . PHE B 1 204 ? 20.766 12.367 -1.164 1 74.81 204 PHE B O 1
ATOM 4385 N N . GLY B 1 205 ? 22.906 11.75 -0.697 1 74.31 205 GLY B N 1
ATOM 4386 C CA . GLY B 1 205 ? 23.297 13.117 -0.371 1 74.31 205 GLY B CA 1
ATOM 4387 C C . GLY B 1 205 ? 23.188 13.43 1.108 1 74.31 205 GLY B C 1
ATOM 4388 O O . GLY B 1 205 ? 23.297 12.539 1.949 1 74.31 205 GLY B O 1
ATOM 4389 N N . PRO B 1 206 ? 22.891 14.672 1.339 1 76.31 206 PRO B N 1
ATOM 4390 C CA . PRO B 1 206 ? 23 15.156 2.717 1 76.31 206 PRO B CA 1
ATOM 4391 C C . PRO B 1 206 ? 21.766 14.836 3.559 1 76.31 206 PRO B C 1
ATOM 4393 O O . PRO B 1 206 ? 21.781 15.039 4.773 1 76.31 206 PRO B O 1
ATOM 4396 N N . ALA B 1 207 ? 20.766 14.328 2.963 1 78.88 207 ALA B N 1
ATOM 4397 C CA . ALA B 1 207 ? 19.578 13.969 3.736 1 78.88 207 ALA B CA 1
ATOM 4398 C C . ALA B 1 207 ? 19.922 12.953 4.82 1 78.88 207 ALA B C 1
ATOM 4400 O O . ALA B 1 207 ? 20.672 12 4.574 1 78.88 207 ALA B O 1
ATOM 4401 N N . THR B 1 208 ? 19.406 13.297 6.043 1 85.12 208 THR B N 1
ATOM 4402 C CA . THR B 1 208 ? 19.703 12.391 7.148 1 85.12 208 THR B CA 1
ATOM 4403 C C . THR B 1 208 ? 18.406 11.773 7.688 1 85.12 208 THR B C 1
ATOM 4405 O O . THR B 1 208 ? 18.453 10.789 8.438 1 85.12 208 THR B O 1
ATOM 4408 N N . ALA B 1 209 ? 17.344 12.352 7.234 1 87.38 209 ALA B N 1
ATOM 4409 C CA . ALA B 1 209 ? 16.047 11.844 7.699 1 87.38 209 ALA B CA 1
ATOM 4410 C C . ALA B 1 209 ? 15.523 10.75 6.773 1 87.38 209 ALA B C 1
ATOM 4412 O O . ALA B 1 209 ? 15.922 10.664 5.613 1 87.38 209 ALA B O 1
ATOM 4413 N N . HIS B 1 210 ? 14.695 9.922 7.359 1 89.69 210 HIS B N 1
ATOM 4414 C CA . HIS B 1 210 ? 14 8.953 6.516 1 89.69 210 HIS B CA 1
ATOM 4415 C C . HIS B 1 210 ? 13.141 9.648 5.469 1 89.69 210 HIS B C 1
ATOM 4417 O O . HIS B 1 210 ? 12.594 10.727 5.719 1 89.69 210 HIS B O 1
ATOM 4423 N N . ASP B 1 211 ? 13.039 9.023 4.27 1 86.5 211 ASP B N 1
ATOM 4424 C CA . ASP B 1 211 ? 12.305 9.648 3.174 1 86.5 211 ASP B CA 1
ATOM 4425 C C . ASP B 1 211 ? 11.266 8.688 2.59 1 86.5 211 ASP B C 1
ATOM 4427 O O . ASP B 1 211 ? 10.523 9.055 1.672 1 86.5 211 ASP B O 1
ATOM 4431 N N . THR B 1 212 ? 11.258 7.477 3.09 1 87.81 212 THR B N 1
ATOM 4432 C CA . THR B 1 212 ? 10.352 6.434 2.621 1 87.81 212 THR B CA 1
ATOM 4433 C C . THR B 1 212 ? 9.727 5.691 3.797 1 87.81 212 THR B C 1
ATOM 4435 O O . THR B 1 212 ? 10.406 5.375 4.773 1 87.81 212 THR B O 1
ATOM 4438 N N . LEU B 1 213 ? 8.391 5.48 3.682 1 91.25 213 LEU B N 1
ATOM 4439 C CA . LEU B 1 213 ? 7.723 4.816 4.801 1 91.25 213 LEU B CA 1
ATOM 4440 C C . LEU B 1 213 ? 6.602 3.91 4.305 1 91.25 213 LEU B C 1
ATOM 4442 O O . LEU B 1 213 ? 5.992 4.18 3.266 1 91.25 213 LEU B O 1
ATOM 4446 N N . VAL B 1 214 ? 6.441 2.811 4.996 1 93.06 214 VAL B N 1
ATOM 4447 C CA . VAL B 1 214 ? 5.234 1.986 4.98 1 93.06 214 VAL B CA 1
ATOM 4448 C C . VAL B 1 214 ? 4.668 1.872 6.395 1 93.06 214 VAL B C 1
ATOM 4450 O O . VAL B 1 214 ? 5.398 1.561 7.34 1 93.06 214 VAL B O 1
ATOM 4453 N N . ALA B 1 215 ? 3.385 2.178 6.523 1 96.12 215 ALA B N 1
ATOM 4454 C CA . ALA B 1 215 ? 2.75 2.059 7.832 1 96.12 215 ALA B CA 1
ATOM 4455 C C . ALA B 1 215 ? 1.367 1.424 7.715 1 96.12 215 ALA B C 1
ATOM 4457 O O . ALA B 1 215 ? 0.585 1.781 6.832 1 96.12 215 ALA B O 1
ATOM 4458 N N . VAL B 1 216 ? 1.142 0.45 8.539 1 96.94 216 VAL B N 1
ATOM 4459 C CA . VAL B 1 216 ? -0.174 -0.155 8.719 1 96.94 216 VAL B CA 1
ATOM 4460 C C . VAL B 1 216 ? -0.757 0.266 10.062 1 96.94 216 VAL B C 1
ATOM 4462 O O . VAL B 1 216 ? -0.209 -0.07 11.117 1 96.94 216 VAL B O 1
ATOM 4465 N N . ILE B 1 217 ? -1.853 1.001 10 1 97.44 217 ILE B N 1
ATOM 4466 C CA . ILE B 1 217 ? -2.445 1.54 11.219 1 97.44 217 ILE B CA 1
ATOM 4467 C C . ILE B 1 217 ? -3.82 0.915 11.445 1 97.44 217 ILE B C 1
ATOM 4469 O O . ILE B 1 217 ? -4.699 1.007 10.586 1 97.44 217 ILE B O 1
ATOM 4473 N N . ASP B 1 218 ? -3.998 0.263 12.594 1 97 218 ASP B N 1
ATOM 4474 C CA . ASP B 1 218 ? -5.293 -0.251 13.023 1 97 218 ASP B CA 1
ATOM 4475 C C . ASP B 1 218 ? -5.977 0.721 13.984 1 97 218 ASP B C 1
ATOM 4477 O O . ASP B 1 218 ? -5.344 1.241 14.906 1 97 218 ASP B O 1
ATOM 4481 N N . PHE B 1 219 ? -7.207 0.955 13.727 1 96.56 219 PHE B N 1
ATOM 4482 C CA . PHE B 1 219 ? -7.965 1.869 14.578 1 96.56 219 PHE B CA 1
ATOM 4483 C C . PHE B 1 219 ? -8.898 1.102 15.5 1 96.56 219 PHE B C 1
ATOM 4485 O O . PHE B 1 219 ? -9.258 -0.046 15.227 1 96.56 219 PHE B O 1
ATOM 4492 N N . ALA B 1 220 ? -9.32 1.758 16.594 1 94.81 220 ALA B N 1
ATOM 4493 C CA . ALA B 1 220 ? -10.195 1.134 17.578 1 94.81 220 ALA B CA 1
ATOM 4494 C C . ALA B 1 220 ? -11.539 0.771 16.969 1 94.81 220 ALA B C 1
ATOM 4496 O O . ALA B 1 220 ? -12.195 -0.175 17.406 1 94.81 220 ALA B O 1
ATOM 4497 N N . SER B 1 221 ? -11.977 1.426 15.938 1 92.75 221 SER B N 1
ATOM 4498 C CA . SER B 1 221 ? -13.242 1.201 15.25 1 92.75 221 SER B CA 1
ATOM 4499 C C . SER B 1 221 ? -13.219 -0.103 14.461 1 92.75 221 SER B C 1
ATOM 4501 O O . SER B 1 221 ? -14.266 -0.581 14.008 1 92.75 221 SER B O 1
ATOM 4503 N N . GLY B 1 222 ? -12.07 -0.618 14.258 1 94.31 222 GLY B N 1
ATOM 4504 C CA . GLY B 1 222 ? -11.914 -1.784 13.398 1 94.31 222 GLY B CA 1
ATOM 4505 C C . GLY B 1 222 ? -11.43 -1.44 12.008 1 94.31 222 GLY B C 1
ATOM 4506 O O . GLY B 1 222 ? -11.016 -2.324 11.25 1 94.31 222 GLY B O 1
ATOM 4507 N N . ASP B 1 223 ? -11.422 -0.176 11.633 1 95.5 223 ASP B N 1
ATOM 4508 C CA . ASP B 1 223 ? -10.898 0.282 10.344 1 95.5 223 ASP B CA 1
ATOM 4509 C C . ASP B 1 223 ? -9.375 0.156 10.297 1 95.5 223 ASP B C 1
ATOM 4511 O O . ASP B 1 223 ? -8.719 0.035 11.336 1 95.5 223 ASP B O 1
ATOM 4515 N N . GLN B 1 224 ? -8.828 0.082 9.109 1 95.44 224 GLN B N 1
ATOM 4516 C CA . GLN B 1 224 ? -7.391 -0.015 8.898 1 95.44 224 GLN B CA 1
ATOM 4517 C C . GLN B 1 224 ? -6.926 0.945 7.805 1 95.44 224 GLN B C 1
ATOM 4519 O O . GLN B 1 224 ? -7.617 1.13 6.801 1 95.44 224 GLN B O 1
ATOM 4524 N N . ALA B 1 225 ? -5.773 1.541 8.023 1 95.31 225 ALA B N 1
ATOM 4525 C CA . ALA B 1 225 ? -5.168 2.406 7.016 1 95.31 225 ALA B CA 1
ATOM 4526 C C . ALA B 1 225 ? -3.766 1.928 6.652 1 95.31 225 ALA B C 1
ATOM 4528 O O . ALA B 1 225 ? -2.961 1.615 7.535 1 95.31 225 ALA B O 1
ATOM 4529 N N . LEU B 1 226 ? -3.529 1.789 5.348 1 92.69 226 LEU B N 1
ATOM 4530 C CA . LEU B 1 226 ? -2.195 1.588 4.793 1 92.69 226 LEU B CA 1
ATOM 4531 C C . LEU B 1 226 ? -1.645 2.889 4.219 1 92.69 226 LEU B C 1
ATOM 4533 O O . LEU B 1 226 ? -2.242 3.475 3.314 1 92.69 226 LEU B O 1
ATOM 4537 N N . TRP B 1 227 ? -0.531 3.34 4.781 1 91.75 227 TRP B N 1
ATOM 4538 C CA . TRP B 1 227 ? 0.162 4.527 4.297 1 91.75 227 TRP B CA 1
ATOM 4539 C C . TRP B 1 227 ? 1.535 4.168 3.738 1 91.75 227 TRP B C 1
ATOM 4541 O O . TRP B 1 227 ? 2.373 3.607 4.449 1 91.75 227 TRP B O 1
ATOM 4551 N N . SER B 1 228 ? 1.752 4.438 2.457 1 88.69 228 SER B N 1
ATOM 4552 C CA . SER B 1 228 ? 3.059 4.254 1.833 1 88.69 228 SER B CA 1
ATOM 4553 C C . SER B 1 228 ? 3.475 5.496 1.051 1 88.69 228 SER B C 1
ATOM 4555 O O . SER B 1 228 ? 2.771 5.926 0.135 1 88.69 228 SER B O 1
ATOM 4557 N N . GLU B 1 229 ? 4.617 5.984 1.445 1 83.88 229 GLU B N 1
ATOM 4558 C CA . GLU B 1 229 ? 5.082 7.227 0.833 1 83.88 229 GLU B CA 1
ATOM 4559 C C . GLU B 1 229 ? 6.594 7.223 0.654 1 83.88 229 GLU B C 1
ATOM 4561 O O . GLU B 1 229 ? 7.32 6.66 1.478 1 83.88 229 GLU B O 1
ATOM 4566 N N . SER B 1 230 ? 7.051 7.82 -0.448 1 82.12 230 SER B N 1
ATOM 4567 C CA . SER B 1 230 ? 8.484 7.996 -0.667 1 82.12 230 SER B CA 1
ATOM 4568 C C . SER B 1 230 ? 8.789 9.359 -1.276 1 82.12 230 SER B C 1
ATOM 4570 O O . SER B 1 230 ? 8.18 9.75 -2.279 1 82.12 230 SER B O 1
ATOM 4572 N N . TRP B 1 231 ? 9.656 10.031 -0.656 1 78.56 231 TRP B N 1
ATOM 4573 C CA . TRP B 1 231 ? 10.156 11.289 -1.193 1 78.56 231 TRP B CA 1
ATOM 4574 C C . TRP B 1 231 ? 11.445 11.078 -1.982 1 78.56 231 TRP B C 1
ATOM 4576 O O . TRP B 1 231 ? 12.055 12.039 -2.453 1 78.56 231 TRP B O 1
ATOM 4586 N N . ALA B 1 232 ? 11.93 9.828 -1.988 1 72.88 232 ALA B N 1
ATOM 4587 C CA . ALA B 1 232 ? 13.086 9.508 -2.822 1 72.88 232 ALA B CA 1
ATOM 4588 C C . ALA B 1 232 ? 12.68 9.352 -4.285 1 72.88 232 ALA B C 1
ATOM 4590 O O . ALA B 1 232 ? 13.516 9.477 -5.184 1 72.88 232 ALA B O 1
ATOM 4591 N N . ALA B 1 233 ? 11.484 8.781 -4.543 1 60.12 233 ALA B N 1
ATOM 4592 C CA . ALA B 1 233 ? 11.031 8.406 -5.879 1 60.12 233 ALA B CA 1
ATOM 4593 C C . ALA B 1 233 ? 10.453 9.609 -6.621 1 60.12 233 ALA B C 1
ATOM 4595 O O . ALA B 1 233 ? 9.922 10.531 -6 1 60.12 233 ALA B O 1
ATOM 4596 N N . THR B 1 234 ? 10.938 9.891 -7.695 1 45.31 234 THR B N 1
ATOM 4597 C CA . THR B 1 234 ? 10.383 11.008 -8.453 1 45.31 234 THR B CA 1
ATOM 4598 C C . THR B 1 234 ? 8.852 10.938 -8.469 1 45.31 234 THR B C 1
ATOM 4600 O O . THR B 1 234 ? 8.18 11.914 -8.141 1 45.31 234 THR B O 1
ATOM 4603 N N . GLY B 1 235 ? 8.188 10.703 -9.703 1 42.44 235 GLY B N 1
ATOM 4604 C CA . GLY B 1 235 ? 7.027 11.125 -10.461 1 42.44 235 GLY B CA 1
ATOM 4605 C C . GLY B 1 235 ? 5.758 10.398 -10.062 1 42.44 235 GLY B C 1
ATOM 4606 O O . GLY B 1 235 ? 4.797 10.344 -10.836 1 42.44 235 GLY B O 1
ATOM 4607 N N . MET B 1 236 ? 5.684 9.711 -9.148 1 40.97 236 MET B N 1
ATOM 4608 C CA . MET B 1 236 ? 4.48 8.93 -9.43 1 40.97 236 MET B CA 1
ATOM 4609 C C . MET B 1 236 ? 3.262 9.836 -9.547 1 40.97 236 MET B C 1
ATOM 4611 O O . MET B 1 236 ? 2.252 9.617 -8.867 1 40.97 236 MET B O 1
ATOM 4615 N N . GLY B 1 237 ? 3.504 11.133 -9.523 1 39.06 237 GLY B N 1
ATOM 4616 C CA . GLY B 1 237 ? 2.279 11.883 -9.742 1 39.06 237 GLY B CA 1
ATOM 4617 C C . GLY B 1 237 ? 1.56 11.492 -11.023 1 39.06 237 GLY B C 1
ATOM 4618 O O . GLY B 1 237 ? 2.016 10.609 -11.75 1 39.06 237 GLY B O 1
ATOM 4619 N N . TRP B 1 238 ? 0.299 11.711 -11.062 1 37.91 238 TRP B N 1
ATOM 4620 C CA . TRP B 1 238 ? -0.375 11.594 -12.352 1 37.91 238 TRP B CA 1
ATOM 4621 C C . TRP B 1 238 ? 0.57 11.953 -13.492 1 37.91 238 TRP B C 1
ATOM 4623 O O . TRP B 1 238 ? 0.56 11.297 -14.539 1 37.91 238 TRP B O 1
ATOM 4633 N N . ASP B 1 239 ? 0.976 13.133 -13.359 1 38.88 239 ASP B N 1
ATOM 4634 C CA . ASP B 1 239 ? 1.964 13.602 -14.328 1 38.88 239 ASP B CA 1
ATOM 4635 C C . ASP B 1 239 ? 3.385 13.359 -13.82 1 38.88 239 ASP B C 1
ATOM 4637 O O . ASP B 1 239 ? 3.83 14.008 -12.875 1 38.88 239 ASP B O 1
ATOM 4641 N N . PRO B 1 240 ? 3.811 12 -13.789 1 39.06 240 PRO B N 1
ATOM 4642 C CA . PRO B 1 240 ? 5.176 11.703 -13.344 1 39.06 240 PRO B CA 1
ATOM 4643 C C . PRO B 1 240 ? 6.055 12.953 -13.289 1 39.06 240 PRO B C 1
ATOM 4645 O O . PRO B 1 240 ? 6.871 13.094 -12.375 1 39.06 240 PRO B O 1
ATOM 4648 N N . LEU B 1 241 ? 6.5 13.281 -14.469 1 36.91 241 LEU B N 1
ATOM 4649 C CA . LEU B 1 241 ? 7.672 14.039 -14.891 1 36.91 241 LEU B CA 1
ATOM 4650 C C . LEU B 1 241 ? 7.684 15.422 -14.25 1 36.91 241 LEU B C 1
ATOM 4652 O O . LEU B 1 241 ? 8.516 16.266 -14.602 1 36.91 241 LEU B O 1
ATOM 4656 N N . CYS B 1 242 ? 6.566 15.984 -13.82 1 35.69 242 CYS B N 1
ATOM 4657 C CA . CYS B 1 242 ? 6.902 17.406 -13.719 1 35.69 242 CYS B CA 1
ATOM 4658 C C . CYS B 1 242 ? 7.812 17.656 -12.531 1 35.69 242 CYS B C 1
ATOM 4660 O O . CYS B 1 242 ? 7.434 17.406 -11.383 1 35.69 242 CYS B O 1
ATOM 4662 N N . VAL B 1 243 ? 8.891 17.406 -12.648 1 34.56 243 VAL B N 1
ATOM 4663 C CA . VAL B 1 243 ? 10.055 18.047 -12.055 1 34.56 243 VAL B CA 1
ATOM 4664 C C . VAL B 1 243 ? 9.703 19.469 -11.625 1 34.56 243 VAL B C 1
ATOM 4666 O O . VAL B 1 243 ? 9.328 20.297 -12.453 1 34.56 243 VAL B O 1
ATOM 4669 N N . GLY B 1 244 ? 9.047 19.625 -10.539 1 39.19 244 GLY B N 1
ATOM 4670 C CA . GLY B 1 244 ? 8.555 20.766 -9.805 1 39.19 244 GLY B CA 1
ATOM 4671 C C . GLY B 1 244 ? 7.34 20.453 -8.953 1 39.19 244 GLY B C 1
ATOM 4672 O O . GLY B 1 244 ? 7.156 19.328 -8.516 1 39.19 244 GLY B O 1
ATOM 4673 N N . ARG B 1 245 ? 6.512 21.344 -8.609 1 43.41 245 ARG B N 1
ATOM 4674 C CA . ARG B 1 245 ? 5.305 21.359 -7.789 1 43.41 245 ARG B CA 1
ATOM 4675 C C . ARG B 1 245 ? 4.363 20.219 -8.195 1 43.41 245 ARG B C 1
ATOM 4677 O O . ARG B 1 245 ? 3.416 19.906 -7.469 1 43.41 245 ARG B O 1
ATOM 4684 N N . ALA B 1 246 ? 4.531 19.625 -9.367 1 44.22 246 ALA B N 1
ATOM 4685 C CA . ALA B 1 246 ? 3.461 18.922 -10.07 1 44.22 246 ALA B CA 1
ATOM 4686 C C . ALA B 1 246 ? 3.562 17.422 -9.852 1 44.22 246 ALA B C 1
ATOM 4688 O O . ALA B 1 246 ? 2.742 16.656 -10.367 1 44.22 246 ALA B O 1
ATOM 4689 N N . GLY B 1 247 ? 4.488 16.828 -9.211 1 50.72 247 GLY B N 1
ATOM 4690 C CA . GLY B 1 247 ? 4.664 15.422 -9.539 1 50.72 247 GLY B CA 1
ATOM 4691 C C . GLY B 1 247 ? 4.137 14.484 -8.469 1 50.72 247 GLY B C 1
ATOM 4692 O O . GLY B 1 247 ? 4.676 13.398 -8.273 1 50.72 247 GLY B O 1
ATOM 4693 N N . ILE B 1 248 ? 3.203 14.945 -7.703 1 55.47 248 ILE B N 1
ATOM 4694 C CA . ILE B 1 248 ? 2.691 13.977 -6.742 1 55.47 248 ILE B CA 1
ATOM 4695 C C . ILE B 1 248 ? 1.548 13.18 -7.371 1 55.47 248 ILE B C 1
ATOM 4697 O O . ILE B 1 248 ? 0.66 13.758 -8.008 1 55.47 248 ILE B O 1
ATOM 4701 N N . ARG B 1 249 ? 1.711 11.836 -7.516 1 55.62 249 ARG B N 1
ATOM 4702 C CA . ARG B 1 249 ? 0.579 10.992 -7.875 1 55.62 249 ARG B CA 1
ATOM 4703 C C . ARG B 1 249 ? 0.006 10.297 -6.645 1 55.62 249 ARG B C 1
ATOM 4705 O O . ARG B 1 249 ? 0.412 9.18 -6.312 1 55.62 249 ARG B O 1
ATOM 4712 N N . PRO B 1 250 ? -0.934 11.047 -6.012 1 66.81 250 PRO B N 1
ATOM 4713 C CA . PRO B 1 250 ? -1.582 10.289 -4.938 1 66.81 250 PRO B CA 1
ATOM 4714 C C . PRO B 1 250 ? -2.639 9.32 -5.453 1 66.81 250 PRO B C 1
ATOM 4716 O O . PRO B 1 250 ? -3.346 9.625 -6.418 1 66.81 250 PRO B O 1
ATOM 4719 N N . THR B 1 251 ? -2.535 8.141 -5.062 1 75.38 251 THR B N 1
ATOM 4720 C CA . THR B 1 251 ? -3.631 7.203 -5.258 1 75.38 251 THR B CA 1
ATOM 4721 C C . THR B 1 251 ? -4.129 6.664 -3.92 1 75.38 251 THR B C 1
ATOM 4723 O O . THR B 1 251 ? -3.334 6.406 -3.014 1 75.38 251 THR B O 1
ATOM 4726 N N . PHE B 1 252 ? -5.441 6.75 -3.848 1 80.25 252 PHE B N 1
ATOM 4727 C CA . PHE B 1 252 ? -5.953 6.078 -2.66 1 80.25 252 PHE B CA 1
ATOM 4728 C C . PHE B 1 252 ? -7.281 5.395 -2.955 1 80.25 252 PHE B C 1
ATOM 4730 O O . PHE B 1 252 ? -7.953 5.727 -3.936 1 80.25 252 PHE B O 1
ATOM 4737 N N . ASP B 1 253 ? -7.617 4.43 -2.156 1 82.88 253 ASP B N 1
ATOM 4738 C CA . ASP B 1 253 ? -8.93 3.801 -2.164 1 82.88 253 ASP B CA 1
ATOM 4739 C C . ASP B 1 253 ? -9.391 3.475 -0.745 1 82.88 253 ASP B C 1
ATOM 4741 O O . ASP B 1 253 ? -8.57 3.299 0.156 1 82.88 253 ASP B O 1
ATOM 4745 N N . VAL B 1 254 ? -10.641 3.518 -0.577 1 89.56 254 VAL B N 1
ATOM 4746 C CA . VAL B 1 254 ? -11.297 3.061 0.643 1 89.56 254 VAL B CA 1
ATOM 4747 C C . VAL B 1 254 ? -12.234 1.898 0.323 1 89.56 254 VAL B C 1
ATOM 4749 O O . VAL B 1 254 ? -13.219 2.068 -0.391 1 89.56 254 VAL B O 1
ATOM 4752 N N . ILE B 1 255 ? -11.914 0.733 0.883 1 87 255 ILE B N 1
ATOM 4753 C CA . ILE B 1 255 ? -12.656 -0.481 0.55 1 87 255 ILE B CA 1
ATOM 4754 C C . ILE B 1 255 ? -13.492 -0.918 1.747 1 87 255 ILE B C 1
ATOM 4756 O O . ILE B 1 255 ? -12.969 -1.115 2.846 1 87 255 ILE B O 1
ATOM 4760 N N . GLY B 1 256 ? -14.766 -0.995 1.514 1 88.25 256 GLY B N 1
ATOM 4761 C CA . GLY B 1 256 ? -15.672 -1.501 2.529 1 88.25 256 GLY B CA 1
ATOM 4762 C C . GLY B 1 256 ? -16.5 -2.688 2.057 1 88.25 256 GLY B C 1
ATOM 4763 O O . GLY B 1 256 ? -16.234 -3.244 0.99 1 88.25 256 GLY B O 1
ATOM 4764 N N . GLN B 1 257 ? -17.438 -3.076 2.861 1 84.69 257 GLN B N 1
ATOM 4765 C CA . GLN B 1 257 ? -18.266 -4.254 2.607 1 84.69 257 GLN B CA 1
ATOM 4766 C C . GLN B 1 257 ? -19.281 -3.982 1.506 1 84.69 257 GLN B C 1
ATOM 4768 O O . GLN B 1 257 ? -19.75 -4.91 0.842 1 84.69 257 GLN B O 1
ATOM 4773 N N . GLN B 1 258 ? -19.562 -2.713 1.291 1 87.25 258 GLN B N 1
ATOM 4774 C CA . GLN B 1 258 ? -20.703 -2.414 0.42 1 87.25 258 GLN B CA 1
ATOM 4775 C C . GLN B 1 258 ? -20.266 -1.561 -0.77 1 87.25 258 GLN B C 1
ATOM 4777 O O . GLN B 1 258 ? -21.047 -1.354 -1.705 1 87.25 258 GLN B O 1
ATOM 4782 N N . GLY B 1 259 ? -19.094 -1.117 -0.733 1 83.88 259 GLY B N 1
ATOM 4783 C CA . GLY B 1 259 ? -18.641 -0.254 -1.809 1 83.88 259 GLY B CA 1
ATOM 4784 C C . GLY B 1 259 ? -17.188 0.144 -1.674 1 83.88 259 GLY B C 1
ATOM 4785 O O . GLY B 1 259 ? -16.484 -0.31 -0.759 1 83.88 259 GLY B O 1
ATOM 4786 N N . VAL B 1 260 ? -16.781 0.961 -2.672 1 85.06 260 VAL B N 1
ATOM 4787 C CA . VAL B 1 260 ? -15.391 1.418 -2.688 1 85.06 260 VAL B CA 1
ATOM 4788 C C . VAL B 1 260 ? -15.328 2.873 -3.148 1 85.06 260 VAL B C 1
ATOM 4790 O O . VAL B 1 260 ? -16.109 3.289 -4.012 1 85.06 260 VAL B O 1
ATOM 4793 N N . LEU B 1 261 ? -14.469 3.617 -2.465 1 86.62 261 LEU B N 1
ATOM 4794 C CA . LEU B 1 261 ? -14.039 4.926 -2.945 1 86.62 261 LEU B CA 1
ATOM 4795 C C . LEU B 1 261 ? -12.695 4.832 -3.65 1 86.62 261 LEU B C 1
ATOM 4797 O O . LEU B 1 261 ? -11.75 4.25 -3.117 1 86.62 261 LEU B O 1
ATOM 4801 N N . GLN B 1 262 ? -12.703 5.438 -4.824 1 82.5 262 GLN B N 1
ATOM 4802 C CA . GLN B 1 262 ? -11.484 5.324 -5.621 1 82.5 262 GLN B CA 1
ATOM 4803 C C . GLN B 1 262 ? -10.984 6.695 -6.055 1 82.5 262 GLN B C 1
ATOM 4805 O O . GLN B 1 262 ? -11.766 7.539 -6.504 1 82.5 262 GLN B O 1
ATOM 4810 N N . TYR B 1 263 ? -9.625 6.816 -5.883 1 80.94 263 TYR B N 1
ATOM 4811 C CA . TYR B 1 263 ? -8.945 7.996 -6.398 1 80.94 263 TYR B CA 1
ATOM 4812 C C . TYR B 1 263 ? -7.559 7.641 -6.926 1 80.94 263 TYR B C 1
ATOM 4814 O O . TYR B 1 263 ? -6.785 6.953 -6.246 1 80.94 263 TYR B O 1
ATOM 4822 N N . PRO B 1 264 ? -7.062 8.219 -8.195 1 78.62 264 PRO B N 1
ATOM 4823 C CA . PRO B 1 264 ? -7.941 8.867 -9.164 1 78.62 264 PRO B CA 1
ATOM 4824 C C . PRO B 1 264 ? -8.961 7.91 -9.773 1 78.62 264 PRO B C 1
ATOM 4826 O O . PRO B 1 264 ? -9.016 6.734 -9.398 1 78.62 264 PRO B O 1
ATOM 4829 N N . ASN B 1 265 ? -9.867 8.492 -10.586 1 76.88 265 ASN B N 1
ATOM 4830 C CA . ASN B 1 265 ? -10.844 7.602 -11.211 1 76.88 265 ASN B CA 1
ATOM 4831 C C . ASN B 1 265 ? -10.195 6.703 -12.258 1 76.88 265 ASN B C 1
ATOM 4833 O O . ASN B 1 265 ? -8.984 6.75 -12.453 1 76.88 265 ASN B O 1
ATOM 4837 N N . ALA B 1 266 ? -10.992 5.898 -12.875 1 68.19 266 ALA B N 1
ATOM 4838 C CA . ALA B 1 266 ? -10.516 4.859 -13.781 1 68.19 266 ALA B CA 1
ATOM 4839 C C . ALA B 1 266 ? -9.805 5.465 -14.992 1 68.19 266 ALA B C 1
ATOM 4841 O O . ALA B 1 266 ? -9 4.801 -15.648 1 68.19 266 ALA B O 1
ATOM 4842 N N . HIS B 1 267 ? -10.023 6.68 -15.219 1 69.94 267 HIS B N 1
ATOM 4843 C CA . HIS B 1 267 ? -9.438 7.336 -16.375 1 69.94 267 HIS B CA 1
ATOM 4844 C C . HIS B 1 267 ? -8.203 8.141 -15.992 1 69.94 267 HIS B C 1
ATOM 4846 O O . HIS B 1 267 ? -7.613 8.82 -16.828 1 69.94 267 HIS B O 1
ATOM 4852 N N . GLY B 1 268 ? -7.918 8.031 -14.719 1 70.44 268 GLY B N 1
ATOM 4853 C CA . GLY B 1 268 ? -6.754 8.758 -14.242 1 70.44 268 GLY B CA 1
ATOM 4854 C C . GLY B 1 268 ? -7.035 10.227 -13.953 1 70.44 268 GLY B C 1
ATOM 4855 O O . GLY B 1 268 ? -6.105 11.016 -13.781 1 70.44 268 GLY B O 1
ATOM 4856 N N . GLU B 1 269 ? -8.312 10.516 -13.953 1 76.31 269 GLU B N 1
ATOM 4857 C CA . GLU B 1 269 ? -8.688 11.891 -13.656 1 76.31 269 GLU B CA 1
ATOM 4858 C C . GLU B 1 269 ? -8.758 12.133 -12.156 1 76.31 269 GLU B C 1
ATOM 4860 O O . GLU B 1 269 ? -9.023 11.211 -11.383 1 76.31 269 GLU B O 1
ATOM 4865 N N . LYS B 1 270 ? -8.484 13.383 -11.75 1 81.75 270 LYS B N 1
ATOM 4866 C CA . LYS B 1 270 ? -8.555 13.766 -10.344 1 81.75 270 LYS B CA 1
ATOM 4867 C C . LYS B 1 270 ? -10 13.805 -9.852 1 81.75 270 LYS B C 1
ATOM 4869 O O . LYS B 1 270 ? -10.516 14.867 -9.5 1 81.75 270 LYS B O 1
ATOM 4874 N N . VAL B 1 271 ? -10.555 12.656 -9.891 1 85.25 271 VAL B N 1
ATOM 4875 C CA . VAL B 1 271 ? -11.945 12.484 -9.492 1 85.25 271 VAL B CA 1
ATOM 4876 C C . VAL B 1 271 ? -12.055 11.375 -8.453 1 85.25 271 VAL B C 1
ATOM 4878 O O . VAL B 1 271 ? -11.492 10.289 -8.633 1 85.25 271 VAL B O 1
ATOM 4881 N N . LEU B 1 272 ? -12.633 11.742 -7.348 1 87.44 272 LEU B N 1
ATOM 4882 C CA . LEU B 1 272 ? -13.023 10.758 -6.344 1 87.44 272 LEU B CA 1
ATOM 4883 C C . LEU B 1 272 ? -14.344 10.094 -6.723 1 87.44 272 LEU B C 1
ATOM 4885 O O . LEU B 1 272 ? -15.344 10.773 -6.938 1 87.44 272 LEU B O 1
ATOM 4889 N N . SER B 1 273 ? -14.336 8.773 -6.824 1 86.81 273 SER B N 1
ATOM 4890 C CA . SER B 1 273 ? -15.508 8.055 -7.316 1 86.81 273 SER B CA 1
ATOM 4891 C C . SER B 1 273 ? -15.992 7.023 -6.301 1 86.81 273 SER B C 1
ATOM 4893 O O . SER B 1 273 ? -15.219 6.18 -5.848 1 86.81 273 SER B O 1
ATOM 4895 N N . LEU B 1 274 ? -17.281 7.102 -5.973 1 88.62 274 LEU B N 1
ATOM 4896 C CA . LEU B 1 274 ? -17.922 6.133 -5.094 1 88.62 274 LEU B CA 1
ATOM 4897 C C . LEU B 1 274 ? -18.641 5.059 -5.898 1 88.62 274 LEU B C 1
ATOM 4899 O O . LEU B 1 274 ? -19.547 5.359 -6.668 1 88.62 274 LEU B O 1
ATOM 4903 N N . TYR B 1 275 ? -18.203 3.826 -5.684 1 83.38 275 TYR B N 1
ATOM 4904 C CA . TYR B 1 275 ? -18.875 2.684 -6.285 1 83.38 275 TYR B CA 1
ATOM 4905 C C . TYR B 1 275 ? -19.562 1.833 -5.227 1 83.38 275 TYR B C 1
ATOM 4907 O O . TYR B 1 275 ? -19.016 1.616 -4.145 1 83.38 275 TYR B O 1
ATOM 4915 N N . GLN B 1 276 ? -20.75 1.354 -5.594 1 83.69 276 GLN B N 1
ATOM 4916 C CA . GLN B 1 276 ? -21.469 0.375 -4.773 1 83.69 276 GLN B CA 1
ATOM 4917 C C . GLN B 1 276 ? -21.516 -0.987 -5.461 1 83.69 276 GLN B C 1
ATOM 4919 O O . GLN B 1 276 ? -21.688 -1.068 -6.68 1 83.69 276 GLN B O 1
ATOM 4924 N N . TYR B 1 277 ? -21.266 -1.99 -4.648 1 77.31 277 TYR B N 1
ATOM 4925 C CA . TYR B 1 277 ? -21.078 -3.318 -5.219 1 77.31 277 TYR B CA 1
ATOM 4926 C C . TYR B 1 277 ? -22.359 -3.844 -5.84 1 77.31 277 TYR B C 1
ATOM 4928 O O . TYR B 1 277 ? -22.328 -4.703 -6.727 1 77.31 277 TYR B O 1
ATOM 4936 N N . ASP B 1 278 ? -23.469 -3.385 -5.406 1 74.94 278 ASP B N 1
ATOM 4937 C CA . ASP B 1 278 ? -24.734 -3.816 -5.984 1 74.94 278 ASP B CA 1
ATOM 4938 C C . ASP B 1 278 ? -25.016 -3.09 -7.297 1 74.94 278 ASP B C 1
ATOM 4940 O O . ASP B 1 278 ? -25.891 -3.5 -8.062 1 74.94 278 ASP B O 1
ATOM 4944 N N . ARG B 1 279 ? -24.391 -2.045 -7.594 1 77.88 279 ARG B N 1
ATOM 4945 C CA . ARG B 1 279 ? -24.469 -1.29 -8.836 1 77.88 279 ARG B CA 1
ATOM 4946 C C . ARG B 1 279 ? -23.094 -0.872 -9.312 1 77.88 279 ARG B C 1
ATOM 4948 O O . ARG B 1 279 ? -22.781 0.321 -9.391 1 77.88 279 ARG B O 1
ATOM 4955 N N . PRO B 1 280 ? -22.25 -1.809 -9.828 1 69.62 280 PRO B N 1
ATOM 4956 C CA . PRO B 1 280 ? -20.812 -1.559 -10.016 1 69.62 280 PRO B CA 1
ATOM 4957 C C . PRO B 1 280 ? -20.5 -0.894 -11.352 1 69.62 280 PRO B C 1
ATOM 4959 O O . PRO B 1 280 ? -19.359 -0.477 -11.586 1 69.62 280 PRO B O 1
ATOM 4962 N N . GLU B 1 281 ? -21.406 -0.693 -12.164 1 71.44 281 GLU B N 1
ATOM 4963 C CA . GLU B 1 281 ? -21.156 -0.284 -13.539 1 71.44 281 GLU B CA 1
ATOM 4964 C C . GLU B 1 281 ? -20.719 1.179 -13.609 1 71.44 281 GLU B C 1
ATOM 4966 O O . GLU B 1 281 ? -19.969 1.564 -14.5 1 71.44 281 GLU B O 1
ATOM 4971 N N . GLN B 1 282 ? -21.281 1.942 -12.75 1 78.38 282 GLN B N 1
ATOM 4972 C CA . GLN B 1 282 ? -20.953 3.363 -12.719 1 78.38 282 GLN B CA 1
ATOM 4973 C C . GLN B 1 282 ? -20.828 3.867 -11.281 1 78.38 282 GLN B C 1
ATOM 4975 O O . GLN B 1 282 ? -21.438 3.309 -10.367 1 78.38 282 GLN B O 1
ATOM 4980 N N . PRO B 1 283 ? -19.984 4.859 -11.148 1 85.5 283 PRO B N 1
ATOM 4981 C CA . PRO B 1 283 ? -19.969 5.449 -9.805 1 85.5 283 PRO B CA 1
ATOM 4982 C C . PRO B 1 283 ? -21.312 6.047 -9.414 1 85.5 283 PRO B C 1
ATOM 4984 O O . PRO B 1 283 ? -21.984 6.664 -10.242 1 85.5 283 PRO B O 1
ATOM 4987 N N . VAL B 1 284 ? -21.688 5.824 -8.172 1 88.19 284 VAL B N 1
ATOM 4988 C CA . VAL B 1 284 ? -22.969 6.355 -7.684 1 88.19 284 VAL B CA 1
ATOM 4989 C C . VAL B 1 284 ? -22.812 7.836 -7.352 1 88.19 284 VAL B C 1
ATOM 4991 O O . VAL B 1 284 ? -23.797 8.586 -7.344 1 88.19 284 VAL B O 1
ATOM 4994 N N . ARG B 1 285 ? -21.625 8.328 -7.027 1 94.12 285 ARG B N 1
ATOM 4995 C CA . ARG B 1 285 ? -21.297 9.719 -6.758 1 94.12 285 ARG B CA 1
ATOM 4996 C C . ARG B 1 285 ? -19.844 10.016 -7.086 1 94.12 285 ARG B C 1
ATOM 4998 O O . ARG B 1 285 ? -18.984 9.141 -6.969 1 94.12 285 ARG B O 1
ATOM 5005 N N . SER B 1 286 ? -19.609 11.211 -7.527 1 92.31 286 SER B N 1
ATOM 5006 C CA . SER B 1 286 ? -18.25 11.641 -7.824 1 92.31 286 SER B CA 1
ATOM 5007 C C . SER B 1 286 ? -18 13.07 -7.367 1 92.31 286 SER B C 1
ATOM 5009 O O . SER B 1 286 ? -18.938 13.875 -7.293 1 92.31 286 SER B O 1
ATOM 5011 N N . TRP B 1 287 ? -16.781 13.344 -6.977 1 92.12 287 TRP B N 1
ATOM 5012 C CA . TRP B 1 287 ? -16.328 14.68 -6.602 1 92.12 287 TRP B CA 1
ATOM 5013 C C . TRP B 1 287 ? -15.047 15.047 -7.348 1 92.12 287 TRP B C 1
ATOM 5015 O O . TRP B 1 287 ? -14.086 14.281 -7.363 1 92.12 287 TRP B O 1
ATOM 5025 N N . THR B 1 288 ? -15.102 16.203 -7.922 1 88.38 288 THR B N 1
ATOM 5026 C CA . THR B 1 288 ? -13.852 16.688 -8.492 1 88.38 288 THR B CA 1
ATOM 5027 C C . THR B 1 288 ? -12.859 17.062 -7.391 1 88.38 288 THR B C 1
ATOM 5029 O O . THR B 1 288 ? -13.211 17.766 -6.449 1 88.38 288 THR B O 1
ATOM 5032 N N . TRP B 1 289 ? -11.703 16.391 -7.543 1 80.88 289 TRP B N 1
ATOM 5033 C CA . TRP B 1 289 ? -10.641 16.656 -6.574 1 80.88 289 TRP B CA 1
ATOM 5034 C C . TRP B 1 289 ? -9.82 17.875 -6.992 1 80.88 289 TRP B C 1
ATOM 5036 O O . TRP B 1 289 ? -9.312 17.938 -8.117 1 80.88 289 TRP B O 1
ATOM 5046 N N . GLN B 1 290 ? -9.75 18.859 -6.215 1 72.25 290 GLN B N 1
ATOM 5047 C CA . GLN B 1 290 ? -9.227 20.172 -6.598 1 72.25 290 GLN B CA 1
ATOM 5048 C C . GLN B 1 290 ? -7.703 20.188 -6.555 1 72.25 290 GLN B C 1
ATOM 5050 O O . GLN B 1 290 ? -7.059 20.828 -7.391 1 72.25 290 GLN B O 1
ATOM 5055 N N . ASN B 1 291 ? -7.176 19.75 -5.488 1 64.38 291 ASN B N 1
ATOM 5056 C CA . ASN B 1 291 ? -5.723 19.828 -5.34 1 64.38 291 ASN B CA 1
ATOM 5057 C C . ASN B 1 291 ? -5.145 18.5 -4.848 1 64.38 291 ASN B C 1
ATOM 5059 O O . ASN B 1 291 ? -5.875 17.656 -4.344 1 64.38 291 ASN B O 1
ATOM 5063 N N . ASP B 1 292 ? -3.82 18.531 -5.156 1 57.16 292 ASP B N 1
ATOM 5064 C CA . ASP B 1 292 ? -3.125 17.312 -4.758 1 57.16 292 ASP B CA 1
ATOM 5065 C C . ASP B 1 292 ? -3.043 17.188 -3.238 1 57.16 292 ASP B C 1
ATOM 5067 O O . ASP B 1 292 ? -2.58 18.109 -2.564 1 57.16 292 ASP B O 1
ATOM 5071 N N . TRP B 1 293 ? -3.562 16.219 -2.623 1 56.31 293 TRP B N 1
ATOM 5072 C CA . TRP B 1 293 ? -3.617 15.656 -1.278 1 56.31 293 TRP B CA 1
ATOM 5073 C C . TRP B 1 293 ? -4.238 16.656 -0.3 1 56.31 293 TRP B C 1
ATOM 5075 O O . TRP B 1 293 ? -3.781 16.781 0.838 1 56.31 293 TRP B O 1
ATOM 5085 N N . GLY B 1 294 ? -5.199 17.359 -0.682 1 53 294 GLY B N 1
ATOM 5086 C CA . GLY B 1 294 ? -6.094 18.016 0.25 1 53 294 GLY B CA 1
ATOM 5087 C C . GLY B 1 294 ? -5.629 19.406 0.636 1 53 294 GLY B C 1
ATOM 5088 O O . GLY B 1 294 ? -6.191 20.031 1.537 1 53 294 GLY B O 1
ATOM 5089 N N . THR B 1 295 ? -4.34 19.781 0.281 1 53.88 295 THR B N 1
ATOM 5090 C CA . THR B 1 295 ? -4.051 21.172 0.604 1 53.88 295 THR B CA 1
ATOM 5091 C C . THR B 1 295 ? -4.586 22.109 -0.481 1 53.88 295 THR B C 1
ATOM 5093 O O . THR B 1 295 ? -3.959 22.266 -1.53 1 53.88 295 THR B O 1
ATOM 5096 N N . ASN B 1 296 ? -5.926 21.938 -0.621 1 55.81 296 ASN B N 1
ATOM 5097 C CA . ASN B 1 296 ? -6.613 22.703 -1.657 1 55.81 296 ASN B CA 1
ATOM 5098 C C . ASN B 1 296 ? -6.438 24.203 -1.462 1 55.81 296 ASN B C 1
ATOM 5100 O O . ASN B 1 296 ? -6.043 24.656 -0.382 1 55.81 296 ASN B O 1
ATOM 5104 N N . ASP B 1 297 ? -6.594 24.766 -2.58 1 65.12 297 ASP B N 1
ATOM 5105 C CA . ASP B 1 297 ? -6.59 26.234 -2.654 1 65.12 297 ASP B CA 1
ATOM 5106 C C . ASP B 1 297 ? -7.551 26.828 -1.634 1 65.12 297 ASP B C 1
ATOM 5108 O O . ASP B 1 297 ? -7.414 28 -1.258 1 65.12 297 ASP B O 1
ATOM 5112 N N . ASP B 1 298 ? -8.32 25.828 -1.006 1 82 298 ASP B N 1
ATOM 5113 C CA . ASP B 1 298 ? -9.32 26.406 -0.116 1 82 298 ASP B CA 1
ATOM 5114 C C . ASP B 1 298 ? -8.969 26.156 1.348 1 82 298 ASP B C 1
ATOM 5116 O O . ASP B 1 298 ? -9.539 26.766 2.246 1 82 298 ASP B O 1
ATOM 5120 N N . ALA B 1 299 ? -7.988 25.359 1.617 1 86.19 299 ALA B N 1
ATOM 5121 C CA . ALA B 1 299 ? -7.73 24.938 2.99 1 86.19 299 ALA B CA 1
ATOM 5122 C C . ALA B 1 299 ? -7.238 26.109 3.842 1 86.19 299 ALA B C 1
ATOM 5124 O O . ALA B 1 299 ? -7.793 26.375 4.91 1 86.19 299 ALA B O 1
ATOM 5125 N N . PHE B 1 300 ? -6.328 26.875 3.309 1 88.25 300 PHE B N 1
ATOM 5126 C CA . PHE B 1 300 ? -5.754 27.969 4.094 1 88.25 300 PHE B CA 1
ATOM 5127 C C . PHE B 1 300 ? -6.777 29.078 4.312 1 88.25 300 PHE B C 1
ATOM 5129 O O . PHE B 1 300 ? -7.016 29.484 5.449 1 88.25 300 PHE B O 1
ATOM 5136 N N . PRO B 1 301 ? -7.469 29.453 3.256 1 90.56 301 PRO B N 1
ATOM 5137 C CA . PRO B 1 301 ? -8.484 30.484 3.479 1 90.56 301 PRO B CA 1
ATOM 5138 C C . PRO B 1 301 ? -9.555 30.047 4.48 1 90.56 301 PRO B C 1
ATOM 5140 O O . PRO B 1 301 ? -9.969 30.844 5.332 1 90.56 301 PRO B O 1
ATOM 5143 N N . ASN B 1 302 ? -9.984 28.828 4.367 1 93.19 302 ASN B N 1
ATOM 5144 C CA . ASN B 1 302 ? -11 28.312 5.285 1 93.19 302 ASN B CA 1
ATOM 5145 C C . ASN B 1 302 ? -10.469 28.25 6.715 1 93.19 302 ASN B C 1
ATOM 5147 O O . ASN B 1 302 ? -11.195 28.562 7.664 1 93.19 302 ASN B O 1
ATOM 5151 N N . GLU B 1 303 ? -9.266 27.844 6.832 1 95.25 303 GLU B N 1
ATOM 5152 C CA . GLU B 1 303 ? -8.602 27.766 8.133 1 95.25 303 GLU B CA 1
ATOM 5153 C C . GLU B 1 303 ? -8.5 29.156 8.773 1 95.25 303 GLU B C 1
ATOM 5155 O O . GLU B 1 303 ? -8.789 29.312 9.961 1 95.25 303 GLU B O 1
ATOM 5160 N N . HIS B 1 304 ? -8.133 30.188 7.977 1 96.5 304 HIS B N 1
ATOM 5161 C CA . HIS B 1 304 ? -8.008 31.547 8.469 1 96.5 304 HIS B CA 1
ATOM 5162 C C . HIS B 1 304 ? -9.367 32.125 8.883 1 96.5 304 HIS B C 1
ATOM 5164 O O . HIS B 1 304 ? -9.5 32.719 9.953 1 96.5 304 HIS B O 1
ATOM 5170 N N . GLN B 1 305 ? -10.328 31.828 8.031 1 96.5 305 GLN B N 1
ATOM 5171 C CA . GLN B 1 305 ? -11.68 32.281 8.359 1 96.5 305 GLN B CA 1
ATOM 5172 C C . GLN B 1 305 ? -12.172 31.609 9.648 1 96.5 305 GLN B C 1
ATOM 5174 O O . GLN B 1 305 ? -12.812 32.281 10.477 1 96.5 305 GLN B O 1
ATOM 5179 N N . HIS B 1 306 ? -11.891 30.391 9.797 1 97.69 306 HIS B N 1
ATOM 5180 C CA . HIS B 1 306 ? -12.305 29.672 11 1 97.69 306 HIS B CA 1
ATOM 5181 C C . HIS B 1 306 ? -11.641 30.266 12.242 1 97.69 306 HIS B C 1
ATOM 5183 O O . HIS B 1 306 ? -12.281 30.422 13.281 1 97.69 306 HIS B O 1
ATOM 5189 N N . LEU B 1 307 ? -10.359 30.578 12.141 1 98.38 307 LEU B N 1
ATOM 5190 C CA . LEU B 1 307 ? -9.664 31.234 13.258 1 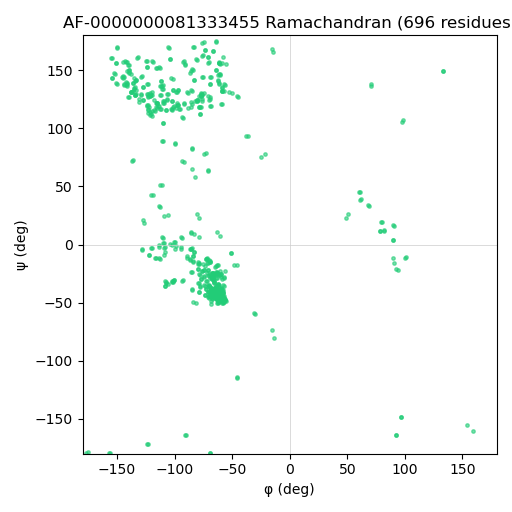98.38 307 LEU B CA 1
ATOM 5191 C C . LEU B 1 307 ? -10.352 32.531 13.641 1 98.38 307 LEU B C 1
ATOM 5193 O O . LEU B 1 307 ? -10.57 32.812 14.82 1 98.38 307 LEU B O 1
ATOM 5197 N N . TYR B 1 308 ? -10.719 33.312 12.641 1 98.5 308 TYR B N 1
ATOM 5198 C CA . TYR B 1 308 ? -11.438 34.562 12.867 1 98.5 308 TYR B CA 1
ATOM 5199 C C . TYR B 1 308 ? -12.734 34.312 13.625 1 98.5 308 TYR B C 1
ATOM 5201 O O . TYR B 1 308 ? -13.023 34.969 14.617 1 98.5 308 TYR B O 1
ATOM 5209 N N . ASP B 1 309 ? -13.484 33.344 13.18 1 98.25 309 ASP B N 1
ATOM 5210 C CA . ASP B 1 309 ? -14.773 33 13.789 1 98.25 309 ASP B CA 1
ATOM 5211 C C . ASP B 1 309 ? -14.594 32.531 15.227 1 98.25 309 ASP B C 1
ATOM 5213 O O . ASP B 1 309 ? -15.422 32.812 16.094 1 98.25 309 ASP B O 1
ATOM 5217 N N . CYS B 1 310 ? -13.547 31.797 15.477 1 98.5 310 CYS B N 1
ATOM 5218 C CA . CYS B 1 310 ? -13.258 31.344 16.828 1 98.5 310 CYS B CA 1
ATOM 5219 C C . CYS B 1 310 ? -13.016 32.531 17.766 1 98.5 310 CYS B C 1
ATOM 5221 O O . CYS B 1 310 ? -13.555 32.562 18.875 1 98.5 310 CYS B O 1
ATOM 5223 N N . ILE B 1 311 ? -12.266 33.5 17.297 1 98.44 311 ILE B N 1
ATOM 5224 C CA . ILE B 1 311 ? -11.836 34.625 18.125 1 98.44 311 ILE B CA 1
ATOM 5225 C C . ILE B 1 311 ? -12.969 35.625 18.266 1 98.44 311 ILE B C 1
ATOM 5227 O O . ILE B 1 311 ? -13.234 36.125 19.359 1 98.44 311 ILE B O 1
ATOM 5231 N N . ARG B 1 312 ? -13.719 35.906 17.188 1 98.19 312 ARG B N 1
ATOM 5232 C CA . ARG B 1 312 ? -14.711 37 17.172 1 98.19 312 ARG B CA 1
ATOM 5233 C C . ARG B 1 312 ? -16.094 36.469 17.547 1 98.19 312 ARG B C 1
ATOM 5235 O O . ARG B 1 312 ? -16.906 37.188 18.125 1 98.19 312 ARG B O 1
ATOM 5242 N N . HIS B 1 313 ? -16.375 35.188 17.188 1 97.5 313 HIS B N 1
ATOM 5243 C CA . HIS B 1 313 ? -17.75 34.719 17.312 1 97.5 313 HIS B CA 1
ATOM 5244 C C . HIS B 1 313 ? -17.844 33.531 18.266 1 97.5 313 HIS B C 1
ATOM 5246 O O . HIS B 1 313 ? -18.922 33 18.5 1 97.5 313 HIS B O 1
ATOM 5252 N N . GLY B 1 314 ? -16.766 33.094 18.75 1 97 314 GLY B N 1
ATOM 5253 C CA . GLY B 1 314 ? -16.781 32.062 19.781 1 97 314 GLY B CA 1
ATOM 5254 C C . GLY B 1 314 ? -16.984 30.656 19.219 1 97 314 GLY B C 1
ATOM 5255 O O . GLY B 1 314 ? -17.391 29.75 19.938 1 97 314 GLY B O 1
ATOM 5256 N N . ALA B 1 315 ? -16.734 30.453 17.969 1 97.25 315 ALA B N 1
ATOM 5257 C CA . ALA B 1 315 ? -16.781 29.109 17.391 1 97.25 315 ALA B CA 1
ATOM 5258 C C . ALA B 1 315 ? -15.742 28.203 18.047 1 97.25 315 ALA B C 1
ATOM 5260 O O . ALA B 1 315 ? -14.68 28.656 18.469 1 97.25 315 ALA B O 1
ATOM 5261 N N . LEU B 1 316 ? -16.031 26.969 18.188 1 96.12 316 LEU B N 1
ATOM 5262 C CA . LEU B 1 316 ? -15.086 26 18.75 1 96.12 316 LEU B CA 1
ATOM 5263 C C . LEU B 1 316 ? -14.031 25.625 17.719 1 96.12 316 LEU B C 1
ATOM 5265 O O . LEU B 1 316 ? -14.359 25.281 16.578 1 96.12 316 LEU B O 1
ATOM 5269 N N . PRO B 1 317 ? -12.75 25.703 18.094 1 97.44 317 PRO B N 1
ATOM 5270 C CA . PRO B 1 317 ? -11.703 25.312 17.141 1 97.44 317 PRO B CA 1
ATOM 5271 C C . PRO B 1 317 ? -11.844 23.875 16.672 1 97.44 317 PRO B C 1
ATOM 5273 O O . PRO B 1 317 ? -11.953 22.953 17.484 1 97.44 317 PRO B O 1
ATOM 5276 N N . VAL B 1 318 ? -11.703 23.688 15.375 1 94.81 318 VAL B N 1
ATOM 5277 C CA . VAL B 1 318 ? -11.852 22.375 14.758 1 94.81 318 VAL B CA 1
ATOM 5278 C C . VAL B 1 318 ? -10.602 21.531 15.016 1 94.81 318 VAL B C 1
ATOM 5280 O O . VAL B 1 318 ? -10.68 20.312 15.117 1 94.81 318 VAL B O 1
ATOM 5283 N N . CYS B 1 319 ? -9.461 22.172 15.141 1 95.88 319 CYS B N 1
ATOM 5284 C CA . CYS B 1 319 ? -8.188 21.531 15.445 1 95.88 319 CYS B CA 1
ATOM 5285 C C . CYS B 1 319 ? -7.598 22.094 16.734 1 95.88 319 CYS B C 1
ATOM 5287 O O . CYS B 1 319 ? -7.113 23.219 16.766 1 95.88 319 CYS B O 1
ATOM 5289 N N . GLN B 1 320 ? -7.566 21.281 17.703 1 96.81 320 GLN B N 1
ATOM 5290 C CA . GLN B 1 320 ? -7.082 21.703 19.016 1 96.81 320 GLN B CA 1
ATOM 5291 C C . GLN B 1 320 ? -5.691 21.141 19.281 1 96.81 320 GLN B C 1
ATOM 5293 O O . GLN B 1 320 ? -5.188 20.312 18.531 1 96.81 320 GLN B O 1
ATOM 5298 N N . ALA B 1 321 ? -5.098 21.625 20.328 1 98 321 ALA B N 1
ATOM 5299 C CA . ALA B 1 321 ? -3.762 21.172 20.688 1 98 321 ALA B CA 1
ATOM 5300 C C . ALA B 1 321 ? -3.734 19.672 20.906 1 98 321 ALA B C 1
ATOM 5302 O O . ALA B 1 321 ? -2.771 19 20.516 1 98 321 ALA B O 1
ATOM 5303 N N . ARG B 1 322 ? -4.785 19.094 21.438 1 96.88 322 ARG B N 1
ATOM 5304 C CA . ARG B 1 322 ? -4.84 17.672 21.719 1 96.88 322 ARG B CA 1
ATOM 5305 C C . ARG B 1 322 ? -4.801 16.859 20.422 1 96.88 322 ARG B C 1
ATOM 5307 O O . ARG B 1 322 ? -4.297 15.734 20.406 1 96.88 322 ARG B O 1
ATOM 5314 N N . ASP B 1 323 ? -5.363 17.391 19.375 1 96.88 323 ASP B N 1
ATOM 5315 C CA . ASP B 1 323 ? -5.285 16.719 18.078 1 96.88 323 ASP B CA 1
ATOM 5316 C C . ASP B 1 323 ? -3.836 16.609 17.609 1 96.88 323 ASP B C 1
ATOM 5318 O O . ASP B 1 323 ? -3.438 15.57 17.078 1 96.88 323 ASP B O 1
ATOM 5322 N N . GLY B 1 324 ? -3.074 17.688 17.828 1 97.19 324 GLY B N 1
ATOM 5323 C CA . GLY B 1 324 ? -1.659 17.656 17.484 1 97.19 324 GLY B CA 1
ATOM 5324 C C . GLY B 1 324 ? -0.871 16.656 18.312 1 97.19 324 GLY B C 1
ATOM 5325 O O . GLY B 1 324 ? 0.03 15.992 17.812 1 97.19 324 GLY B O 1
ATOM 5326 N N . LEU B 1 325 ? -1.231 16.562 19.609 1 96.81 325 LEU B N 1
ATOM 5327 C CA . LEU B 1 325 ? -0.594 15.57 20.469 1 96.81 325 LEU B CA 1
ATOM 5328 C C . LEU B 1 325 ? -0.814 14.164 19.938 1 96.81 325 LEU B C 1
ATOM 5330 O O . LEU B 1 325 ? 0.132 13.375 19.828 1 96.81 325 LEU B O 1
ATOM 5334 N N . ARG B 1 326 ? -2.014 13.852 19.531 1 95.75 326 ARG B N 1
ATOM 5335 C CA . ARG B 1 326 ? -2.336 12.531 19.016 1 95.75 326 ARG B CA 1
ATOM 5336 C C . ARG B 1 326 ? -1.552 12.242 17.734 1 95.75 326 ARG B C 1
ATOM 5338 O O . ARG B 1 326 ? -1.032 11.141 17.547 1 95.75 326 ARG B O 1
ATOM 5345 N N . ALA B 1 327 ? -1.479 13.203 16.859 1 96.25 327 ALA B N 1
ATOM 5346 C CA . ALA B 1 327 ? -0.755 13.023 15.602 1 96.25 327 ALA B CA 1
ATOM 5347 C C . ALA B 1 327 ? 0.729 12.773 15.852 1 96.25 327 ALA B C 1
ATOM 5349 O O . ALA B 1 327 ? 1.329 11.883 15.25 1 96.25 327 ALA B O 1
ATOM 5350 N N . VAL B 1 328 ? 1.318 13.555 16.766 1 95.19 328 VAL B N 1
ATOM 5351 C CA . VAL B 1 328 ? 2.742 13.422 17.062 1 95.19 328 VAL B CA 1
ATOM 5352 C C . VAL B 1 328 ? 2.998 12.094 17.766 1 95.19 328 VAL B C 1
ATOM 5354 O O . VAL B 1 328 ? 4 11.43 17.516 1 95.19 328 VAL B O 1
ATOM 5357 N N . GLN B 1 329 ? 2.082 11.695 18.656 1 96.12 329 GLN B N 1
ATOM 5358 C CA . GLN B 1 329 ? 2.211 10.398 19.297 1 96.12 329 GLN B CA 1
ATOM 5359 C C . GLN B 1 329 ? 2.178 9.258 18.281 1 96.12 329 GLN B C 1
ATOM 5361 O O . GLN B 1 329 ? 2.939 8.297 18.406 1 96.12 329 GLN B O 1
ATOM 5366 N N . LEU B 1 330 ? 1.292 9.336 17.359 1 96.75 330 LEU B N 1
ATOM 5367 C CA . LEU B 1 330 ? 1.224 8.336 16.312 1 96.75 330 LEU B CA 1
ATOM 5368 C C . LEU B 1 330 ? 2.5 8.336 15.469 1 96.75 330 LEU B C 1
ATOM 5370 O O . LEU B 1 330 ? 3.014 7.277 15.109 1 96.75 330 LEU B O 1
ATOM 5374 N N . ALA B 1 331 ? 3.033 9.516 15.18 1 95.56 331 ALA B N 1
ATOM 5375 C CA . ALA B 1 331 ? 4.305 9.625 14.469 1 95.56 331 ALA B CA 1
ATOM 5376 C C . ALA B 1 331 ? 5.43 8.938 15.242 1 95.56 331 ALA B C 1
ATOM 5378 O O . ALA B 1 331 ? 6.223 8.195 14.672 1 95.56 331 ALA B O 1
ATOM 5379 N N . GLU B 1 332 ? 5.473 9.211 16.531 1 95.56 332 GLU B N 1
ATOM 5380 C CA . GLU B 1 332 ? 6.492 8.594 17.375 1 95.56 332 GLU B CA 1
ATOM 5381 C C . GLU B 1 332 ? 6.344 7.07 17.406 1 95.56 332 GLU B C 1
ATOM 5383 O O . GLU B 1 332 ? 7.34 6.344 17.391 1 95.56 332 GLU B O 1
ATOM 5388 N N . ALA B 1 333 ? 5.113 6.625 17.438 1 97.31 333 ALA B N 1
ATOM 5389 C CA . ALA B 1 333 ? 4.852 5.191 17.422 1 97.31 333 ALA B CA 1
ATOM 5390 C C . ALA B 1 333 ? 5.309 4.559 16.109 1 97.31 333 ALA B C 1
ATOM 5392 O O . ALA B 1 333 ? 5.84 3.445 16.109 1 97.31 333 ALA B O 1
ATOM 5393 N N . ILE B 1 334 ? 5.098 5.219 15.047 1 96.88 334 ILE B N 1
ATOM 5394 C CA . ILE B 1 334 ? 5.547 4.762 13.734 1 96.88 334 ILE B CA 1
ATOM 5395 C C . ILE B 1 334 ? 7.062 4.582 13.742 1 96.88 334 ILE B C 1
ATOM 5397 O O . ILE B 1 334 ? 7.57 3.533 13.336 1 96.88 334 ILE B O 1
ATOM 5401 N N . LEU B 1 335 ? 7.777 5.551 14.266 1 95.56 335 LEU B N 1
ATOM 5402 C CA . LEU B 1 335 ? 9.234 5.48 14.297 1 95.56 335 LEU B CA 1
ATOM 5403 C C . LEU B 1 335 ? 9.703 4.387 15.25 1 95.56 335 LEU B C 1
ATOM 5405 O O . LEU B 1 335 ? 10.68 3.684 14.961 1 95.56 335 LEU B O 1
ATOM 5409 N N . GLN B 1 336 ? 9.016 4.281 16.344 1 97.06 336 GLN B N 1
ATOM 5410 C CA . GLN B 1 336 ? 9.344 3.217 17.281 1 97.06 336 GLN B CA 1
ATOM 5411 C C . GLN B 1 336 ? 9.156 1.842 16.656 1 97.06 336 GLN B C 1
ATOM 5413 O O . GLN B 1 336 ? 9.992 0.952 16.828 1 97.06 336 GLN B O 1
ATOM 5418 N N . SER B 1 337 ? 8.023 1.661 15.992 1 98.12 337 SER B N 1
ATOM 5419 C CA . SER B 1 337 ? 7.754 0.404 15.297 1 98.12 337 SER B CA 1
ATOM 5420 C C . SER B 1 337 ? 8.844 0.088 14.281 1 98.12 337 SER B C 1
ATOM 5422 O O . SER B 1 337 ? 9.328 -1.043 14.219 1 98.12 337 SER B O 1
ATOM 5424 N N . SER B 1 338 ? 9.203 1.062 13.531 1 96.69 338 SER B N 1
ATOM 5425 C CA . SER B 1 338 ? 10.258 0.89 12.531 1 96.69 338 SER B CA 1
ATOM 5426 C C . SER B 1 338 ? 11.57 0.455 13.172 1 96.69 338 SER B C 1
ATOM 5428 O O . SER B 1 338 ? 12.25 -0.441 12.672 1 96.69 338 SER B O 1
ATOM 5430 N N . ARG B 1 339 ? 11.93 1.048 14.227 1 95.88 339 ARG B N 1
ATOM 5431 C CA . ARG B 1 339 ? 13.188 0.762 14.906 1 95.88 339 ARG B CA 1
ATOM 5432 C C . ARG B 1 339 ? 13.18 -0.639 15.508 1 95.88 339 ARG B C 1
ATOM 5434 O O . ARG B 1 339 ? 14.164 -1.379 15.383 1 95.88 339 ARG B O 1
ATOM 5441 N N . SER B 1 340 ? 12.094 -1.037 16.125 1 96.62 340 SER B N 1
ATOM 5442 C CA . SER B 1 340 ? 12.039 -2.299 16.844 1 96.62 340 SER B CA 1
ATOM 5443 C C . SER B 1 340 ? 11.711 -3.463 15.922 1 96.62 340 SER B C 1
ATOM 5445 O O . SER B 1 340 ? 11.953 -4.621 16.25 1 96.62 340 SER B O 1
ATOM 5447 N N . GLY B 1 341 ? 11.078 -3.15 14.828 1 95.94 341 GLY B N 1
ATOM 5448 C CA . GLY B 1 341 ? 10.594 -4.188 13.938 1 95.94 341 GLY B CA 1
ATOM 5449 C C . GLY B 1 341 ? 9.32 -4.848 14.422 1 95.94 341 GLY B C 1
ATOM 5450 O O . GLY B 1 341 ? 8.93 -5.91 13.93 1 95.94 341 GLY B O 1
ATOM 5451 N N . LEU B 1 342 ? 8.703 -4.238 15.445 1 97.44 342 LEU B N 1
ATOM 5452 C CA . LEU B 1 342 ? 7.488 -4.766 16.062 1 97.44 342 LEU B CA 1
ATOM 5453 C C . LEU B 1 342 ? 6.375 -3.723 16.031 1 97.44 342 LEU B C 1
ATOM 5455 O O . LEU B 1 342 ? 6.645 -2.521 15.992 1 97.44 342 LEU B O 1
ATOM 5459 N N . PRO B 1 343 ? 5.09 -4.219 16.016 1 97.88 343 PRO B N 1
ATOM 5460 C CA . PRO B 1 343 ? 4.008 -3.24 16.156 1 97.88 343 PRO B CA 1
ATOM 5461 C C . PRO B 1 343 ? 4.02 -2.529 17.5 1 97.88 343 PRO B C 1
ATOM 5463 O O . PRO B 1 343 ? 4.52 -3.078 18.5 1 97.88 343 PRO B O 1
ATOM 5466 N N . VAL B 1 344 ? 3.555 -1.295 17.516 1 97.94 344 VAL B N 1
ATOM 5467 C CA . VAL B 1 344 ? 3.35 -0.526 18.734 1 97.94 344 VAL B CA 1
ATOM 5468 C C . VAL B 1 344 ? 1.858 -0.438 19.047 1 97.94 344 VAL B C 1
ATOM 5470 O O . VAL B 1 344 ? 1.058 -0.07 18.188 1 97.94 344 VAL B O 1
ATOM 5473 N N . PHE B 1 345 ? 1.514 -0.754 20.25 1 96.25 345 PHE B N 1
ATOM 5474 C CA . PHE B 1 345 ? 0.126 -0.719 20.703 1 96.25 345 PHE B CA 1
ATOM 5475 C C . PHE B 1 345 ? -0.147 0.536 21.516 1 96.25 345 PHE B C 1
ATOM 5477 O O . PHE B 1 345 ? 0.685 0.945 22.328 1 96.25 345 PHE B O 1
ATOM 5484 N N . PHE B 1 346 ? -1.285 1.152 21.125 1 92.31 346 PHE B N 1
ATOM 5485 C CA . PHE B 1 346 ? -1.688 2.332 21.875 1 92.31 346 PHE B CA 1
ATOM 5486 C C . PHE B 1 346 ? -2.621 1.949 23.016 1 92.31 346 PHE B C 1
ATOM 5488 O O . PHE B 1 346 ? -3.432 1.029 22.891 1 92.31 346 PHE B O 1
ATOM 5495 N N . GLU B 1 347 ? -2.197 2.293 24.281 1 74.38 347 GLU B N 1
ATOM 5496 C CA . GLU B 1 347 ? -3.102 2.057 25.406 1 74.38 347 GLU B CA 1
ATOM 5497 C C . GLU B 1 347 ? -4.414 2.811 25.234 1 74.38 347 GLU B C 1
ATOM 5499 O O . GLU B 1 347 ? -4.441 3.889 24.625 1 74.38 347 GLU B O 1
ATOM 5504 N N . SER B 1 348 ? -5.539 2.088 25.203 1 55.56 348 SER B N 1
ATOM 5505 C CA . SER B 1 348 ? -6.855 2.723 25.172 1 55.56 348 SER B CA 1
ATOM 5506 C C . SER B 1 348 ? -6.887 3.965 26.047 1 55.56 348 SER B C 1
ATOM 5508 O O . SER B 1 348 ? -6.422 3.934 27.188 1 55.56 348 SER B O 1
ATOM 5510 N N . LEU B 1 349 ? -6.641 5.148 25.531 1 45.53 349 LEU B N 1
ATOM 5511 C CA . LEU B 1 349 ? -6.934 6.273 26.422 1 45.53 349 LEU B CA 1
ATOM 5512 C C . LEU B 1 349 ? -8.281 6.09 27.094 1 45.53 349 LEU B C 1
ATOM 5514 O O . LEU B 1 349 ? -9.25 5.656 26.469 1 45.53 349 LEU B O 1
ATOM 5518 N N . PRO B 1 350 ? -8.359 6.188 28.484 1 35.91 350 PRO B N 1
ATOM 5519 C CA . PRO B 1 350 ? -9.688 6.18 29.094 1 35.91 350 PRO B CA 1
ATOM 5520 C C . PRO B 1 350 ? -10.625 7.23 28.5 1 35.91 350 PRO B C 1
ATOM 5522 O O . PRO B 1 350 ? -10.164 8.258 28 1 35.91 350 PRO B O 1
#

Organism: NCBI:txid2813360

pLDDT: mean 87.46, std 14.96, range [34.56, 98.88]

Solvent-accessible surface area (backbone atoms only — not comparable to full-atom values): 34424 Å² total; per-residue (Å²): 128,80,45,45,33,26,31,41,35,24,55,47,74,66,38,54,55,49,51,59,54,44,68,76,35,54,69,53,35,39,71,52,35,28,20,19,74,52,87,63,41,14,51,52,52,21,62,75,68,69,35,88,34,59,40,58,49,66,64,62,56,57,69,36,84,75,48,46,30,38,34,44,48,52,61,33,82,47,31,39,63,53,52,47,52,34,46,74,56,71,19,24,35,36,33,41,65,42,54,26,71,42,49,68,46,19,50,53,39,29,55,53,48,72,72,41,94,46,56,51,35,43,54,46,42,41,81,39,6,68,57,40,44,51,53,39,50,50,66,68,68,47,69,30,32,80,54,34,42,34,40,38,41,36,28,30,23,62,37,81,86,44,54,66,46,26,24,42,90,65,56,19,13,55,58,51,72,37,27,54,55,47,34,48,51,35,72,59,55,40,59,67,34,33,31,37,28,46,67,37,65,47,50,70,75,86,51,65,18,40,29,29,39,40,35,44,37,34,26,71,75,60,31,35,38,38,43,34,39,25,41,45,26,38,21,53,6,47,49,26,37,40,83,56,96,56,8,56,21,66,34,36,36,39,34,16,46,39,12,30,37,34,30,43,30,52,76,60,40,61,27,39,30,33,31,33,68,91,52,52,69,48,64,79,45,73,43,82,48,84,40,81,88,24,62,22,94,47,2,59,59,44,45,53,51,47,52,48,37,29,73,77,67,64,46,78,62,91,35,36,53,61,51,33,31,51,18,44,44,51,41,52,38,36,54,48,5,32,73,70,66,38,59,36,72,49,74,79,74,130,128,79,44,45,32,26,30,41,35,26,54,48,73,65,38,54,55,49,50,59,55,44,68,76,36,54,69,54,35,38,71,53,36,30,20,19,73,53,86,63,42,13,52,53,51,21,62,75,70,68,33,88,35,57,40,59,49,66,63,62,59,56,69,36,83,76,47,47,31,40,33,44,48,50,63,34,83,47,32,38,64,53,52,46,52,34,46,76,57,72,18,23,35,39,34,41,66,43,53,28,71,44,50,68,47,20,49,55,39,28,55,54,48,72,71,42,93,46,58,51,35,42,53,46,42,40,81,40,6,68,55,39,44,51,53,39,50,49,64,68,67,46,69,29,31,80,56,34,42,34,41,38,40,35,25,28,27,66,36,81,86,45,53,64,46,26,23,42,90,65,56,19,12,54,58,52,73,36,28,52,55,46,34,48,52,35,72,56,55,38,60,66,35,33,31,36,27,45,68,37,65,47,51,72,76,86,51,66,17,41,30,28,40,42,35,42,36,34,25,71,74,59,30,36,37,39,42,34,39,25,41,46,26,38,24,50,5,49,52,25,39,41,84,58,99,54,9,56,18,68,35,36,38,38,35,17,47,38,13,32,38,34,30,42,30,54,78,59,41,61,27,39,30,33,32,32,65,92,50,51,71,47,63,79,46,74,43,82,47,83,38,82,89,20,63,23,94,47,3,60,60,44,46,52,51,47,52,47,38,29,72,76,67,63,46,78,63,92,35,36,53,61,53,35,30,52,17,43,44,51,41,51,37,38,52,49,5,31,74,70,66,38,59,35,73,47,75,78,74,131

Radius of gyration: 29.25 Å; Cα contacts (8 Å, |Δi|>4): 1711; chains: 2; bounding box: 48×96×63 Å

InterPro domains:
  IPR000683 Gfo/Idh/MocA-like oxidoreductase, N-terminal [PF01408] (4-124)
  IPR004104 Gfo/Idh/MocA-like oxidoreductase, C-terminal [PF02894] (140-344)
  IPR036291 NAD(P)-binding domain superfamily [SSF51735] (4-154)
  IPR051450 Gfo/Idh/MocA Oxidoreductases [PTHR43377] (2-341)

Sequence (700 aa):
MSAIKIALIGCGTVCDWHLEELAKLRDLFQVCWLCDNVPGKAEQLARKWQVARWTEDYQRVLDDPAIECVWVLTPPFNHAEVAIAALRADKHVFCEKPLAKDSRQCRDIVQIAEDSERVFLLGYPMRFSADAGNLRSVVQSGVLGRPVVFRDIWAVCKGSDSPAIHDAQLGGGVVFEHTHWLDFVTWMFGPAQKVYASTRKLKFGPATAHDTLVAVIDFASGDQALWSESWAATGMGWDPLCVGRAGIRPTFDVIGQQGVLQYPNAHGEKVLSLYQYDRPEQPVRSWTWQNDWGTNDDAFPNEHQHLYDCIRHGALPVCQARDGLRAVQLAEAILQSSRSGLPVFFESLPMSAIKIALIGCGTVCDWHLEELAKLRDLFQVCWLCDNVPGKAEQLARKWQVARWTEDYQRVLDDPAIECVWVLTPPFNHAEVAIAALRADKHVFCEKPLAKDSRQCRDIVQIAEDSERVFLLGYPMRFSADAGNLRSVVQSGVLGRPVVFRDIWAVCKGSDSPAIHDAQLGGGVVFEHTHWLDFVTWMFGPAQKVYASTRKLKFGPATAHDTLVAVIDFASGDQALWSESWAATGMGWDPLCVGRAGIRPTFDVIGQQGVLQYPNAHGEKVLSLYQYDRPEQPVRSWTWQNDWGTNDDAFPNEHQHLYDCIRHGALPVCQARDGLRAVQLAEAILQSSRSGLPVFFESLP

Secondary structure (DSSP, 8-state):
-PPEEEEEE--SHHHHHHHHHHTT-TTTEEEEEEE-SSTTHHHHHHHHHT-SEEES-HHHHHH-TT--EEEE-S-HHHHHHHHHHHHHTT-EEEEESSS-SSHHHHHHHHHHHHH-SS-EEEE-GGGG-HHHHHHHHHHHHTTT-SS-EEEEEEE-SS----HHHH-GGGT-SHHHHTHHHHHHHHHHH-SEEEEEEEEE----SS--S--EEEEEEEETTS-EEEEEEESSS---SSSTT--STT----EEEEE-SSEEEEES-TTS-SEEEEEETTBTTS-SEEEE--SGGG--TTHHHHHHHHHHHHHHH-PPPSS-HHHHHHHHHHHHHHHHHHHHTS-EEPP---/-PPEEEEEE--SHHHHHHHHHHTT-TTTEEEEEEE-SSTTHHHHHHHHHT-SEEES-HHHHHH-TT--EEEE-S-HHHHHHHHHHHHHTT-EEEEESSS-SSHHHHHHHHHHHHH-SS-EEEE-GGGG-HHHHHHHHHHHHTTT-SS-EEEEEEE-SS----HHHH-GGGT-SHHHHTHHHHHHHHHHH-SEEEEEEEEE----SS--S--EEEEEEEETTS-EEEEEEESSS---SSSTT--STT----EEEEE-SSEEEEES-TTS-SEEEEEETTBTTS-SEEEE--SGGG--TTHHHHHHHHHHHHHHH-PPPSS-HHHHHHHHHHHHHHHHHHHHTS-EEPP---